Protein AF-A0A072P5B0-F1 (afdb_monomer_lite)

Foldseek 3Di:
DDDDDDDDDDDDDDDDDDDDDDDDDDDDDPDQPQDDQDPVLVVLCVVFPCPCLCVVLLVLLVVLLVLLPDPDDDDDDDDPPNPSNLVSLLVVLVSVLPTPSQQPDAAPVDRHGLSVLSVVQSVCSVVVQADCNLCNLLSVCSNVVHGSVSNVSSSNSSSSPDRPPDDPPPDPPPDPCDPQPLFLQPPFAAVDDLVSSLVSQCSLFQQQEFEQKPQVCVVQQPPDPCNVLLVVLCVVQVVCQPPLFRVQQDVLNDLVSNVVVQVVSCVVRQVPAQKDKDFDPFQQQEDDFRYGDGASIFIFGPPVDDDDSHDYLQRTLEGEEEASAPPCVSVRVSNVQLSQLRNCVNQLQFAKAWYWYDGGQWIWIWIFGLSHIYTSHIDGCSNVVSVVSSVSNSSRHDDCVSSRHDPAWDADPQGTWGWFDFVPDPGTWIKHWDPDWPDFGSGRHGQSWTKTQIDGPPDPGGDDIDIHTADDPVDDDPLVVLVVCVVVVPPPDDHDGGDDDDDHPCRVCPSIHTDGRDNPDDDDPDPDDDDDDDDDDDDDDDDDDDDDDDDDDDDDDDDDDDDD

pLDDT: mean 77.71, std 23.89, range [22.52, 98.81]

Radius of gyration: 35.22 Å; chains: 1; bounding box: 84×108×102 Å

Secondary structure (DSSP, 8-state):
----------------------------S---------HHHHHHHHHS--TTTTGGGHHHHHHHHHHHH--S-PPS---TTTTHHHHHHHHHHHHHHTSHHHHH-B-SSSSSBHHHHHHHHHHHHHTT-S-GGGGHHHHHHHHTT--HHHHHHHHHHHHHS--TTS----S----S--S-TT-GGG--STT--HHHHHHHHHHHHTTS-B-S-BTHHHHHTSS-TTHHHHHHHHHHHGGGEETTEESSS-SS--HHHHHHHHHHHHHHHTTTSSEEEE--SSGGGEESSSS----SEEEEE-------S-EETTT--EEEEEES-STTHHHHHHHHHHHHHHHHHHSTT--EEEEEEEETTEEEEEEEETTEEE---EEETTTSHHHHHHHHHHHHH--TTTTT--SSEEEETTEEEEEE--TT-SSPEEEEEPSS-SEE---SSS---EEEEEE-TT-SS--EEEEE----TTS--HHHHHHHHHHTT-SSSPPP--------HHHHTTT-B--SPP----------------------------------------------

Structure (mmCIF, N/CA/C/O backbone):
data_AF-A0A072P5B0-F1
#
_entry.id   AF-A0A072P5B0-F1
#
loop_
_atom_site.group_PDB
_atom_site.id
_atom_site.type_symbol
_atom_site.label_atom_id
_atom_site.label_alt_id
_atom_site.label_comp_id
_atom_site.label_asym_id
_atom_site.label_entity_id
_atom_site.label_seq_id
_atom_site.pdbx_PDB_ins_code
_atom_site.Cartn_x
_atom_site.Cartn_y
_atom_site.Cartn_z
_atom_site.occupancy
_atom_site.B_iso_or_equiv
_atom_site.auth_seq_id
_atom_site.auth_comp_id
_atom_site.auth_asym_id
_atom_site.auth_atom_id
_atom_site.pdbx_PDB_model_num
ATOM 1 N N . MET A 1 1 ? -59.992 43.302 50.390 1.00 36.19 1 MET A N 1
ATOM 2 C CA . MET A 1 1 ? -60.828 42.100 50.148 1.00 36.19 1 MET A CA 1
ATOM 3 C C . MET A 1 1 ? -59.877 40.921 49.966 1.00 36.19 1 MET A C 1
ATOM 5 O O . MET A 1 1 ? -59.030 41.010 49.098 1.00 36.19 1 MET A O 1
ATOM 9 N N . ARG A 1 2 ? -59.717 40.062 50.991 1.00 31.44 2 ARG A N 1
ATOM 10 C CA . ARG A 1 2 ? -60.307 38.697 51.112 1.00 31.44 2 ARG A CA 1
ATOM 11 C C . ARG A 1 2 ? -59.897 37.791 49.941 1.00 31.44 2 ARG A C 1
ATOM 13 O O . ARG A 1 2 ? -60.164 38.176 48.819 1.00 31.44 2 ARG A O 1
ATOM 20 N N . ARG A 1 3 ? -59.361 36.574 50.071 1.00 30.83 3 ARG A N 1
ATOM 21 C CA . ARG A 1 3 ? -59.024 35.565 51.114 1.00 30.83 3 ARG A CA 1
ATOM 22 C C . ARG A 1 3 ? -58.078 34.591 50.353 1.00 30.83 3 ARG A C 1
ATOM 24 O O . ARG A 1 3 ? -58.250 34.459 49.151 1.00 30.83 3 ARG A O 1
ATOM 31 N N . GLY A 1 4 ? -57.039 33.950 50.880 1.00 29.61 4 GLY A N 1
ATOM 32 C CA . GLY A 1 4 ? -56.933 33.169 52.111 1.00 29.61 4 GLY A CA 1
ATOM 33 C C . GLY A 1 4 ? -56.807 31.680 51.745 1.00 29.61 4 GLY A C 1
ATOM 34 O O . GLY A 1 4 ? -57.771 31.121 51.236 1.00 29.61 4 GLY A O 1
ATOM 35 N N . ASN A 1 5 ? -55.636 31.065 51.960 1.00 28.80 5 ASN A N 1
ATOM 36 C CA . ASN A 1 5 ? -55.450 29.922 52.874 1.00 28.80 5 ASN A CA 1
ATOM 37 C C . ASN A 1 5 ? -54.078 29.245 52.701 1.00 28.80 5 ASN A C 1
ATOM 39 O O . ASN A 1 5 ? -53.807 28.568 51.714 1.00 28.80 5 ASN A O 1
ATOM 43 N N . LEU A 1 6 ? -53.250 29.412 53.737 1.00 28.78 6 LEU A N 1
ATOM 44 C CA . LEU A 1 6 ? -52.179 28.498 54.117 1.00 28.78 6 LEU A CA 1
ATOM 45 C C . LEU A 1 6 ? -52.792 27.228 54.725 1.00 28.78 6 LEU A C 1
ATOM 47 O O . LEU A 1 6 ? -53.727 27.319 55.520 1.00 28.78 6 LEU A O 1
ATOM 51 N N . THR A 1 7 ? -52.166 26.079 54.478 1.00 28.70 7 THR A N 1
ATOM 52 C CA . THR A 1 7 ? -52.223 24.931 55.394 1.00 28.70 7 THR A CA 1
ATOM 53 C C . THR A 1 7 ? -50.839 24.319 55.536 1.00 28.70 7 THR A C 1
ATOM 55 O O . THR A 1 7 ? -50.345 23.608 54.666 1.00 28.70 7 THR A O 1
ATOM 58 N N . THR A 1 8 ? -50.232 24.629 56.673 1.00 26.50 8 THR A N 1
ATOM 59 C CA . THR A 1 8 ? -49.048 24.020 57.271 1.00 26.50 8 THR A CA 1
ATOM 60 C C . THR A 1 8 ? -49.436 22.657 57.858 1.00 26.50 8 THR A C 1
ATOM 62 O O . THR A 1 8 ? -50.433 22.563 58.574 1.00 26.50 8 THR A O 1
ATOM 65 N N . ARG A 1 9 ? -48.648 21.602 57.622 1.00 27.08 9 ARG A N 1
ATOM 66 C CA . ARG A 1 9 ? -48.712 20.358 58.410 1.00 27.08 9 ARG A CA 1
ATOM 67 C C . ARG A 1 9 ? -47.323 20.009 58.937 1.00 27.08 9 ARG A C 1
ATOM 69 O O . ARG A 1 9 ? -46.448 19.587 58.192 1.00 27.08 9 ARG A O 1
ATOM 76 N N . HIS A 1 10 ? -47.157 20.197 60.243 1.00 24.88 10 HIS A N 1
ATOM 77 C CA . HIS A 1 10 ? -46.110 19.587 61.052 1.00 24.88 10 HIS A CA 1
ATOM 78 C C . HIS A 1 10 ? -46.399 18.093 61.233 1.00 24.88 10 HIS A C 1
ATOM 80 O O . HIS A 1 10 ? -47.504 17.747 61.642 1.00 24.88 10 HIS A O 1
ATOM 86 N N . HIS A 1 11 ? -45.389 17.234 61.078 1.00 27.25 11 HIS A N 1
ATOM 87 C CA . HIS A 1 11 ? -45.308 15.999 61.858 1.00 27.25 11 HIS A CA 1
ATOM 88 C C . HIS A 1 11 ? -43.859 15.646 62.220 1.00 27.25 11 HIS A C 1
ATOM 90 O O . HIS A 1 11 ? -43.072 15.194 61.400 1.00 27.25 11 HIS A O 1
ATOM 96 N N . ARG A 1 12 ? -43.554 15.943 63.490 1.00 24.86 12 ARG A N 1
ATOM 97 C CA . ARG A 1 12 ? -42.795 15.169 64.485 1.00 24.86 12 ARG A CA 1
ATOM 98 C C . ARG A 1 12 ? -41.734 14.169 63.999 1.00 24.86 12 ARG A C 1
ATOM 100 O O . ARG A 1 12 ? -42.047 13.096 63.497 1.00 24.86 12 ARG A O 1
ATOM 107 N N . MET A 1 13 ? -40.496 14.496 64.381 1.00 23.61 13 MET A N 1
ATOM 108 C CA . MET A 1 13 ? -39.432 13.561 64.753 1.00 23.61 13 MET A CA 1
ATOM 109 C C . MET A 1 13 ? -39.956 12.428 65.647 1.00 23.61 13 MET A C 1
ATOM 111 O O . MET A 1 13 ? -40.569 12.686 66.684 1.00 23.61 13 MET A O 1
ATOM 115 N N . LEU A 1 14 ? -39.615 11.196 65.277 1.00 25.53 14 LEU A N 1
ATOM 116 C CA . LEU A 1 14 ? -39.547 10.041 66.164 1.00 25.53 14 LEU A CA 1
ATOM 117 C C . LEU A 1 14 ? -38.202 9.350 65.910 1.00 25.53 14 LEU A C 1
ATOM 119 O O . LEU A 1 14 ? -37.973 8.784 64.846 1.00 25.53 14 LEU A O 1
ATOM 123 N N . LEU A 1 15 ? -37.310 9.453 66.895 1.00 24.88 15 LEU A N 1
ATOM 124 C CA . LEU A 1 15 ? -36.169 8.558 67.085 1.00 24.88 15 LEU A CA 1
ATOM 125 C C . LEU A 1 15 ? -36.685 7.151 67.412 1.00 24.88 15 LEU A C 1
ATOM 127 O O . LEU A 1 15 ? -37.610 7.031 68.220 1.00 24.88 15 LEU A O 1
ATOM 131 N N . PRO A 1 16 ? -36.018 6.098 66.918 1.00 26.06 16 PRO A N 1
ATOM 132 C CA . PRO A 1 16 ? -35.922 4.858 67.672 1.00 26.06 16 PRO A CA 1
ATOM 133 C C . PRO A 1 16 ? -34.478 4.577 68.094 1.00 26.06 16 PRO A C 1
ATOM 135 O O . PRO A 1 16 ? -33.546 4.549 67.294 1.00 26.06 16 PRO A O 1
ATOM 138 N N . SER A 1 17 ? -34.369 4.368 69.401 1.00 23.72 17 SER A N 1
ATOM 139 C CA . SER A 1 17 ? -33.289 3.757 70.164 1.00 23.72 17 SER A CA 1
ATOM 140 C C . SER A 1 17 ? -32.564 2.616 69.449 1.00 23.72 17 SER A C 1
ATOM 142 O O . SER A 1 17 ? -33.181 1.705 68.900 1.00 23.72 17 SER A O 1
ATOM 144 N N . LEU A 1 18 ? -31.242 2.636 69.604 1.00 23.70 18 LEU A N 1
ATOM 145 C CA . LEU A 1 18 ? -30.325 1.513 69.459 1.00 23.70 18 LEU A CA 1
ATOM 146 C C . LEU A 1 18 ? -30.839 0.278 70.219 1.00 23.70 18 LEU A C 1
ATOM 148 O O . LEU A 1 18 ? -31.160 0.373 71.403 1.00 23.70 18 LEU A O 1
ATOM 152 N N . TYR A 1 19 ? -30.832 -0.873 69.552 1.00 24.25 19 TYR A N 1
ATOM 153 C CA . TYR A 1 19 ? -30.643 -2.181 70.176 1.00 24.25 19 TYR A CA 1
ATOM 154 C C . TYR A 1 19 ? -29.622 -2.945 69.330 1.00 24.25 19 TYR A C 1
ATOM 156 O O . TYR A 1 19 ? -29.859 -3.258 68.166 1.00 24.25 19 TYR A O 1
ATOM 164 N N . TYR A 1 20 ? -28.455 -3.178 69.926 1.00 22.52 20 TYR A N 1
ATOM 165 C CA . TYR A 1 20 ? -27.411 -4.060 69.418 1.00 22.52 20 TYR A CA 1
ATOM 166 C C . TYR A 1 20 ? -27.944 -5.498 69.382 1.00 22.52 20 TYR A C 1
ATOM 168 O O . TYR A 1 20 ? -28.379 -6.018 70.408 1.00 22.52 20 TYR A O 1
ATOM 176 N N . SER A 1 21 ? -27.856 -6.161 68.230 1.00 23.84 21 SER A N 1
ATOM 177 C CA . SER A 1 21 ? -27.843 -7.621 68.169 1.00 23.84 21 SER A CA 1
ATOM 178 C C . SER A 1 21 ? -26.797 -8.060 67.152 1.00 23.84 21 SER A C 1
ATOM 180 O O . SER A 1 21 ? -26.839 -7.696 65.978 1.00 23.84 21 SER A O 1
ATOM 182 N N . SER A 1 22 ? -25.791 -8.757 67.667 1.00 26.55 22 SER A N 1
ATOM 183 C CA . SER A 1 22 ? -24.627 -9.258 66.954 1.00 26.55 22 SER A CA 1
ATOM 184 C C . SER A 1 22 ? -25.009 -10.474 66.114 1.00 26.55 22 SER A C 1
ATOM 186 O O . SER A 1 22 ? -25.284 -11.527 66.679 1.00 26.55 22 SER A O 1
ATOM 188 N N . THR A 1 23 ? -24.943 -10.370 64.784 1.00 25.83 23 THR A N 1
ATOM 189 C CA . THR A 1 23 ? -24.911 -11.553 63.906 1.00 25.83 23 THR A CA 1
ATOM 190 C C . THR A 1 23 ? -24.185 -11.255 62.592 1.00 25.83 23 THR A C 1
ATOM 192 O O . THR A 1 23 ? -24.595 -10.395 61.822 1.00 25.83 23 THR A O 1
ATOM 195 N N . SER A 1 24 ? -23.067 -11.968 62.416 1.00 27.33 24 SER A N 1
ATOM 196 C CA . SER A 1 24 ? -22.352 -12.347 61.185 1.00 27.33 24 SER A CA 1
ATOM 197 C C . SER A 1 24 ? -22.318 -11.375 59.995 1.00 27.33 24 SER A C 1
ATOM 199 O O . SER A 1 24 ? -23.210 -11.345 59.152 1.00 27.33 24 SER A O 1
ATOM 201 N N . ILE A 1 25 ? -21.174 -10.704 59.844 1.00 27.20 25 ILE A N 1
ATOM 202 C CA . ILE A 1 25 ? -20.711 -10.106 58.586 1.00 27.20 25 ILE A CA 1
ATOM 203 C C . ILE A 1 25 ? -20.184 -11.243 57.704 1.00 27.20 25 ILE A C 1
ATOM 205 O O . ILE A 1 25 ? -19.062 -11.698 57.914 1.00 27.20 25 ILE A O 1
ATOM 209 N N . LEU A 1 26 ? -20.990 -11.726 56.756 1.00 28.91 26 LEU A N 1
ATOM 210 C CA . LEU A 1 26 ? -20.526 -12.554 55.632 1.00 28.91 26 LEU A CA 1
ATOM 211 C C . LEU A 1 26 ? -21.567 -12.620 54.498 1.00 28.91 26 LEU A C 1
ATOM 213 O O . LEU A 1 26 ? -21.824 -13.680 53.951 1.00 28.91 26 LEU A O 1
ATOM 217 N N . GLU A 1 27 ? -22.160 -11.491 54.108 1.00 30.38 27 GLU A N 1
ATOM 218 C CA . GLU A 1 27 ? -22.964 -11.420 52.876 1.00 30.38 27 GLU A CA 1
ATOM 219 C C . GLU A 1 27 ? -22.715 -10.097 52.141 1.00 30.38 27 GLU A C 1
ATOM 221 O O . GLU A 1 27 ? -23.452 -9.126 52.286 1.00 30.38 27 GLU A O 1
ATOM 226 N N . SER A 1 28 ? -21.641 -10.051 51.348 1.00 27.67 28 SER A N 1
ATOM 227 C CA . SER A 1 28 ? -21.477 -9.061 50.272 1.00 27.67 28 SER A CA 1
ATOM 228 C C . SER A 1 28 ? -20.422 -9.480 49.238 1.00 27.67 28 SER A C 1
ATOM 230 O O . SER A 1 28 ? -19.512 -8.728 48.909 1.00 27.67 28 SER A O 1
ATOM 232 N N . PHE A 1 29 ? -20.562 -10.676 48.666 1.00 30.47 29 PHE A N 1
ATOM 233 C CA . PHE A 1 29 ? -19.945 -11.006 47.380 1.00 30.47 29 PHE A CA 1
ATOM 234 C C . PHE A 1 29 ? -20.998 -11.706 46.517 1.00 30.47 29 PHE A C 1
ATOM 236 O O . PHE A 1 29 ? -21.729 -12.563 47.007 1.00 30.47 29 PHE A O 1
ATOM 243 N N . GLY A 1 30 ? -21.126 -11.294 45.249 1.00 29.67 30 GLY A N 1
ATOM 244 C CA . GLY A 1 30 ? -21.999 -11.959 44.272 1.00 29.67 30 GLY A CA 1
ATOM 245 C C . GLY A 1 30 ? -21.652 -13.448 44.123 1.00 29.67 30 GLY A C 1
ATOM 246 O O . GLY A 1 30 ? -20.621 -13.875 44.641 1.00 29.67 30 GLY A O 1
ATOM 247 N N . PRO A 1 31 ? -22.483 -14.257 43.439 1.00 29.23 31 PRO A N 1
ATOM 248 C CA . PRO A 1 31 ? -22.359 -15.711 43.453 1.00 29.23 31 PRO A CA 1
ATOM 249 C C . PRO A 1 31 ? -21.020 -16.148 42.843 1.00 29.23 31 PRO A C 1
ATOM 251 O O . PRO A 1 31 ? -20.884 -16.272 41.628 1.00 29.23 31 PRO A O 1
ATOM 254 N N . SER A 1 32 ? -20.021 -16.372 43.696 1.00 40.25 32 SER A N 1
ATOM 255 C CA . SER A 1 32 ? -18.841 -17.155 43.355 1.00 40.25 32 SER A CA 1
ATOM 256 C C . SER A 1 32 ? -19.324 -18.584 43.125 1.00 40.25 32 SER A C 1
ATOM 258 O O . SER A 1 32 ? -20.061 -19.121 43.958 1.00 40.25 32 SER A O 1
ATOM 260 N N . LEU A 1 33 ? -18.976 -19.196 41.990 1.00 42.34 33 LEU A N 1
ATOM 261 C CA . LEU A 1 33 ? -19.206 -20.625 41.787 1.00 42.34 33 LEU A CA 1
ATOM 262 C C . LEU A 1 33 ? -18.455 -21.375 42.897 1.00 42.34 33 LEU A C 1
ATOM 264 O O . LEU A 1 33 ? -17.243 -21.523 42.813 1.00 42.34 33 LEU A O 1
ATOM 268 N N . MET A 1 34 ? -19.152 -21.849 43.930 1.00 49.88 34 MET A N 1
ATOM 269 C CA . MET A 1 34 ? -18.561 -22.765 44.907 1.00 49.88 34 MET A CA 1
ATOM 270 C C . MET A 1 34 ? -18.170 -24.060 44.188 1.00 49.88 34 MET A C 1
ATOM 272 O O . MET A 1 34 ? -19.043 -24.831 43.774 1.00 49.88 34 MET A O 1
ATOM 276 N N . VAL A 1 35 ? -16.869 -24.318 44.027 1.00 60.66 35 VAL A N 1
ATOM 277 C CA . VAL A 1 35 ? -16.394 -25.525 43.348 1.00 60.66 35 VAL A CA 1
ATOM 278 C C . VAL A 1 35 ? -16.496 -26.723 44.300 1.00 60.66 35 VAL A C 1
ATOM 280 O O . VAL A 1 35 ? -15.785 -26.839 45.297 1.00 60.66 35 VAL A O 1
ATOM 283 N N . SER A 1 36 ? -17.407 -27.653 44.005 1.00 67.69 36 SER A N 1
ATOM 284 C CA . SER A 1 36 ? -17.580 -28.888 44.780 1.00 67.69 36 SER A CA 1
ATOM 285 C C . SER A 1 36 ? -16.603 -29.979 44.324 1.00 67.69 36 SER A C 1
ATOM 287 O O . SER A 1 36 ? -16.715 -30.459 43.205 1.00 67.69 36 SER A O 1
ATOM 289 N N . LEU A 1 37 ? -15.666 -30.419 45.172 1.00 79.50 37 LEU A N 1
ATOM 290 C CA . LEU A 1 37 ? -14.764 -31.553 44.872 1.00 79.50 37 LEU A CA 1
ATOM 291 C C . LEU A 1 37 ? -15.555 -32.846 44.603 1.00 79.50 37 LEU A C 1
ATOM 293 O O . LEU A 1 37 ? -16.438 -33.188 45.402 1.00 79.50 37 LEU A O 1
ATOM 297 N N . SER A 1 38 ? -15.229 -33.555 43.516 1.00 83.38 38 SER A N 1
ATOM 298 C CA . SER A 1 38 ? -15.825 -34.860 43.191 1.00 83.38 38 SER A CA 1
ATOM 299 C C . SER A 1 38 ? -15.355 -35.952 44.163 1.00 83.38 38 SER A C 1
ATOM 301 O O . SER A 1 38 ? -14.446 -35.741 44.969 1.00 83.38 38 SER A O 1
ATOM 303 N N . GLN A 1 39 ? -15.983 -37.129 44.116 1.00 80.12 39 GLN A N 1
ATOM 304 C CA . GLN A 1 39 ? -15.576 -38.252 44.964 1.00 80.12 39 GLN A CA 1
ATOM 305 C C . GLN A 1 39 ? -14.169 -38.759 44.605 1.00 80.12 39 GLN A C 1
ATOM 307 O O . GLN A 1 39 ? -13.404 -39.112 45.504 1.00 80.12 39 GLN A O 1
ATOM 312 N N . ASP A 1 40 ? -13.810 -38.713 43.322 1.00 81.62 40 ASP A N 1
ATOM 313 C CA . ASP A 1 40 ? -12.487 -39.102 42.833 1.00 81.62 40 ASP A CA 1
ATOM 314 C C . ASP A 1 40 ? -11.415 -38.100 43.281 1.00 81.62 40 ASP A C 1
ATOM 316 O O . ASP A 1 40 ? -10.376 -38.514 43.796 1.00 81.62 40 ASP A O 1
ATOM 320 N N . ASP A 1 41 ? -11.706 -36.793 43.221 1.00 85.06 41 ASP A N 1
ATOM 321 C CA . ASP A 1 41 ? -10.799 -35.746 43.721 1.00 85.06 41 ASP A CA 1
ATOM 322 C C . ASP A 1 41 ? -10.521 -35.920 45.220 1.00 85.06 41 ASP A C 1
ATOM 324 O O . ASP A 1 41 ? -9.388 -35.788 45.675 1.00 85.06 41 ASP A O 1
ATOM 328 N N . ARG A 1 42 ? -11.552 -36.249 46.011 1.00 85.88 42 ARG A N 1
ATOM 329 C CA . ARG A 1 42 ? -11.405 -36.483 47.459 1.00 85.88 42 ARG A CA 1
ATOM 330 C C . ARG A 1 42 ? -10.518 -37.686 47.754 1.00 85.88 42 ARG A C 1
ATOM 332 O O . ARG A 1 42 ? -9.723 -37.638 48.688 1.00 85.88 42 ARG A O 1
ATOM 339 N N . HIS A 1 43 ? -10.661 -38.756 46.978 1.00 84.06 43 HIS A N 1
ATOM 340 C CA . HIS A 1 43 ? -9.851 -39.957 47.137 1.00 84.06 43 HIS A CA 1
ATOM 341 C C . HIS A 1 43 ? -8.398 -39.731 46.699 1.00 84.06 43 HIS A C 1
ATOM 343 O O . HIS A 1 43 ? -7.478 -40.238 47.336 1.00 84.06 43 HIS A O 1
ATOM 349 N N . LEU A 1 44 ? -8.186 -38.927 45.657 1.00 86.06 44 LEU A N 1
ATOM 350 C CA . LEU A 1 44 ? -6.868 -38.500 45.197 1.00 86.06 44 LEU A CA 1
ATOM 351 C C . LEU A 1 44 ? -6.169 -37.625 46.246 1.00 86.06 44 LEU A C 1
ATOM 353 O O . LEU A 1 44 ? -5.038 -37.918 46.621 1.00 86.06 44 LEU A O 1
ATOM 357 N N . ILE A 1 45 ? -6.861 -36.628 46.805 1.00 88.75 45 ILE A N 1
ATOM 358 C CA . ILE A 1 45 ? -6.324 -35.791 47.891 1.00 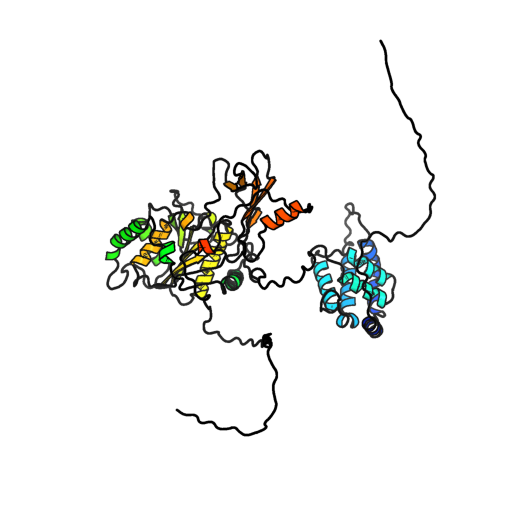88.75 45 ILE A CA 1
ATOM 359 C C . ILE A 1 45 ? -5.979 -36.646 49.119 1.00 88.75 45 ILE A C 1
ATOM 361 O O . ILE A 1 45 ? -4.921 -36.471 49.710 1.00 88.75 45 ILE A O 1
ATOM 365 N N . ALA A 1 46 ? -6.824 -37.618 49.476 1.00 87.00 46 ALA A N 1
ATOM 366 C CA . ALA A 1 46 ? -6.554 -38.517 50.599 1.00 87.00 46 ALA A CA 1
ATOM 367 C C . ALA A 1 46 ? -5.333 -39.434 50.378 1.00 87.00 46 ALA A C 1
ATOM 369 O O . ALA A 1 46 ? -4.723 -39.875 51.349 1.00 87.00 46 ALA A O 1
ATOM 370 N N . ARG A 1 47 ? -4.976 -39.733 49.120 1.00 86.56 47 ARG A N 1
ATOM 371 C CA . ARG A 1 47 ? -3.778 -40.514 48.765 1.00 86.56 47 ARG A CA 1
ATOM 372 C C . ARG A 1 47 ? -2.490 -39.694 48.811 1.00 86.56 47 ARG A C 1
ATOM 374 O O . ARG A 1 47 ? -1.432 -40.280 49.015 1.00 86.56 47 ARG A O 1
ATOM 381 N N . HIS A 1 48 ? -2.590 -38.377 48.646 1.00 87.44 48 HIS A N 1
ATOM 382 C CA . HIS A 1 48 ? -1.456 -37.454 48.595 1.00 87.44 48 HIS A CA 1
ATOM 383 C C . HIS A 1 48 ? -1.693 -36.267 49.551 1.00 87.44 48 HIS A C 1
ATOM 385 O O . HIS A 1 48 ? -1.937 -35.147 49.085 1.00 87.44 48 HIS A O 1
ATOM 391 N N . PRO A 1 49 ? -1.680 -36.504 50.880 1.00 85.56 49 PRO A N 1
ATOM 392 C CA . PRO A 1 49 ? -1.915 -35.454 51.865 1.00 85.56 49 PRO A CA 1
ATOM 393 C C . PRO A 1 49 ? -0.808 -34.392 51.836 1.00 85.56 49 PRO A C 1
ATOM 395 O O . PRO A 1 49 ? 0.344 -34.665 51.502 1.00 85.56 49 PRO A O 1
ATOM 398 N N . LEU A 1 50 ? -1.155 -33.159 52.209 1.00 83.88 50 LEU A N 1
ATOM 399 C CA . LEU A 1 50 ? -0.204 -32.046 52.289 1.00 83.88 50 LEU A CA 1
ATOM 400 C C . LEU A 1 50 ? 0.754 -32.200 53.479 1.00 83.88 50 LEU A C 1
ATOM 402 O O . LEU A 1 50 ? 1.850 -31.631 53.458 1.00 83.88 50 LEU A O 1
ATOM 406 N N . ASP A 1 51 ? 0.357 -32.943 54.512 1.00 78.06 51 ASP A N 1
ATOM 407 C CA . ASP A 1 51 ? 1.130 -33.195 55.729 1.00 78.06 51 ASP A CA 1
ATOM 408 C C . ASP A 1 51 ? 1.788 -31.910 56.287 1.00 78.06 51 ASP A C 1
ATOM 410 O O . ASP A 1 51 ? 1.169 -30.853 56.429 1.00 78.06 51 ASP A O 1
ATOM 414 N N . ASN A 1 52 ? 3.085 -31.971 56.602 1.00 75.56 52 ASN A N 1
ATOM 415 C CA . ASN A 1 52 ? 3.854 -30.851 57.136 1.00 75.56 52 ASN A CA 1
ATOM 416 C C . ASN A 1 52 ? 4.466 -29.961 56.035 1.00 75.56 52 ASN A C 1
ATOM 418 O O . ASN A 1 52 ? 5.235 -29.050 56.355 1.00 75.56 52 ASN A O 1
ATOM 422 N N . SER A 1 53 ? 4.151 -30.195 54.752 1.00 77.19 53 SER A N 1
ATOM 423 C CA . SER A 1 53 ? 4.824 -29.541 53.615 1.00 77.19 53 SER A CA 1
ATOM 424 C C . SER A 1 53 ? 4.708 -28.013 53.646 1.00 77.19 53 SER A C 1
ATOM 426 O O . SER A 1 53 ? 5.656 -27.316 53.286 1.00 77.19 53 SER A O 1
ATOM 428 N N . LEU A 1 54 ? 3.601 -27.475 54.167 1.00 83.56 54 LEU A N 1
ATOM 429 C CA . LEU A 1 54 ? 3.345 -26.032 54.247 1.00 83.56 54 LEU A CA 1
ATOM 430 C C . LEU A 1 54 ? 3.754 -25.395 55.589 1.00 83.56 54 LEU A C 1
ATOM 432 O O . LEU A 1 54 ? 3.746 -24.168 55.716 1.00 83.56 54 LEU A O 1
ATOM 436 N N . GLN A 1 55 ? 4.173 -26.183 56.589 1.00 80.94 55 GLN A N 1
ATOM 437 C CA . GLN A 1 55 ? 4.414 -25.674 57.949 1.00 80.94 55 GLN A CA 1
ATOM 438 C C . GLN A 1 55 ? 5.519 -24.621 58.029 1.00 80.94 55 GLN A C 1
ATOM 440 O O . GLN A 1 55 ? 5.416 -23.670 58.808 1.00 80.94 55 GLN A O 1
ATOM 445 N N . HIS A 1 56 ? 6.554 -24.767 57.204 1.00 82.62 56 HIS A N 1
ATOM 446 C CA . HIS A 1 56 ? 7.676 -23.835 57.140 1.00 82.62 56 HIS A CA 1
ATOM 447 C C . HIS A 1 56 ? 7.269 -22.436 56.634 1.00 82.62 56 HIS A C 1
ATOM 449 O O . HIS A 1 56 ? 7.992 -21.469 56.869 1.00 82.62 56 HIS A O 1
ATOM 455 N N . LEU A 1 57 ? 6.103 -22.307 55.985 1.00 84.94 57 LEU A N 1
ATOM 456 C CA . LEU A 1 57 ? 5.579 -21.044 55.457 1.00 84.94 57 LEU A CA 1
ATOM 457 C C . LEU A 1 57 ? 4.642 -20.319 56.434 1.00 84.94 57 LEU A C 1
ATOM 459 O O . LEU A 1 57 ? 4.396 -19.129 56.256 1.00 84.94 57 LEU A O 1
ATOM 463 N N . HIS A 1 58 ? 4.158 -20.979 57.494 1.00 82.88 58 HIS A N 1
ATOM 464 C CA . HIS A 1 58 ? 3.147 -20.417 58.402 1.00 82.88 58 HIS A CA 1
ATOM 465 C C . HIS A 1 58 ? 3.536 -19.081 59.039 1.00 82.88 58 HIS A C 1
ATOM 467 O O . HIS A 1 58 ? 2.670 -18.234 59.250 1.00 82.88 58 HIS A O 1
ATOM 473 N N . LYS A 1 59 ? 4.816 -18.895 59.388 1.00 81.81 59 LYS A N 1
ATOM 474 C CA . LYS A 1 59 ? 5.284 -17.638 59.985 1.00 81.81 59 LYS A CA 1
ATOM 475 C C . LYS A 1 59 ? 5.170 -16.496 58.970 1.00 81.81 59 LYS A C 1
ATOM 477 O O . LYS A 1 59 ? 4.466 -15.534 59.229 1.00 81.81 59 LYS A O 1
ATOM 482 N N . SER A 1 60 ? 5.757 -16.670 57.786 1.00 83.31 60 SER A N 1
ATOM 483 C CA . SER A 1 60 ? 5.739 -15.663 56.717 1.00 83.31 60 SER A CA 1
ATOM 484 C C . SER A 1 60 ? 4.340 -15.392 56.151 1.00 83.31 60 SER A C 1
ATOM 486 O O . SER A 1 60 ? 4.073 -14.293 55.677 1.00 83.31 60 SER A O 1
ATOM 488 N N . LEU A 1 61 ? 3.434 -16.374 56.190 1.00 85.50 61 LEU A N 1
ATOM 489 C CA . LEU A 1 61 ? 2.057 -16.203 55.722 1.00 85.50 61 LEU A CA 1
ATOM 490 C C . LEU A 1 61 ? 1.185 -15.387 56.686 1.00 85.50 61 LEU A C 1
ATOM 492 O O . LEU A 1 61 ? 0.299 -14.680 56.214 1.00 85.50 61 LEU A O 1
ATOM 496 N N . ARG A 1 62 ? 1.455 -15.413 58.002 1.00 83.12 62 ARG A N 1
ATOM 497 C CA . ARG A 1 62 ? 0.775 -14.519 58.961 1.00 83.12 62 ARG A CA 1
ATOM 498 C C . ARG A 1 62 ? 1.106 -13.053 58.704 1.00 83.12 62 ARG A C 1
ATOM 500 O O . ARG A 1 62 ? 0.214 -12.211 58.743 1.00 83.12 62 ARG A O 1
ATOM 507 N N . ASP A 1 63 ? 2.363 -12.772 58.384 1.00 77.00 63 ASP A N 1
ATOM 508 C CA . ASP A 1 63 ? 2.814 -11.417 58.059 1.00 77.00 63 ASP A CA 1
ATOM 509 C C . ASP A 1 63 ? 2.209 -10.954 56.714 1.00 77.00 63 ASP A C 1
ATOM 511 O O . ASP A 1 63 ? 1.777 -9.811 56.563 1.00 77.00 63 ASP A O 1
ATOM 515 N N . ALA A 1 64 ? 2.074 -11.873 55.747 1.00 77.44 64 ALA A N 1
ATOM 516 C CA . ALA A 1 64 ? 1.427 -11.614 54.458 1.00 77.44 64 ALA A CA 1
ATOM 517 C C . ALA A 1 64 ? -0.094 -11.383 54.555 1.00 77.44 64 ALA A C 1
ATOM 519 O O . ALA A 1 64 ? -0.653 -10.633 53.750 1.00 77.44 64 ALA A O 1
ATOM 520 N N . GLU A 1 65 ? -0.772 -12.006 55.524 1.00 78.50 65 GLU A N 1
ATOM 521 C CA . GLU A 1 65 ? -2.203 -11.796 55.764 1.00 78.50 65 GLU A CA 1
ATOM 522 C C . GLU A 1 65 ? -2.492 -10.334 56.139 1.00 78.50 65 GLU A C 1
ATOM 524 O O . GLU A 1 65 ? -3.394 -9.722 55.566 1.00 78.50 65 GLU A O 1
ATOM 529 N N . GLN A 1 66 ? -1.675 -9.748 57.022 1.00 69.94 66 GLN A N 1
ATOM 530 C CA . GLN A 1 66 ? -1.808 -8.349 57.453 1.00 69.94 66 GLN A CA 1
ATOM 531 C C . GLN A 1 66 ? -1.591 -7.358 56.298 1.00 69.94 66 GLN A C 1
ATOM 533 O O . GLN A 1 66 ? -2.279 -6.333 56.215 1.00 69.94 66 GLN A O 1
ATOM 538 N N . TYR A 1 67 ? -0.683 -7.692 55.374 1.00 69.25 67 TYR A N 1
ATOM 539 C CA . TYR A 1 67 ? -0.433 -6.919 54.156 1.00 69.25 67 TYR A CA 1
ATOM 540 C C . TYR A 1 67 ? -1.666 -6.875 53.243 1.00 69.25 67 TYR A C 1
ATOM 542 O O . TYR A 1 67 ? -2.073 -5.802 52.808 1.00 69.25 67 TYR A O 1
ATOM 550 N N . CYS A 1 68 ? -2.313 -8.020 53.007 1.00 64.38 68 CYS A N 1
ATOM 551 C CA . CYS A 1 68 ? -3.479 -8.105 52.120 1.00 64.38 68 CYS A CA 1
ATOM 552 C C . CYS A 1 68 ? -4.739 -7.427 52.695 1.00 64.38 68 CYS A C 1
ATOM 554 O O . CYS A 1 68 ? -5.650 -7.099 51.941 1.00 64.38 68 CYS A O 1
ATOM 556 N N . THR A 1 69 ? -4.811 -7.217 54.014 1.00 63.31 69 THR A N 1
ATOM 557 C CA . THR A 1 69 ? -5.942 -6.546 54.686 1.00 63.31 69 THR A CA 1
ATOM 558 C C . THR A 1 69 ? -5.783 -5.031 54.857 1.00 63.31 69 THR A C 1
ATOM 560 O O . THR A 1 69 ? -6.738 -4.356 55.241 1.00 63.31 69 THR A O 1
ATOM 563 N N . SER A 1 70 ? -4.599 -4.473 54.587 1.00 58.53 70 SER A N 1
ATOM 564 C CA . SER A 1 70 ? -4.301 -3.056 54.828 1.00 58.53 70 SER A CA 1
ATOM 565 C C . SER A 1 70 ? -4.652 -2.182 53.616 1.00 58.53 70 SER A C 1
ATOM 567 O O . SER A 1 70 ? -3.818 -1.910 52.761 1.00 58.53 70 SER A O 1
ATOM 569 N N . THR A 1 71 ? -5.892 -1.693 53.556 1.00 45.19 71 THR A N 1
ATOM 570 C CA . THR A 1 71 ? -6.395 -0.780 52.501 1.00 45.19 71 THR A CA 1
ATOM 571 C C . THR A 1 71 ? -6.045 0.703 52.727 1.00 45.19 71 THR A C 1
ATOM 573 O O . THR A 1 71 ? -6.790 1.592 52.316 1.00 45.19 71 THR A O 1
ATOM 576 N N . SER A 1 72 ? -4.933 1.012 53.395 1.00 40.34 72 SER A N 1
ATOM 577 C CA . SER A 1 72 ? -4.526 2.394 53.683 1.00 40.34 72 SER A CA 1
ATOM 578 C C . SER A 1 72 ? -3.084 2.647 53.261 1.00 40.34 72 SER A C 1
ATOM 580 O O . SER A 1 72 ? -2.165 2.017 53.781 1.00 40.34 72 SER A O 1
ATOM 582 N N . SER A 1 73 ? -2.89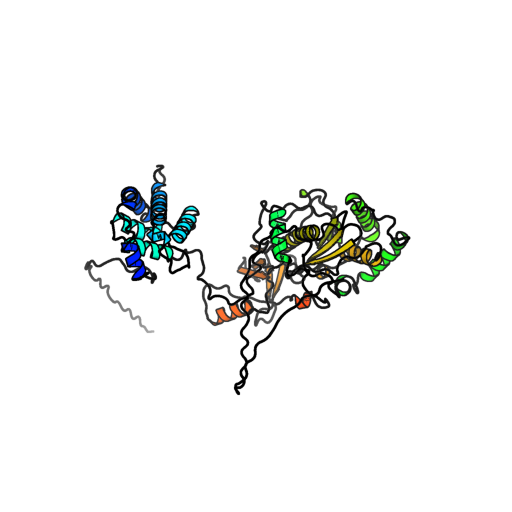7 3.593 52.337 1.00 36.06 73 SER A N 1
ATOM 583 C CA . SER A 1 73 ? -1.602 4.158 51.947 1.00 36.06 73 SER A CA 1
ATOM 584 C C . SER A 1 73 ? -0.737 4.481 53.177 1.00 36.06 73 SER A C 1
ATOM 586 O O . SER A 1 73 ? -1.261 5.092 54.114 1.00 36.06 73 SER A O 1
ATOM 588 N N . PRO A 1 74 ? 0.571 4.162 53.202 1.00 36.81 74 PRO A N 1
ATOM 589 C CA . PRO A 1 74 ? 1.427 4.617 54.288 1.00 36.81 74 PRO A CA 1
ATOM 590 C C . PRO A 1 74 ? 1.733 6.117 54.117 1.00 36.81 74 PRO A C 1
ATOM 592 O O . PRO A 1 74 ? 2.071 6.542 53.007 1.00 36.81 74 PRO A O 1
ATOM 595 N N . PRO A 1 75 ? 1.677 6.936 55.185 1.00 36.16 75 PRO A N 1
ATOM 596 C CA . PRO A 1 75 ? 2.382 8.211 55.216 1.00 36.16 75 PRO A CA 1
ATOM 597 C C . PRO A 1 75 ? 3.890 7.935 55.171 1.00 36.16 75 PRO A C 1
ATOM 599 O O . PRO A 1 75 ? 4.361 6.951 55.738 1.00 36.16 75 PRO A O 1
ATOM 602 N N . GLY A 1 76 ? 4.637 8.798 54.483 1.00 40.47 76 GLY A N 1
ATOM 603 C CA . GLY A 1 76 ? 6.068 8.630 54.241 1.00 40.47 76 GLY A CA 1
ATOM 604 C C . GLY A 1 76 ? 6.881 8.280 55.492 1.00 40.47 76 GLY A C 1
ATOM 605 O O . GLY A 1 76 ? 6.814 8.961 56.511 1.00 40.47 76 GLY A O 1
ATOM 606 N N . GLY A 1 77 ? 7.683 7.226 55.370 1.00 33.16 77 GLY A N 1
ATOM 607 C CA . GLY A 1 77 ? 8.656 6.784 56.362 1.00 33.16 77 GLY A CA 1
ATOM 608 C C . GLY A 1 77 ? 9.301 5.488 55.886 1.00 33.16 77 GLY A C 1
ATOM 609 O O . GLY A 1 77 ? 8.632 4.470 55.760 1.00 33.16 77 GLY A O 1
ATOM 610 N N . ALA A 1 78 ? 10.585 5.542 55.542 1.00 43.03 78 ALA A N 1
ATOM 611 C CA . ALA A 1 78 ? 11.333 4.412 55.013 1.00 43.03 78 ALA A CA 1
ATOM 612 C C . ALA A 1 78 ? 11.540 3.312 56.069 1.00 43.03 78 ALA A C 1
ATOM 614 O O . ALA A 1 78 ? 12.203 3.556 57.073 1.00 43.03 78 ALA A O 1
ATOM 615 N N . THR A 1 79 ? 11.082 2.093 55.776 1.00 35.28 79 THR A N 1
ATOM 616 C CA . THR A 1 79 ? 11.707 0.836 56.220 1.00 35.28 79 THR A CA 1
ATOM 617 C C . THR A 1 79 ? 11.561 -0.212 55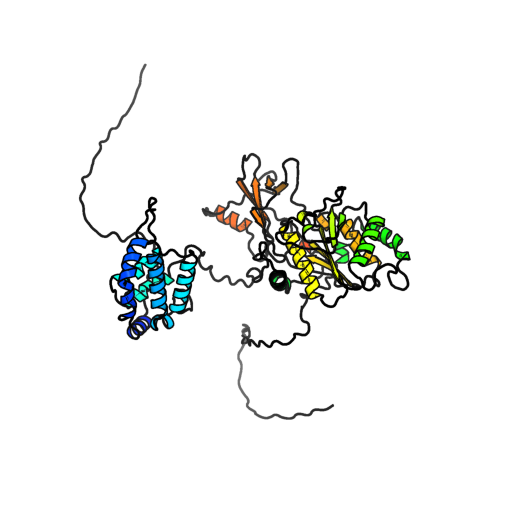.110 1.00 35.28 79 THR A C 1
ATOM 619 O O . THR A 1 79 ? 10.509 -0.354 54.490 1.00 35.28 79 THR A O 1
ATOM 622 N N . ASN A 1 80 ? 12.643 -0.936 54.827 1.00 38.78 80 ASN A N 1
ATOM 623 C CA . ASN A 1 80 ? 12.778 -1.920 53.743 1.00 38.78 80 ASN A CA 1
ATOM 624 C C . ASN A 1 80 ? 11.987 -3.239 53.965 1.00 38.78 80 ASN A C 1
ATOM 626 O O . ASN A 1 80 ? 12.365 -4.266 53.410 1.00 38.78 80 ASN A O 1
ATOM 630 N N . ASP A 1 81 ? 10.891 -3.230 54.732 1.00 44.66 81 ASP A N 1
ATOM 631 C CA . ASP A 1 81 ? 10.146 -4.441 55.147 1.00 44.66 81 ASP A CA 1
ATOM 632 C C . ASP A 1 81 ? 8.913 -4.772 54.277 1.00 44.66 81 ASP A C 1
ATOM 634 O O . ASP A 1 81 ? 8.221 -5.763 54.496 1.00 44.66 81 ASP A O 1
ATOM 638 N N . THR A 1 82 ? 8.605 -3.981 53.244 1.00 52.38 82 THR A N 1
ATOM 639 C CA . THR A 1 82 ? 7.337 -4.106 52.490 1.00 52.38 82 THR A CA 1
ATOM 640 C C . THR A 1 82 ? 7.313 -5.198 51.403 1.00 52.38 82 THR A C 1
ATOM 642 O O . THR A 1 82 ? 6.295 -5.358 50.730 1.00 52.38 82 THR A O 1
ATOM 645 N N . GLN A 1 83 ? 8.395 -5.967 51.205 1.00 54.66 83 GLN A N 1
ATOM 646 C CA . GLN A 1 83 ? 8.488 -7.005 50.155 1.00 54.66 83 GLN A CA 1
ATOM 647 C C . GLN A 1 83 ? 8.187 -8.445 50.616 1.00 54.66 83 GLN A C 1
ATOM 649 O O . GLN A 1 83 ? 8.125 -9.349 49.774 1.00 54.66 83 GLN A O 1
ATOM 654 N N . ASP A 1 84 ? 7.971 -8.694 51.909 1.00 66.69 84 ASP A N 1
ATOM 655 C CA . ASP A 1 84 ? 7.868 -10.070 52.417 1.00 66.69 84 ASP A CA 1
ATOM 656 C C . ASP A 1 84 ? 6.513 -10.749 52.141 1.00 66.69 84 ASP A C 1
ATOM 658 O O . ASP A 1 84 ? 6.474 -11.958 51.888 1.00 66.69 84 ASP A O 1
ATOM 662 N N . GLY A 1 85 ? 5.415 -9.989 52.060 1.00 72.94 85 GLY A N 1
ATOM 663 C CA . GLY A 1 85 ? 4.069 -10.518 51.782 1.00 72.94 85 GLY A CA 1
ATOM 664 C C . GLY A 1 85 ? 3.923 -11.181 50.399 1.00 72.94 85 GLY A C 1
ATOM 665 O O . GLY A 1 85 ? 3.631 -12.380 50.317 1.00 72.94 85 GLY A O 1
ATOM 666 N N . PRO A 1 86 ? 4.195 -10.462 49.290 1.00 79.06 86 PRO A N 1
ATOM 667 C CA . PRO A 1 86 ? 4.163 -11.025 47.933 1.00 79.06 86 PRO A CA 1
ATOM 668 C C . PRO A 1 86 ? 5.094 -12.234 47.746 1.00 79.06 86 PRO A C 1
ATOM 670 O O . PRO A 1 86 ? 4.786 -13.187 47.017 1.00 79.06 86 PRO A O 1
ATOM 673 N N . LYS A 1 87 ? 6.238 -12.224 48.441 1.00 81.75 87 LYS A N 1
ATOM 674 C CA . LYS A 1 87 ? 7.224 -13.307 48.423 1.00 81.75 87 LYS A CA 1
ATOM 675 C C . LYS A 1 87 ? 6.719 -14.550 49.158 1.00 81.75 87 LYS A C 1
ATOM 677 O O . LYS A 1 87 ? 6.935 -15.661 48.671 1.00 81.75 87 LYS A O 1
ATOM 682 N N . ALA A 1 88 ? 6.020 -14.386 50.280 1.00 85.44 88 ALA A N 1
ATOM 683 C CA . ALA A 1 88 ? 5.393 -15.485 51.010 1.00 85.44 88 ALA A CA 1
ATOM 684 C C . ALA A 1 88 ? 4.266 -16.148 50.199 1.00 85.44 88 ALA A C 1
ATOM 686 O O . ALA A 1 88 ? 4.234 -17.373 50.096 1.00 85.44 88 ALA A O 1
ATOM 687 N N . ILE A 1 89 ? 3.412 -15.356 49.539 1.00 87.81 89 ILE A N 1
ATOM 688 C CA . ILE A 1 89 ? 2.340 -15.873 48.668 1.00 87.81 89 ILE A CA 1
ATOM 689 C C . ILE A 1 89 ? 2.932 -16.622 47.466 1.00 87.81 89 ILE A C 1
ATOM 691 O O . ILE A 1 89 ? 2.508 -17.731 47.148 1.00 87.81 89 ILE A O 1
ATOM 695 N N . SER A 1 90 ? 3.983 -16.080 46.845 1.00 87.62 90 SER A N 1
ATOM 696 C CA . SER A 1 90 ? 4.685 -16.758 45.745 1.00 87.62 90 SER A CA 1
ATOM 697 C C . SER A 1 90 ? 5.273 -18.110 46.166 1.00 87.62 90 SER A C 1
ATOM 699 O O . SER A 1 90 ? 5.234 -19.072 45.396 1.00 87.62 90 SER A O 1
ATOM 701 N N . ARG A 1 91 ? 5.816 -18.200 47.388 1.00 87.75 91 ARG A N 1
ATOM 702 C CA . ARG A 1 91 ? 6.333 -19.453 47.959 1.00 87.75 91 ARG A CA 1
ATOM 703 C C . ARG A 1 91 ? 5.218 -20.455 48.241 1.00 87.75 91 ARG A C 1
ATOM 705 O O . ARG A 1 91 ? 5.407 -21.626 47.940 1.00 87.75 91 ARG A O 1
ATOM 712 N N . LEU A 1 92 ? 4.066 -20.000 48.739 1.00 91.38 92 LEU A N 1
ATOM 713 C CA . LEU A 1 92 ? 2.890 -20.848 48.950 1.00 91.38 92 LEU A CA 1
ATOM 714 C C . LEU A 1 92 ? 2.405 -21.476 47.640 1.00 91.38 92 LEU A C 1
ATOM 716 O O . LEU A 1 92 ? 2.264 -22.693 47.569 1.00 91.38 92 LEU A O 1
ATOM 720 N N . LEU A 1 93 ? 2.233 -20.675 46.583 1.00 91.81 93 LEU A N 1
ATOM 721 C CA . LEU A 1 93 ? 1.813 -21.193 45.276 1.00 91.81 93 LEU A CA 1
ATOM 722 C C . LEU A 1 93 ? 2.841 -22.176 44.704 1.00 91.81 93 LEU A C 1
ATOM 724 O O . LEU A 1 93 ? 2.469 -23.234 44.212 1.00 91.81 93 LEU A O 1
ATOM 728 N N . THR A 1 94 ? 4.135 -21.869 44.836 1.00 88.88 94 THR A N 1
ATOM 729 C CA . THR A 1 94 ? 5.215 -22.764 44.388 1.00 88.88 94 THR A CA 1
ATOM 730 C C . THR A 1 94 ? 5.220 -24.088 45.163 1.00 88.88 94 THR A C 1
ATOM 732 O O . THR A 1 94 ? 5.427 -25.142 44.569 1.00 88.88 94 THR A O 1
ATOM 735 N N . ALA A 1 95 ? 4.972 -24.059 46.476 1.00 89.88 95 ALA A N 1
ATOM 736 C CA . ALA A 1 95 ? 4.918 -25.261 47.307 1.00 89.88 95 ALA A CA 1
ATOM 737 C C . ALA A 1 95 ? 3.718 -26.153 46.954 1.00 89.88 95 ALA A C 1
ATOM 739 O O . ALA A 1 95 ? 3.872 -27.371 46.879 1.00 89.88 95 ALA A O 1
ATOM 740 N N . LEU A 1 96 ? 2.556 -25.547 46.684 1.00 91.44 96 LEU A N 1
ATOM 741 C CA . LEU A 1 96 ? 1.347 -26.247 46.241 1.00 91.44 96 LEU A CA 1
ATOM 742 C C . LEU A 1 96 ? 1.505 -26.839 44.833 1.00 91.44 96 LEU A C 1
ATOM 744 O O . LEU A 1 96 ? 1.084 -27.965 44.600 1.00 91.44 96 LEU A O 1
ATOM 748 N N . MET A 1 97 ? 2.171 -26.130 43.916 1.00 90.38 97 MET A N 1
ATOM 749 C CA . MET A 1 97 ? 2.509 -26.648 42.580 1.00 90.38 97 MET A CA 1
ATOM 750 C C . MET A 1 97 ? 3.372 -27.913 42.625 1.00 90.38 97 MET A C 1
ATOM 752 O O . MET A 1 97 ? 3.296 -28.729 41.713 1.00 90.38 97 MET A O 1
ATOM 756 N N . GLY A 1 98 ? 4.220 -28.046 43.648 1.00 84.25 98 GLY A N 1
ATOM 757 C CA . GLY A 1 98 ? 5.125 -29.182 43.813 1.00 84.25 98 GLY A CA 1
ATOM 758 C C . GLY A 1 98 ? 4.487 -30.428 44.431 1.00 84.25 98 GLY A C 1
ATOM 759 O O . GLY A 1 98 ? 5.195 -31.412 44.619 1.00 84.25 98 GLY A O 1
ATOM 760 N N . GLN A 1 99 ? 3.197 -30.395 44.779 1.00 90.88 99 GLN A N 1
ATOM 761 C CA . GLN A 1 99 ? 2.496 -31.540 45.367 1.00 90.88 99 GLN A CA 1
ATOM 762 C C . GLN A 1 99 ? 1.982 -32.485 44.279 1.00 90.88 99 GLN A C 1
ATOM 764 O O . GLN A 1 99 ? 1.452 -32.025 43.268 1.00 90.88 99 GLN A O 1
ATOM 769 N N . GLU A 1 100 ? 2.052 -33.799 44.515 1.00 85.19 100 GLU A N 1
ATOM 770 C CA . GLU A 1 100 ? 1.534 -34.812 43.577 1.00 85.19 100 GLU A CA 1
ATOM 771 C C . GLU A 1 100 ? 0.043 -34.599 43.281 1.00 85.19 100 GLU A C 1
ATOM 773 O O . GLU A 1 100 ? -0.368 -34.613 42.123 1.00 85.19 100 GLU A O 1
ATOM 778 N N . ALA A 1 101 ? -0.744 -34.225 44.297 1.00 88.88 101 ALA A N 1
ATOM 779 C CA . ALA A 1 101 ? -2.149 -33.876 44.113 1.00 88.88 101 ALA A CA 1
ATOM 780 C C . ALA A 1 101 ? -2.369 -32.744 43.086 1.00 88.88 101 ALA A C 1
ATOM 782 O O . ALA A 1 101 ? -3.344 -32.790 42.343 1.00 88.88 101 ALA A O 1
ATOM 783 N N . ALA A 1 102 ? -1.475 -31.752 42.969 1.00 88.00 102 ALA A N 1
ATOM 784 C CA . ALA A 1 102 ? -1.622 -30.688 41.966 1.00 88.00 102 ALA A CA 1
ATOM 785 C C . ALA A 1 102 ? -1.352 -31.158 40.530 1.00 88.00 102 ALA A C 1
ATOM 787 O O . ALA A 1 102 ? -1.855 -30.541 39.587 1.00 88.00 102 ALA A O 1
ATOM 788 N N . LEU A 1 103 ? -0.533 -32.196 40.349 1.00 85.44 103 LEU A N 1
ATOM 789 C CA . LEU A 1 103 ? -0.198 -32.734 39.030 1.00 85.44 103 LEU A CA 1
ATOM 790 C C . LEU A 1 103 ? -1.349 -33.559 38.446 1.00 85.44 103 LEU A C 1
ATOM 792 O O . LEU A 1 103 ? -1.519 -33.560 37.224 1.00 85.44 103 LEU A O 1
ATOM 796 N N . ASP A 1 104 ? -2.152 -34.170 39.320 1.00 83.88 104 ASP A N 1
ATOM 797 C CA . ASP A 1 104 ? -3.229 -35.084 38.940 1.00 83.88 104 ASP A CA 1
ATOM 798 C C . ASP A 1 104 ? -4.639 -34.477 39.083 1.00 83.88 104 ASP A C 1
ATOM 800 O O . ASP A 1 104 ? -5.564 -34.880 38.372 1.00 83.88 104 ASP A O 1
ATOM 804 N N . LEU A 1 105 ? -4.836 -33.477 39.954 1.00 86.50 105 LEU A N 1
ATOM 805 C CA . LEU A 1 105 ? -6.092 -32.722 40.011 1.00 86.50 105 LEU A CA 1
ATOM 806 C C . LEU A 1 105 ? -6.255 -31.863 38.757 1.00 86.50 105 LEU A C 1
ATOM 808 O O . LEU A 1 105 ? -5.333 -31.161 38.340 1.00 86.50 105 LEU A O 1
ATOM 812 N N . HIS A 1 106 ? -7.462 -31.862 38.196 1.00 82.19 106 HIS A N 1
ATOM 813 C CA . HIS A 1 106 ? -7.789 -31.099 36.995 1.00 82.19 106 HIS A CA 1
ATOM 814 C C . HIS A 1 106 ? -8.607 -29.851 37.325 1.00 82.19 106 HIS A C 1
ATOM 816 O O . HIS A 1 106 ? -9.479 -29.854 38.198 1.00 82.19 106 HIS A O 1
ATOM 822 N N . SER A 1 107 ? -8.327 -28.766 36.605 1.00 77.69 107 SER A N 1
ATOM 823 C CA . SER A 1 107 ? -9.146 -27.559 36.651 1.00 77.69 107 SER A CA 1
ATOM 824 C C . SER A 1 107 ? -10.514 -27.823 36.022 1.00 77.69 107 SER A C 1
ATOM 826 O O . SER A 1 107 ? -10.637 -28.544 35.040 1.00 77.69 107 SER A O 1
ATOM 828 N N . ARG A 1 108 ? -11.571 -27.198 36.553 1.00 69.88 108 ARG A N 1
ATOM 829 C CA . ARG A 1 108 ? -12.893 -27.193 35.893 1.00 69.88 108 ARG A CA 1
ATOM 830 C C . ARG A 1 108 ? -13.032 -26.113 34.826 1.00 69.88 108 ARG A C 1
ATOM 832 O O . ARG A 1 108 ? -14.035 -26.070 34.122 1.00 69.88 108 ARG A O 1
ATOM 839 N N . VAL A 1 109 ? -12.054 -25.215 34.754 1.00 65.88 109 VAL A N 1
ATOM 840 C CA . VAL A 1 109 ? -12.064 -24.042 33.871 1.00 65.88 109 VAL A CA 1
ATOM 841 C C . VAL A 1 109 ? -11.191 -24.277 32.632 1.00 65.88 109 VAL A C 1
ATOM 843 O O . VAL A 1 109 ? -11.303 -23.546 31.650 1.00 65.88 109 VAL A O 1
ATOM 846 N N . SER A 1 110 ? -10.341 -25.306 32.646 1.00 71.06 110 SER A N 1
ATOM 847 C CA . SER A 1 110 ? -9.442 -25.675 31.550 1.00 71.06 110 SER A CA 1
ATOM 848 C C . SER A 1 110 ? -9.121 -27.172 31.584 1.00 71.06 110 SER A C 1
ATOM 850 O O . SER A 1 110 ? -9.165 -27.787 32.643 1.00 71.06 110 SER A O 1
ATOM 852 N N . ASP A 1 111 ? -8.689 -27.746 30.458 1.00 74.06 111 ASP A N 1
ATOM 853 C CA . ASP A 1 111 ? -8.206 -29.141 30.385 1.00 74.06 111 ASP A CA 1
ATOM 854 C C . ASP A 1 111 ? -6.803 -29.329 31.011 1.00 74.06 111 ASP A C 1
ATOM 856 O O . ASP A 1 111 ? -6.067 -30.254 30.663 1.00 74.06 111 ASP A O 1
ATOM 860 N N . ARG A 1 112 ? -6.368 -28.411 31.885 1.00 79.25 112 ARG A N 1
ATOM 861 C CA . ARG A 1 112 ? -5.038 -28.419 32.507 1.00 79.25 112 ARG A CA 1
ATOM 862 C C . ARG A 1 112 ? -5.115 -28.909 33.948 1.00 79.25 112 ARG A C 1
ATOM 864 O O . ARG A 1 112 ? -6.117 -28.713 34.638 1.00 79.25 112 ARG A O 1
ATOM 871 N N . ASN A 1 113 ? -4.014 -29.485 34.422 1.00 86.62 113 ASN A N 1
ATOM 872 C CA . ASN A 1 113 ? -3.873 -29.805 35.835 1.00 86.62 113 ASN A CA 1
ATOM 873 C C . ASN A 1 113 ? -3.684 -28.547 36.698 1.00 86.62 113 ASN A C 1
ATOM 875 O O . ASN A 1 113 ? -3.289 -27.474 36.224 1.00 86.62 113 ASN A O 1
ATOM 879 N N . VAL A 1 114 ? -3.976 -28.690 37.987 1.00 88.88 114 VAL A N 1
ATOM 880 C CA . VAL A 1 114 ? -3.921 -27.612 38.980 1.00 88.88 114 VAL A CA 1
ATOM 881 C C . VAL A 1 114 ? -2.517 -27.001 39.074 1.00 88.88 114 VAL A C 1
ATOM 883 O O . VAL A 1 114 ? -2.394 -25.784 39.207 1.00 88.88 114 VAL A O 1
ATOM 886 N N . ALA A 1 115 ? -1.450 -27.791 38.921 1.00 88.69 115 ALA A N 1
ATOM 887 C CA . ALA A 1 115 ? -0.073 -27.293 38.925 1.00 88.69 115 ALA A CA 1
ATOM 888 C C . ALA A 1 115 ? 0.201 -26.289 37.786 1.00 88.69 115 ALA A C 1
ATOM 890 O O . ALA A 1 115 ? 0.807 -25.237 38.014 1.00 88.69 115 ALA A O 1
ATOM 891 N N . ALA A 1 116 ? -0.270 -26.572 36.567 1.00 84.50 116 ALA A N 1
ATOM 892 C CA . ALA A 1 116 ? -0.122 -25.678 35.419 1.00 84.50 116 ALA A CA 1
ATOM 893 C C . ALA A 1 116 ? -0.948 -24.385 35.566 1.00 84.50 116 ALA A C 1
ATOM 895 O O . ALA A 1 116 ? -0.518 -23.305 35.139 1.00 84.50 116 ALA A O 1
ATOM 896 N N . GLU A 1 117 ? -2.118 -24.467 36.199 1.00 89.19 117 GLU A N 1
ATOM 897 C CA . GLU A 1 117 ? -2.948 -23.295 36.495 1.00 89.19 117 GLU A CA 1
ATOM 898 C C . GLU A 1 117 ? -2.323 -22.404 37.576 1.00 89.19 117 GLU A C 1
ATOM 900 O O . GLU A 1 117 ? -2.212 -21.186 37.400 1.00 89.19 117 GLU A O 1
ATOM 905 N N . LEU A 1 118 ? -1.798 -22.998 38.649 1.00 90.06 118 LEU A N 1
ATOM 906 C CA . LEU A 1 118 ? -1.053 -22.276 39.681 1.00 90.06 118 LEU A CA 1
ATOM 907 C C . LEU A 1 118 ? 0.201 -21.589 39.113 1.00 90.06 118 LEU A C 1
ATOM 909 O O . LEU A 1 118 ? 0.480 -20.440 39.467 1.00 90.06 118 LEU A O 1
ATOM 913 N N . ALA A 1 119 ? 0.908 -22.227 38.170 1.00 88.75 119 ALA A N 1
ATOM 914 C CA . ALA A 1 119 ? 2.030 -21.607 37.458 1.00 88.75 119 ALA A CA 1
ATOM 915 C C . ALA A 1 119 ? 1.596 -20.350 36.682 1.00 88.75 119 ALA A C 1
ATOM 917 O O . ALA A 1 119 ? 2.300 -19.336 36.668 1.00 88.75 119 ALA A O 1
ATOM 918 N N . THR A 1 120 ? 0.412 -20.401 36.067 1.00 87.94 120 THR A N 1
ATOM 919 C CA . THR A 1 120 ? -0.171 -19.281 35.318 1.00 87.94 120 THR A CA 1
ATOM 920 C C . THR A 1 120 ? -0.543 -18.127 36.251 1.00 87.94 120 THR A C 1
ATOM 922 O O . THR A 1 120 ? -0.239 -16.968 35.960 1.00 87.94 120 THR A O 1
ATOM 925 N N . ILE A 1 121 ? -1.149 -18.416 37.407 1.00 87.69 121 ILE A N 1
ATOM 926 C CA . ILE A 1 121 ? -1.454 -17.411 38.440 1.00 87.69 121 ILE A CA 1
ATOM 927 C C . ILE A 1 121 ? -0.168 -16.765 38.965 1.00 87.69 121 ILE A C 1
ATOM 929 O O . ILE A 1 121 ? -0.078 -15.539 39.010 1.00 87.69 121 ILE A O 1
ATOM 933 N N . LEU A 1 122 ? 0.856 -17.564 39.275 1.00 87.69 122 LEU A N 1
ATOM 934 C CA . LEU A 1 122 ? 2.153 -17.067 39.736 1.00 87.69 122 LEU A CA 1
ATOM 935 C C . LEU A 1 122 ? 2.822 -16.147 38.700 1.00 87.69 122 LEU A C 1
ATOM 937 O O . LEU A 1 122 ? 3.378 -15.108 39.060 1.00 87.69 122 LEU A O 1
ATOM 941 N N . GLY A 1 123 ? 2.745 -16.497 37.412 1.00 84.06 123 GLY A N 1
ATOM 942 C CA . GLY A 1 123 ? 3.226 -15.652 36.318 1.00 84.06 123 GLY A CA 1
ATOM 943 C C . GLY A 1 123 ? 2.516 -14.296 36.268 1.00 84.06 123 GLY A C 1
ATOM 944 O O . GLY A 1 123 ? 3.178 -13.260 36.192 1.00 84.06 123 GLY A O 1
ATOM 945 N N . ARG A 1 124 ? 1.183 -14.290 36.390 1.00 82.94 124 ARG A N 1
ATOM 946 C CA . ARG A 1 124 ? 0.377 -13.056 36.390 1.00 82.94 124 ARG A CA 1
ATOM 947 C C . ARG A 1 124 ? 0.627 -12.184 37.623 1.00 82.94 124 ARG A C 1
ATOM 949 O O . ARG A 1 124 ? 0.740 -10.969 37.478 1.00 82.94 124 ARG A O 1
ATOM 956 N N . LEU A 1 125 ? 0.793 -12.786 38.805 1.00 83.12 125 LEU A N 1
ATOM 957 C CA . LEU A 1 125 ? 1.168 -12.085 40.044 1.00 83.12 125 LEU A CA 1
ATOM 958 C C . LEU A 1 125 ? 2.508 -11.345 39.903 1.00 83.12 125 LEU A C 1
ATOM 960 O O . LEU A 1 125 ? 2.633 -10.195 40.320 1.00 83.12 125 LEU A O 1
ATOM 964 N N . ARG A 1 126 ? 3.508 -11.973 39.267 1.00 78.94 126 ARG A N 1
ATOM 965 C CA . ARG A 1 126 ? 4.827 -11.356 39.016 1.00 78.94 126 ARG A CA 1
ATOM 966 C C . ARG A 1 126 ? 4.782 -10.217 37.999 1.00 78.94 126 ARG A C 1
ATOM 968 O O . ARG A 1 126 ? 5.623 -9.328 38.051 1.00 78.94 126 ARG A O 1
ATOM 975 N N . GLN A 1 127 ? 3.821 -10.250 37.081 1.00 76.12 127 GLN A N 1
ATOM 976 C CA . GLN A 1 127 ? 3.620 -9.227 36.051 1.00 76.12 127 GLN A CA 1
ATOM 977 C C . GLN A 1 127 ? 2.674 -8.099 36.501 1.00 76.12 127 GLN A C 1
ATOM 979 O O . GLN A 1 127 ? 2.389 -7.203 35.711 1.00 76.12 127 GLN A O 1
ATOM 984 N N . GLY A 1 128 ? 2.165 -8.142 37.740 1.00 77.06 128 GLY A N 1
ATOM 985 C CA . GLY A 1 128 ? 1.194 -7.167 38.251 1.00 77.06 128 GLY A CA 1
ATOM 986 C C . GLY A 1 128 ? -0.195 -7.269 37.607 1.00 77.06 128 GLY A C 1
ATOM 987 O O . GLY A 1 128 ? -0.970 -6.322 37.666 1.00 77.06 128 GLY A O 1
ATOM 988 N N . GLN A 1 129 ? -0.512 -8.402 36.973 1.00 72.25 129 GLN A N 1
ATOM 989 C CA . GLN A 1 129 ? -1.764 -8.647 36.241 1.00 72.25 129 GLN A CA 1
ATOM 990 C C . GLN A 1 129 ? -2.795 -9.450 37.053 1.00 72.25 129 GLN A C 1
ATOM 992 O O . GLN A 1 129 ? -3.841 -9.836 36.531 1.00 72.25 129 GLN A O 1
ATOM 997 N N . PHE A 1 130 ? -2.491 -9.747 38.316 1.00 76.31 130 PHE A N 1
ATOM 998 C CA . PHE A 1 130 ? -3.358 -10.464 39.245 1.00 76.31 130 PHE A CA 1
ATOM 999 C C . PHE A 1 130 ? -3.181 -9.846 40.632 1.00 76.31 130 PHE A C 1
ATOM 1001 O O . PHE A 1 130 ? -2.050 -9.605 41.052 1.00 76.31 130 PHE A O 1
ATOM 1008 N N . ASP A 1 131 ? -4.281 -9.550 41.320 1.00 80.75 131 ASP A N 1
ATOM 1009 C CA . ASP A 1 131 ? -4.232 -8.932 42.646 1.00 80.75 131 ASP A CA 1
ATOM 1010 C C . ASP A 1 131 ? -4.016 -10.005 43.726 1.00 80.75 131 ASP A C 1
ATOM 1012 O O . ASP A 1 131 ? -4.753 -10.997 43.783 1.00 80.75 131 ASP A O 1
ATOM 1016 N N . TYR A 1 132 ? -3.014 -9.790 44.584 1.00 81.44 132 TYR A N 1
ATOM 1017 C CA . TYR A 1 132 ? -2.681 -10.647 45.724 1.00 81.44 132 TYR A CA 1
ATOM 1018 C C . TYR A 1 132 ? -3.849 -10.793 46.711 1.00 81.44 132 TYR A C 1
ATOM 1020 O O . TYR A 1 132 ? -3.932 -11.825 47.379 1.00 81.44 132 TYR A O 1
ATOM 1028 N N . ALA A 1 133 ? -4.789 -9.839 46.754 1.00 82.44 133 ALA A N 1
ATOM 1029 C CA . ALA A 1 133 ? -5.996 -9.923 47.578 1.00 82.44 133 ALA A CA 1
ATOM 1030 C C . ALA A 1 133 ? -6.834 -11.183 47.288 1.00 82.44 133 ALA A C 1
ATOM 1032 O O . ALA A 1 133 ? -7.417 -11.760 48.207 1.00 82.44 133 ALA A O 1
ATOM 1033 N N . HIS A 1 134 ? -6.834 -11.685 46.047 1.00 85.19 134 HIS A N 1
ATOM 1034 C CA . HIS A 1 134 ? -7.548 -12.918 45.693 1.00 85.19 134 HIS A CA 1
ATOM 1035 C C . HIS A 1 134 ? -6.940 -14.170 46.339 1.00 85.19 134 HIS A C 1
ATOM 1037 O O . HIS A 1 134 ? -7.635 -15.165 46.514 1.00 85.19 134 HIS A O 1
ATOM 1043 N N . CYS A 1 135 ? -5.663 -14.134 46.737 1.00 87.81 135 CYS A N 1
ATOM 1044 C CA . CYS A 1 135 ? -5.001 -15.253 47.415 1.00 87.81 135 CYS A CA 1
ATOM 1045 C C . CYS A 1 135 ? -5.328 -15.313 48.919 1.00 87.81 135 CYS A C 1
ATOM 1047 O O . CYS A 1 135 ? -4.995 -16.299 49.577 1.00 87.81 135 CYS A O 1
ATOM 1049 N N . LEU A 1 136 ? -5.975 -14.284 49.480 1.00 86.12 136 LEU A N 1
ATOM 1050 C CA . LEU A 1 136 ? -6.220 -14.152 50.918 1.00 86.12 136 LEU A CA 1
ATOM 1051 C C . LEU A 1 136 ? -7.018 -15.319 51.538 1.00 86.12 136 LEU A C 1
ATOM 1053 O O . LEU A 1 136 ? -6.629 -15.773 52.616 1.00 86.12 136 LEU A O 1
ATOM 1057 N N . PRO A 1 137 ? -8.078 -15.863 50.902 1.00 89.06 137 PRO A N 1
ATOM 1058 C CA . PRO A 1 137 ? -8.788 -17.026 51.440 1.00 89.06 137 PRO A CA 1
ATOM 1059 C C . PRO A 1 137 ? -7.885 -18.258 51.586 1.00 89.06 137 PRO A C 1
ATOM 1061 O O . PRO A 1 137 ? -7.918 -18.929 52.616 1.00 89.06 137 PRO A O 1
ATOM 1064 N N . LEU A 1 138 ? -7.026 -18.513 50.594 1.00 92.06 138 LEU A N 1
ATOM 1065 C CA . LEU A 1 138 ? -6.073 -19.623 50.619 1.00 92.06 138 LEU A CA 1
ATOM 1066 C C . LEU A 1 138 ? -5.023 -19.429 51.722 1.00 92.06 138 LEU A C 1
ATOM 1068 O O . LEU A 1 138 ? -4.763 -20.349 52.496 1.00 92.06 138 LEU A O 1
ATOM 1072 N N . VAL A 1 139 ? -4.471 -18.216 51.838 1.00 89.50 139 VAL A N 1
ATOM 1073 C CA . VAL A 1 139 ? -3.506 -17.856 52.890 1.00 89.50 139 VAL A CA 1
ATOM 1074 C C . VAL A 1 139 ? -4.097 -18.102 54.280 1.00 89.50 139 VAL A C 1
ATOM 1076 O O . VAL A 1 139 ? -3.452 -18.743 55.110 1.00 89.50 139 VAL A O 1
ATOM 1079 N N . ARG A 1 140 ? -5.340 -17.667 54.521 1.00 88.75 140 ARG A N 1
ATOM 1080 C CA . ARG A 1 140 ? -6.045 -17.866 55.797 1.00 88.75 140 ARG A CA 1
ATOM 1081 C C . ARG A 1 140 ? -6.206 -19.333 56.158 1.00 88.75 140 ARG A C 1
ATOM 1083 O O . ARG A 1 140 ? -5.888 -19.713 57.281 1.00 88.75 140 ARG A O 1
ATOM 1090 N N . LEU A 1 141 ? -6.649 -20.156 55.210 1.00 89.69 141 LEU A N 1
ATOM 1091 C CA . LEU A 1 141 ? -6.836 -21.591 55.436 1.00 89.69 141 LEU A CA 1
ATOM 1092 C C . LEU A 1 141 ? -5.509 -22.296 55.734 1.00 89.69 141 LEU A C 1
ATOM 1094 O O . LEU A 1 141 ? -5.450 -23.136 56.630 1.00 89.69 141 LEU A O 1
ATOM 1098 N N . THR A 1 142 ? -4.424 -21.906 55.057 1.00 88.38 142 THR A N 1
ATOM 1099 C CA . THR A 1 142 ? -3.086 -22.428 55.367 1.00 88.38 142 THR A CA 1
ATOM 1100 C C . THR A 1 142 ? -2.629 -22.000 56.767 1.00 88.38 142 THR A C 1
ATOM 1102 O O . THR A 1 142 ? -2.168 -22.831 57.543 1.00 88.38 142 THR A O 1
ATOM 1105 N N . VAL A 1 143 ? -2.803 -20.728 57.147 1.00 87.31 143 VAL A N 1
ATOM 1106 C CA . VAL A 1 143 ? -2.436 -20.222 58.486 1.00 87.31 143 VAL A CA 1
ATOM 1107 C C . VAL A 1 143 ? -3.243 -20.903 59.598 1.00 87.31 143 VAL A C 1
ATOM 1109 O O . VAL A 1 143 ? -2.688 -21.220 60.653 1.00 87.31 143 VAL A O 1
ATOM 1112 N N . GLN A 1 144 ? -4.532 -21.154 59.359 1.00 87.25 144 GLN A N 1
ATOM 1113 C CA . GLN A 1 144 ? -5.444 -21.816 60.297 1.00 87.25 144 GLN A CA 1
ATOM 1114 C C . GLN A 1 144 ? -5.262 -23.337 60.360 1.00 87.25 144 GLN A C 1
ATOM 1116 O O . GLN A 1 144 ? -5.898 -23.975 61.195 1.00 87.25 144 GLN A O 1
ATOM 1121 N N . ARG A 1 145 ? -4.374 -23.914 59.535 1.00 86.00 145 ARG A N 1
ATOM 1122 C CA . ARG A 1 145 ? -4.172 -25.368 59.413 1.00 86.00 145 ARG A CA 1
ATOM 1123 C C . ARG A 1 145 ? -5.483 -26.103 59.113 1.00 86.00 145 ARG A C 1
ATOM 1125 O O . ARG A 1 145 ? -5.803 -27.100 59.757 1.00 86.00 145 ARG A O 1
ATOM 1132 N N . ALA A 1 146 ? -6.243 -25.563 58.163 1.00 88.12 146 ALA A N 1
ATOM 1133 C CA . ALA A 1 146 ? -7.451 -26.193 57.649 1.00 88.12 146 ALA A CA 1
ATOM 1134 C C . ALA A 1 146 ? -7.142 -27.571 57.039 1.00 88.12 146 ALA A C 1
ATOM 1136 O O . ALA A 1 146 ? -5.986 -27.895 56.761 1.00 88.12 146 ALA A O 1
ATOM 1137 N N . SER A 1 147 ? -8.177 -28.380 56.820 1.00 90.25 147 SER A N 1
ATOM 1138 C CA . SER A 1 147 ? -8.003 -29.698 56.206 1.00 90.25 147 SER A CA 1
ATOM 1139 C C . SER A 1 147 ? -7.492 -29.591 54.765 1.00 90.25 147 SER A C 1
ATOM 1141 O O . SER A 1 147 ? -7.793 -28.629 54.054 1.00 90.25 147 SER A O 1
ATOM 1143 N N . ASP A 1 148 ? -6.783 -30.615 54.288 1.00 89.12 148 ASP A N 1
ATOM 1144 C CA . ASP A 1 148 ? -6.268 -30.661 52.911 1.00 89.12 148 ASP A CA 1
ATOM 1145 C C . ASP A 1 148 ? -7.379 -30.464 51.872 1.00 89.12 148 ASP A C 1
ATOM 1147 O O . ASP A 1 148 ? -7.191 -29.791 50.860 1.00 89.12 148 ASP A O 1
ATOM 1151 N N . LEU A 1 149 ? -8.577 -30.980 52.157 1.00 88.31 149 LEU A N 1
ATOM 1152 C CA . LEU A 1 149 ? -9.763 -30.793 51.321 1.00 88.31 149 LEU A CA 1
ATOM 1153 C C . LEU A 1 149 ? -10.186 -29.322 51.219 1.00 88.31 149 LEU A C 1
ATOM 1155 O O . LEU A 1 149 ? -10.606 -28.881 50.149 1.00 88.31 149 LEU A O 1
ATOM 1159 N N . GLU A 1 150 ? -10.098 -28.564 52.309 1.00 88.12 150 GLU A N 1
ATOM 1160 C CA . GLU A 1 150 ? -10.420 -27.134 52.324 1.00 88.12 150 GLU A CA 1
ATOM 1161 C C . GLU A 1 150 ? -9.349 -26.315 51.603 1.00 88.12 150 GLU A C 1
ATOM 1163 O O . GLU A 1 150 ? -9.687 -25.404 50.847 1.00 88.12 150 GLU A O 1
ATOM 1168 N N . ILE A 1 151 ? -8.072 -26.676 51.763 1.00 90.88 151 ILE A N 1
ATOM 1169 C CA . ILE A 1 151 ? -6.955 -26.018 51.073 1.00 90.88 151 ILE A CA 1
ATOM 1170 C C . ILE A 1 151 ? -7.056 -26.239 49.558 1.00 90.88 151 ILE A C 1
ATOM 1172 O O . ILE A 1 151 ? -7.025 -25.272 48.797 1.00 90.88 151 ILE A O 1
ATOM 1176 N N . TRP A 1 152 ? -7.249 -27.480 49.100 1.00 91.94 152 TRP A N 1
ATOM 1177 C CA . TRP A 1 152 ? -7.394 -27.777 47.670 1.00 91.94 152 TRP A CA 1
ATOM 1178 C C . TRP A 1 152 ? -8.675 -27.200 47.068 1.00 91.94 152 TRP A C 1
ATOM 1180 O O . TRP A 1 152 ? -8.664 -26.760 45.917 1.00 91.94 152 TRP A O 1
ATOM 1190 N N . ARG A 1 153 ? -9.767 -27.116 47.840 1.00 90.00 153 ARG A N 1
ATOM 1191 C CA . ARG A 1 153 ? -10.966 -26.389 47.401 1.00 90.00 153 ARG A CA 1
ATOM 1192 C C . ARG A 1 153 ? -10.662 -24.908 47.183 1.00 90.00 153 ARG A C 1
ATOM 1194 O O . ARG A 1 153 ? -10.988 -24.386 46.125 1.00 90.00 153 ARG A O 1
ATOM 1201 N N . ALA A 1 154 ? -9.980 -24.260 48.124 1.00 90.44 154 ALA A N 1
ATOM 1202 C CA . ALA A 1 154 ? -9.601 -22.857 47.984 1.00 90.44 154 ALA A CA 1
ATOM 1203 C C . ALA A 1 154 ? -8.632 -22.613 46.817 1.00 90.44 154 ALA A C 1
ATOM 1205 O O . ALA A 1 154 ? -8.691 -21.562 46.184 1.00 90.44 154 ALA A O 1
ATOM 1206 N N . VAL A 1 155 ? -7.773 -23.584 46.488 1.00 91.31 155 VAL A N 1
ATOM 1207 C CA . VAL A 1 155 ? -6.943 -23.551 45.272 1.00 91.31 155 VAL A CA 1
ATOM 1208 C C . VAL A 1 155 ? -7.807 -23.577 44.008 1.00 91.31 155 VAL A C 1
ATOM 1210 O O . VAL A 1 155 ? -7.588 -22.770 43.106 1.00 91.31 155 VAL A O 1
ATOM 1213 N N . LEU A 1 156 ? -8.800 -24.464 43.934 1.00 88.88 156 LEU A N 1
ATOM 1214 C CA . LEU A 1 156 ? -9.708 -24.535 42.785 1.00 88.88 156 LEU A CA 1
ATOM 1215 C C . LEU A 1 156 ? -10.572 -23.275 42.653 1.00 88.88 156 LEU A C 1
ATOM 1217 O O . LEU A 1 156 ? -10.746 -22.778 41.542 1.00 88.88 156 LEU A O 1
ATOM 1221 N N . ASP A 1 157 ? -11.049 -22.721 43.768 1.00 88.06 157 ASP A N 1
ATOM 1222 C CA . ASP A 1 157 ? -11.787 -21.454 43.786 1.00 88.06 157 ASP A CA 1
ATOM 1223 C C . ASP A 1 157 ? -10.887 -20.280 43.337 1.00 88.06 157 ASP A C 1
ATOM 1225 O O . ASP A 1 157 ? -11.312 -19.417 42.563 1.00 88.06 157 ASP A O 1
ATOM 1229 N N . LEU A 1 158 ? -9.609 -20.271 43.741 1.00 89.69 158 LEU A N 1
ATOM 1230 C CA . LEU A 1 158 ? -8.619 -19.287 43.286 1.00 89.69 158 LEU A CA 1
ATOM 1231 C C . LEU A 1 158 ? -8.375 -19.382 41.770 1.00 89.69 158 LEU A C 1
ATOM 1233 O O . LEU A 1 158 ? -8.284 -18.354 41.100 1.00 89.69 158 LEU A O 1
ATOM 1237 N N . ILE A 1 159 ? -8.308 -20.596 41.217 1.00 87.75 159 ILE A N 1
ATOM 1238 C CA . ILE A 1 159 ? -8.192 -20.833 39.767 1.00 87.75 159 ILE A CA 1
ATOM 1239 C C . ILE A 1 159 ? -9.455 -20.376 39.033 1.00 87.75 159 ILE A C 1
ATOM 1241 O O . ILE A 1 159 ? -9.365 -19.783 37.958 1.00 87.75 159 ILE A O 1
ATOM 1245 N N . ALA A 1 160 ? -10.626 -20.606 39.627 1.00 83.06 160 ALA A N 1
ATOM 1246 C CA . ALA A 1 160 ? -11.908 -20.193 39.072 1.00 83.06 160 ALA A CA 1
ATOM 1247 C C . ALA A 1 160 ? -12.171 -18.684 39.174 1.00 83.06 160 ALA A C 1
ATOM 1249 O O . ALA A 1 160 ? -13.085 -18.182 38.519 1.00 83.06 160 ALA A O 1
ATOM 1250 N N . THR A 1 161 ? -11.372 -17.950 39.954 1.00 79.56 161 THR A N 1
ATOM 1251 C CA . THR A 1 161 ? -11.521 -16.504 40.120 1.00 79.56 161 THR A CA 1
ATOM 1252 C C . THR A 1 161 ? -11.237 -15.785 38.791 1.00 79.56 161 THR A C 1
ATOM 1254 O O . THR A 1 161 ? -10.098 -15.799 38.305 1.00 79.56 161 THR A O 1
ATOM 1257 N N . PRO A 1 162 ? -12.242 -15.131 38.173 1.00 62.09 162 PRO A N 1
ATOM 1258 C CA . PRO A 1 162 ? -12.059 -14.444 36.905 1.00 62.09 162 PRO A CA 1
ATOM 1259 C C . PRO A 1 162 ? -11.091 -13.276 37.098 1.00 62.09 162 PRO A C 1
ATOM 1261 O O . PRO A 1 162 ? -11.356 -12.333 37.840 1.00 62.09 162 PRO A O 1
ATOM 1264 N N . SER A 1 163 ? -9.945 -13.327 36.420 1.00 55.59 163 SER A N 1
ATOM 1265 C CA . SER A 1 163 ? -9.045 -12.175 36.355 1.00 55.59 163 SER A CA 1
ATOM 1266 C C . SER A 1 163 ? -9.787 -11.025 35.683 1.00 55.59 163 SER A C 1
ATOM 1268 O O . SER A 1 163 ? -10.327 -11.211 34.593 1.00 55.59 163 SER A O 1
ATOM 1270 N N . SER A 1 164 ? -9.807 -9.836 36.291 1.00 45.31 164 SER A N 1
ATOM 1271 C CA . SER A 1 164 ? -10.565 -8.670 35.798 1.00 45.31 164 SER A CA 1
ATOM 1272 C C . SER A 1 164 ? -10.072 -8.091 34.456 1.00 45.31 164 SER A C 1
ATOM 1274 O O . SER A 1 164 ? -10.420 -6.973 34.089 1.00 45.31 164 SER A O 1
ATOM 1276 N N . VAL A 1 165 ? -9.291 -8.851 33.682 1.00 40.19 165 VAL A N 1
ATOM 1277 C CA . VAL A 1 165 ? -8.688 -8.428 32.412 1.00 40.19 165 VAL A CA 1
ATOM 1278 C C . VAL A 1 165 ? -9.070 -9.361 31.254 1.00 40.19 165 VAL A C 1
ATOM 1280 O O . VAL A 1 165 ? -8.423 -9.368 30.212 1.00 40.19 165 VAL A O 1
ATOM 1283 N N . THR A 1 166 ? -10.136 -10.158 31.362 1.00 32.88 166 THR A N 1
ATOM 1284 C CA . THR A 1 166 ? -10.605 -10.943 30.204 1.00 32.88 166 THR A CA 1
ATOM 1285 C C . THR A 1 166 ? -12.128 -10.883 30.077 1.00 32.88 166 THR A C 1
ATOM 1287 O O . THR A 1 166 ? -12.821 -11.185 31.048 1.00 32.88 166 THR A O 1
ATOM 1290 N N . PRO A 1 167 ? -12.687 -10.489 28.911 1.00 28.92 167 PRO A N 1
ATOM 1291 C CA . PRO A 1 167 ? -14.114 -10.663 28.652 1.00 28.92 167 PRO A CA 1
ATOM 1292 C C . PRO A 1 167 ? -14.468 -12.155 28.779 1.00 28.92 167 PRO A C 1
ATOM 1294 O O . PRO A 1 167 ? -13.596 -12.993 28.528 1.00 28.92 167 PRO A O 1
ATOM 1297 N N . PRO A 1 168 ? -15.716 -12.511 29.139 1.00 30.81 168 PRO A N 1
ATOM 1298 C CA . PRO A 1 168 ? -16.120 -13.909 29.250 1.00 30.81 168 PRO A CA 1
ATOM 1299 C C . PRO A 1 168 ? -15.848 -14.653 27.932 1.00 30.81 168 PRO A C 1
ATOM 1301 O O . PRO A 1 168 ? -15.921 -14.026 26.866 1.00 30.81 168 PRO A O 1
ATOM 1304 N N . PRO A 1 169 ? -15.552 -15.969 27.981 1.00 34.41 169 PRO A N 1
ATOM 1305 C CA . PRO A 1 169 ? -15.390 -16.766 26.779 1.00 34.41 169 PRO A CA 1
ATOM 1306 C C . PRO A 1 169 ? -16.674 -16.625 25.973 1.00 34.41 169 PRO A C 1
ATOM 1308 O O . PRO A 1 169 ? -17.752 -17.039 26.406 1.00 34.41 169 PRO A O 1
ATOM 1311 N N . GLY A 1 170 ? -16.569 -15.960 24.824 1.00 32.50 170 GLY A N 1
ATOM 1312 C CA . GLY A 1 170 ? -17.651 -15.949 23.864 1.00 32.50 170 GLY A CA 1
ATOM 1313 C C . GLY A 1 170 ? -18.018 -17.397 23.581 1.00 32.50 170 GLY A C 1
ATOM 1314 O O . GLY A 1 170 ? -17.128 -18.228 23.392 1.00 32.50 170 GLY A O 1
ATOM 1315 N N . VAL A 1 171 ? -19.324 -17.676 23.574 1.00 31.33 171 VAL A N 1
ATOM 1316 C CA . VAL A 1 171 ? -19.927 -18.826 22.886 1.00 31.33 171 VAL A CA 1
ATOM 1317 C C . VAL A 1 171 ? -19.021 -19.190 21.714 1.00 31.33 171 VAL A C 1
ATOM 1319 O O . VAL A 1 171 ? -18.739 -18.267 20.940 1.00 31.33 171 VAL A O 1
ATOM 1322 N N . PRO A 1 172 ? -18.515 -20.438 21.606 1.00 27.94 172 PRO A N 1
ATOM 1323 C CA . PRO A 1 172 ? -17.588 -20.800 20.553 1.00 27.94 172 PRO A CA 1
ATOM 1324 C C . PRO A 1 172 ? -18.224 -20.376 19.247 1.00 27.94 172 PRO A C 1
ATOM 1326 O O . PRO A 1 172 ? -19.256 -20.882 18.806 1.00 27.94 172 PRO A O 1
ATOM 1329 N N . ALA A 1 173 ? -17.632 -19.327 18.703 1.00 27.98 173 ALA A N 1
ATOM 1330 C CA . ALA A 1 173 ? -17.946 -18.822 17.412 1.00 27.98 173 ALA A CA 1
ATOM 1331 C C . ALA A 1 173 ? -17.568 -19.991 16.503 1.00 27.98 173 ALA A C 1
ATOM 1333 O O . ALA A 1 173 ? -16.384 -20.236 16.284 1.00 27.98 173 ALA A O 1
ATOM 1334 N N . ALA A 1 174 ? -18.556 -20.757 16.036 1.00 31.97 174 ALA A N 1
ATOM 1335 C CA . ALA A 1 174 ? -18.411 -21.531 14.815 1.00 31.97 174 ALA A CA 1
ATOM 1336 C C . ALA A 1 174 ? -18.158 -20.495 13.713 1.00 31.97 174 ALA A C 1
ATOM 1338 O O . ALA A 1 174 ? -19.073 -19.980 13.081 1.00 31.97 174 ALA A O 1
ATOM 1339 N N . PHE A 1 175 ? -16.919 -20.034 13.641 1.00 34.44 175 PHE A N 1
ATOM 1340 C CA . PHE A 1 175 ? -16.462 -18.972 12.777 1.00 34.44 175 PHE A CA 1
ATOM 1341 C C . PHE A 1 175 ? -15.093 -19.413 12.292 1.00 34.44 175 PHE A C 1
ATOM 1343 O O . PHE A 1 175 ? -14.066 -19.111 12.899 1.00 34.44 175 PHE A O 1
ATOM 1350 N N . ASP A 1 176 ? -15.104 -20.058 11.134 1.00 33.09 176 ASP A N 1
ATOM 1351 C CA . ASP A 1 176 ? -13.936 -20.339 10.297 1.00 33.09 176 ASP A CA 1
ATOM 1352 C C . ASP A 1 176 ? -13.191 -19.065 9.829 1.00 33.09 176 ASP A C 1
ATOM 1354 O O . ASP A 1 176 ? -12.246 -19.138 9.056 1.00 33.09 176 ASP A O 1
ATOM 1358 N N . ASP A 1 177 ? -13.566 -17.883 10.332 1.00 43.16 177 ASP A N 1
ATOM 1359 C CA . ASP A 1 177 ? -13.044 -16.571 9.947 1.00 43.16 177 ASP A CA 1
ATOM 1360 C C . ASP A 1 177 ? -12.533 -15.785 11.176 1.00 43.16 177 ASP A C 1
ATOM 1362 O O . ASP A 1 177 ? -12.921 -14.634 11.428 1.00 43.16 177 ASP A O 1
ATOM 1366 N N . THR A 1 178 ? -11.666 -16.400 11.987 1.00 38.66 178 THR A N 1
ATOM 1367 C CA . THR A 1 178 ? -10.844 -15.649 12.958 1.00 38.66 178 THR A CA 1
ATOM 1368 C C . THR A 1 178 ? -9.974 -14.638 12.183 1.00 38.66 178 THR A C 1
ATOM 1370 O O . THR A 1 178 ? -9.456 -14.994 11.123 1.00 38.66 178 THR A O 1
ATOM 1373 N N . PRO A 1 179 ? -9.805 -13.372 12.639 1.00 44.41 179 PRO A N 1
ATOM 1374 C CA . PRO A 1 179 ? -8.959 -12.394 11.947 1.00 44.41 179 PRO A CA 1
ATOM 1375 C C . PRO A 1 179 ? -7.565 -12.979 11.743 1.00 44.41 179 PRO A C 1
ATOM 1377 O O . PRO A 1 179 ? -7.104 -13.684 12.638 1.00 44.41 179 PRO A O 1
ATOM 1380 N N . VAL A 1 180 ? -6.913 -12.667 10.614 1.00 49.81 180 VAL A N 1
ATOM 1381 C CA . VAL A 1 180 ? -5.563 -13.136 10.244 1.00 49.81 180 VAL A CA 1
ATOM 1382 C C . VAL A 1 180 ? -4.709 -13.370 11.497 1.00 49.81 180 VAL A C 1
ATOM 1384 O O . VAL A 1 180 ? -4.232 -12.422 12.127 1.00 49.81 180 VAL A O 1
ATOM 1387 N N . THR A 1 181 ? -4.534 -14.643 11.872 1.00 49.28 181 THR A N 1
ATOM 1388 C CA . THR A 1 181 ? -3.844 -15.084 13.104 1.00 49.28 181 THR A CA 1
ATOM 1389 C C . THR A 1 181 ? -2.374 -14.650 13.132 1.00 49.28 181 THR A C 1
ATOM 1391 O O . THR A 1 181 ? -1.686 -14.718 14.154 1.00 49.28 181 THR A O 1
ATOM 1394 N N . HIS A 1 182 ? -1.884 -14.151 11.998 1.00 59.09 182 HIS A N 1
ATOM 1395 C CA . HIS A 1 182 ? -0.528 -13.694 11.769 1.00 59.09 182 HIS A CA 1
ATOM 1396 C C . HIS A 1 182 ? -0.484 -12.260 11.225 1.00 59.09 182 HIS A C 1
ATOM 1398 O O . HIS A 1 182 ? 0.246 -11.966 10.289 1.00 59.09 182 HIS A O 1
ATOM 1404 N N . SER A 1 183 ? -1.251 -11.348 11.825 1.00 74.31 183 SER A N 1
ATOM 1405 C CA . SER A 1 183 ? -1.182 -9.927 11.475 1.00 74.31 183 SER A CA 1
ATOM 1406 C C . SER A 1 183 ? 0.163 -9.299 11.866 1.00 74.31 183 SER A C 1
ATOM 1408 O O . SER A 1 183 ? 0.653 -9.458 12.988 1.00 74.31 183 SER A O 1
ATOM 1410 N N . SER A 1 184 ? 0.730 -8.506 10.958 1.00 77.94 184 SER A N 1
ATOM 1411 C CA . SER A 1 184 ? 1.891 -7.645 11.211 1.00 77.94 184 SER A CA 1
ATOM 1412 C C . SER A 1 184 ? 1.560 -6.399 12.051 1.00 77.94 184 SER A C 1
ATOM 1414 O O . SER A 1 184 ? 2.459 -5.618 12.374 1.00 77.94 184 SER A O 1
ATOM 1416 N N . ALA A 1 185 ? 0.294 -6.186 12.435 1.00 76.81 185 ALA A N 1
AT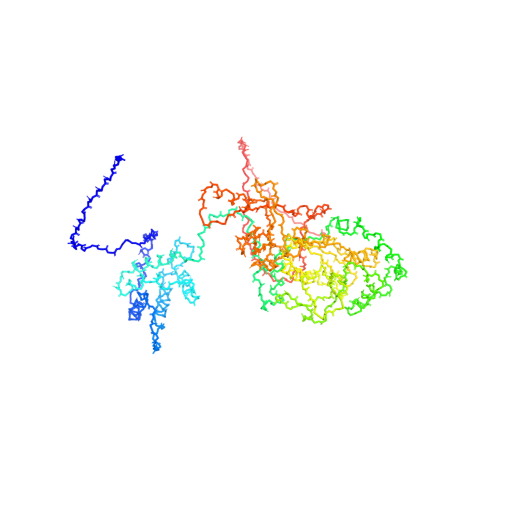OM 1417 C CA . ALA A 1 185 ? -0.149 -5.013 13.197 1.00 76.81 185 ALA A CA 1
ATOM 1418 C C . ALA A 1 185 ? 0.432 -4.935 14.622 1.00 76.81 185 ALA A C 1
ATOM 1420 O O . ALA A 1 185 ? 0.541 -3.838 15.172 1.00 76.81 185 ALA A O 1
ATOM 1421 N N . SER A 1 186 ? 0.817 -6.075 15.206 1.00 72.00 186 SER A N 1
ATOM 1422 C CA . SER A 1 186 ? 1.446 -6.140 16.532 1.00 72.00 186 SER A CA 1
ATOM 1423 C C . SER A 1 186 ? 2.910 -5.700 16.536 1.00 72.00 186 SER A C 1
ATOM 1425 O O . SER A 1 186 ? 3.463 -5.447 17.598 1.00 72.00 186 SER A O 1
ATOM 1427 N N . GLN A 1 187 ? 3.550 -5.605 15.367 1.00 74.50 187 GLN A N 1
ATOM 1428 C CA . GLN A 1 187 ? 4.931 -5.142 15.252 1.00 74.50 187 GLN A CA 1
ATOM 1429 C C . GLN A 1 187 ? 4.948 -3.609 15.275 1.00 74.50 187 GLN A C 1
ATOM 1431 O O . GLN A 1 187 ? 4.502 -2.975 14.318 1.00 74.50 187 GLN A O 1
ATOM 1436 N N . GLN A 1 188 ? 5.416 -3.010 16.368 1.00 75.44 188 GLN A N 1
ATOM 1437 C CA . GLN A 1 188 ? 5.367 -1.561 16.587 1.00 75.44 188 GLN A CA 1
ATOM 1438 C C . GLN A 1 188 ? 6.717 -1.024 17.061 1.00 75.44 188 GLN A C 1
ATOM 1440 O O . GLN A 1 188 ? 7.531 -1.764 17.608 1.00 75.44 188 GLN A O 1
ATOM 1445 N N . GLY A 1 189 ? 6.950 0.269 16.830 1.00 67.94 189 GLY A N 1
ATOM 1446 C CA . GLY A 1 189 ? 8.125 0.979 17.342 1.00 67.94 189 GLY A CA 1
ATOM 1447 C C . GLY A 1 189 ? 9.454 0.572 16.694 1.00 67.94 189 GLY A C 1
ATOM 1448 O O . GLY A 1 189 ? 9.485 -0.084 15.649 1.00 67.94 189 GLY A O 1
ATOM 1449 N N . GLY A 1 190 ? 10.561 0.992 17.316 1.00 56.41 190 GLY A N 1
ATOM 1450 C CA . GLY A 1 190 ? 11.924 0.840 16.788 1.00 56.41 190 GLY A CA 1
ATOM 1451 C C . GLY A 1 190 ? 12.503 -0.581 16.850 1.00 56.41 190 GLY A C 1
ATOM 1452 O O . GLY A 1 190 ? 13.462 -0.871 16.142 1.00 56.41 190 GLY A O 1
ATOM 1453 N N . GLU A 1 191 ? 11.901 -1.489 17.625 1.00 56.41 191 GLU A N 1
ATOM 1454 C CA . GLU A 1 191 ? 12.333 -2.895 17.758 1.00 56.41 191 GLU A CA 1
ATOM 1455 C C . GLU A 1 191 ? 11.971 -3.768 16.540 1.00 56.41 191 GLU A C 1
ATOM 1457 O O . GLU A 1 191 ? 12.299 -4.955 16.483 1.00 56.41 191 GLU A O 1
ATOM 1462 N N . GLN A 1 192 ? 11.300 -3.188 15.538 1.00 66.88 192 GLN A N 1
ATOM 1463 C CA . GLN A 1 192 ? 10.914 -3.842 14.288 1.00 66.88 192 GLN A CA 1
ATOM 1464 C C . GLN A 1 192 ? 12.132 -4.261 13.450 1.00 66.88 192 GLN A C 1
ATOM 1466 O O . GLN A 1 192 ? 12.497 -3.600 12.469 1.00 66.88 192 GLN A O 1
ATOM 1471 N N . THR A 1 193 ? 12.735 -5.404 13.778 1.00 70.69 193 THR A N 1
ATOM 1472 C CA . THR A 1 193 ? 13.760 -5.999 12.919 1.00 70.69 193 THR A CA 1
ATOM 1473 C C . THR A 1 193 ? 13.146 -6.414 11.582 1.00 70.69 193 THR A C 1
ATOM 1475 O O . THR A 1 193 ? 11.991 -6.846 11.486 1.00 70.69 193 THR A O 1
ATOM 1478 N N . ARG A 1 194 ? 13.935 -6.273 10.511 1.00 74.38 194 ARG A N 1
ATOM 1479 C CA . ARG A 1 194 ? 13.531 -6.624 9.142 1.00 74.38 194 ARG A CA 1
ATOM 1480 C C . ARG A 1 194 ? 12.954 -8.040 9.069 1.00 74.38 194 ARG A C 1
ATOM 1482 O O . ARG A 1 194 ? 11.908 -8.221 8.455 1.00 74.38 194 ARG A O 1
ATOM 1489 N N . GLU A 1 195 ? 13.591 -9.005 9.722 1.00 77.12 195 GLU A N 1
ATOM 1490 C CA . GLU A 1 195 ? 13.209 -10.417 9.637 1.00 77.12 195 GLU A CA 1
ATOM 1491 C C . GLU A 1 195 ? 11.892 -10.738 10.351 1.00 77.12 195 GLU A C 1
ATOM 1493 O O . GLU A 1 195 ? 11.041 -11.430 9.787 1.00 77.12 195 GLU A O 1
ATOM 1498 N N . LEU A 1 196 ? 11.663 -10.180 11.546 1.00 80.94 196 LEU A N 1
ATOM 1499 C CA . LEU A 1 196 ? 10.408 -10.389 12.278 1.00 80.94 196 LEU A CA 1
ATOM 1500 C C . LEU A 1 196 ? 9.209 -9.844 11.495 1.00 80.94 196 LEU A C 1
ATOM 1502 O O . LEU A 1 196 ? 8.194 -10.532 11.340 1.00 80.94 196 LEU A O 1
ATOM 1506 N N . VAL A 1 197 ? 9.354 -8.637 10.939 1.00 83.81 197 VAL A N 1
ATOM 1507 C CA . VAL A 1 197 ? 8.303 -8.008 10.133 1.00 83.81 197 VAL A CA 1
ATOM 1508 C C . VAL A 1 197 ? 8.079 -8.781 8.834 1.00 83.81 197 VAL A C 1
ATOM 1510 O O . VAL A 1 197 ? 6.928 -9.066 8.508 1.00 83.81 197 VAL A O 1
ATOM 1513 N N . LYS A 1 198 ? 9.139 -9.186 8.116 1.00 86.19 198 LYS A N 1
ATOM 1514 C CA . LYS A 1 198 ? 9.003 -9.982 6.880 1.00 86.19 198 LYS A CA 1
ATOM 1515 C C . LYS A 1 198 ? 8.284 -11.301 7.122 1.00 86.19 198 LYS A C 1
ATOM 1517 O O . LYS A 1 198 ? 7.413 -11.653 6.333 1.00 86.19 198 LYS A O 1
ATOM 1522 N N . LYS A 1 199 ? 8.600 -12.007 8.212 1.00 87.00 199 LYS A N 1
ATOM 1523 C CA . LYS A 1 199 ? 7.929 -13.266 8.559 1.00 87.00 199 LYS A CA 1
ATOM 1524 C C . LYS A 1 199 ? 6.432 -13.057 8.786 1.00 87.00 199 LYS A C 1
ATOM 1526 O O . LYS A 1 199 ? 5.632 -13.799 8.228 1.00 87.00 199 LYS A O 1
ATOM 1531 N N . LYS A 1 200 ? 6.045 -12.040 9.563 1.00 88.94 200 LYS A N 1
ATOM 1532 C CA . LYS A 1 200 ? 4.627 -11.732 9.818 1.00 88.94 200 LYS A CA 1
ATOM 1533 C C . LYS A 1 200 ? 3.897 -11.290 8.554 1.00 88.94 200 LYS A C 1
ATOM 1535 O O . LYS A 1 200 ? 2.825 -11.806 8.281 1.00 88.94 200 LYS A O 1
ATOM 1540 N N . ILE A 1 201 ? 4.501 -10.407 7.760 1.00 91.31 201 ILE A N 1
ATOM 1541 C CA . ILE A 1 201 ? 3.938 -9.987 6.471 1.00 91.31 201 ILE A CA 1
ATOM 1542 C C . ILE A 1 201 ? 3.766 -11.186 5.538 1.00 91.31 201 ILE A C 1
ATOM 1544 O O . ILE A 1 201 ? 2.739 -11.293 4.883 1.00 91.31 201 ILE A O 1
ATOM 1548 N N . PHE A 1 202 ? 4.731 -12.108 5.482 1.00 92.25 202 PHE A N 1
ATOM 1549 C CA . PHE A 1 202 ? 4.595 -13.298 4.648 1.00 92.25 202 PHE A CA 1
ATOM 1550 C C . PHE A 1 202 ? 3.385 -14.137 5.057 1.00 92.25 202 PHE A C 1
ATOM 1552 O O . PHE A 1 202 ? 2.576 -14.486 4.207 1.00 92.25 202 PHE A O 1
ATOM 1559 N N . GLU A 1 203 ? 3.238 -14.428 6.348 1.00 90.12 203 GLU A N 1
ATOM 1560 C CA . GLU A 1 203 ? 2.078 -15.165 6.855 1.00 90.12 203 GLU A CA 1
ATOM 1561 C C . GLU A 1 203 ? 0.751 -14.431 6.603 1.00 90.12 203 GLU A C 1
ATOM 1563 O O . GLU A 1 203 ? -0.269 -15.070 6.360 1.00 90.12 203 GLU A O 1
ATOM 1568 N N . GLU A 1 204 ? 0.779 -13.098 6.607 1.00 91.81 204 GLU A N 1
ATOM 1569 C CA . GLU A 1 204 ? -0.363 -12.232 6.318 1.00 91.81 204 GLU A CA 1
ATOM 1570 C C . GLU A 1 204 ? -0.793 -12.281 4.840 1.00 91.81 204 GLU A C 1
ATOM 1572 O O . GLU A 1 204 ? -1.989 -12.334 4.565 1.00 91.81 204 GLU A O 1
ATOM 1577 N N . ILE A 1 205 ? 0.153 -12.301 3.888 1.00 94.31 205 ILE A N 1
ATOM 1578 C CA . ILE A 1 205 ? -0.153 -12.207 2.445 1.00 94.31 205 ILE A CA 1
ATOM 1579 C C . ILE A 1 205 ? -0.135 -13.552 1.699 1.00 94.31 205 ILE A C 1
ATOM 1581 O O . ILE A 1 205 ? -0.664 -13.637 0.590 1.00 94.31 205 ILE A O 1
ATOM 1585 N N . ARG A 1 206 ? 0.467 -14.616 2.257 1.00 91.69 206 ARG A N 1
ATOM 1586 C CA . ARG A 1 206 ? 0.783 -15.857 1.511 1.00 91.69 206 ARG A CA 1
ATOM 1587 C C . ARG A 1 206 ? -0.421 -16.568 0.888 1.00 91.69 206 ARG A C 1
ATOM 1589 O O . ARG A 1 206 ? -0.247 -17.258 -0.106 1.00 91.69 206 ARG A O 1
ATOM 1596 N N . SER A 1 207 ? -1.610 -16.436 1.476 1.00 90.00 207 SER A N 1
ATOM 1597 C CA . SER A 1 207 ? -2.844 -17.100 1.022 1.00 90.00 207 SER A CA 1
ATOM 1598 C C . SER A 1 207 ? -3.782 -16.182 0.237 1.00 90.00 207 SER A C 1
ATOM 1600 O O . SER A 1 207 ? -4.851 -16.613 -0.175 1.00 90.00 207 SER A O 1
ATOM 1602 N N . CYS A 1 208 ? -3.409 -14.915 0.059 1.00 93.50 208 CYS A N 1
ATOM 1603 C CA . CYS A 1 208 ? -4.204 -13.900 -0.636 1.00 93.50 208 CYS A CA 1
ATOM 1604 C C . CYS A 1 208 ? -3.351 -13.052 -1.594 1.00 93.50 208 CYS A C 1
ATOM 1606 O O . CYS A 1 208 ? -3.726 -11.939 -1.953 1.00 93.50 208 CYS A O 1
ATOM 1608 N N . THR A 1 209 ? -2.194 -13.580 -2.002 1.00 96.75 209 THR A N 1
ATOM 1609 C CA . THR A 1 209 ? -1.394 -13.012 -3.089 1.00 96.75 209 THR A CA 1
ATOM 1610 C C . THR A 1 209 ? -1.888 -13.591 -4.400 1.00 96.75 209 THR A C 1
ATOM 1612 O O . THR A 1 209 ? -1.978 -14.808 -4.505 1.00 96.75 209 THR A O 1
ATOM 1615 N N . TYR A 1 210 ? -2.141 -12.759 -5.403 1.00 97.25 210 TYR A N 1
ATOM 1616 C CA . TYR A 1 210 ? -2.536 -13.210 -6.739 1.00 97.25 210 TYR A CA 1
ATOM 1617 C C . TYR A 1 210 ? -1.532 -12.719 -7.788 1.00 97.25 210 TYR A C 1
ATOM 1619 O O . TYR A 1 210 ? -1.017 -11.606 -7.703 1.00 97.25 210 TYR A O 1
ATOM 1627 N N . ARG A 1 211 ? -1.227 -13.559 -8.772 1.00 95.75 211 ARG A N 1
ATOM 1628 C CA . ARG A 1 211 ? -0.440 -13.202 -9.962 1.00 95.75 211 ARG A CA 1
ATOM 1629 C C . ARG A 1 211 ? -1.246 -13.562 -11.202 1.00 95.75 211 ARG A C 1
ATOM 1631 O O . ARG A 1 211 ? -2.229 -14.287 -11.073 1.00 95.75 211 ARG A O 1
ATOM 1638 N N . GLU A 1 212 ? -0.822 -13.074 -12.365 1.00 96.38 212 GLU A N 1
ATOM 1639 C CA . GLU A 1 212 ? -1.527 -13.299 -13.635 1.00 96.38 212 GLU A CA 1
ATOM 1640 C C . GLU A 1 212 ? -2.984 -12.799 -13.594 1.00 96.38 212 GLU A C 1
ATOM 1642 O O . GLU A 1 212 ? -3.893 -13.408 -14.156 1.00 96.38 212 GLU A O 1
ATOM 1647 N N . VAL A 1 213 ? -3.237 -11.697 -12.875 1.00 98.38 213 VAL A N 1
ATOM 1648 C CA . VAL A 1 213 ? -4.579 -11.111 -12.782 1.00 98.38 213 VAL A CA 1
ATOM 1649 C C . VAL A 1 213 ? -4.944 -10.448 -14.108 1.00 98.38 213 VAL A C 1
ATOM 1651 O O . VAL A 1 213 ? -4.348 -9.445 -14.508 1.00 98.38 213 VAL A O 1
ATOM 1654 N N . GLY A 1 214 ? -5.950 -11.007 -14.782 1.00 98.31 214 GLY A N 1
ATOM 1655 C CA . GLY A 1 214 ? -6.463 -10.488 -16.049 1.00 98.31 214 GLY A CA 1
ATOM 1656 C C . GLY A 1 214 ? -7.147 -9.131 -15.873 1.00 98.31 214 GLY A C 1
ATOM 1657 O O . GLY A 1 214 ? -7.711 -8.854 -14.816 1.00 98.31 214 GLY A O 1
ATOM 1658 N N . GLY A 1 215 ? -7.105 -8.283 -16.904 1.00 98.12 215 GLY A N 1
ATOM 1659 C CA . GLY A 1 215 ? -7.724 -6.949 -16.878 1.00 98.12 215 GLY A CA 1
ATOM 1660 C C . GLY A 1 215 ? -6.897 -5.863 -16.175 1.00 98.12 215 GLY A C 1
ATOM 1661 O O . GLY A 1 215 ? -7.319 -4.711 -16.115 1.00 98.12 215 GLY A O 1
ATOM 1662 N N . PHE A 1 216 ? -5.721 -6.191 -15.624 1.00 98.56 216 PHE A N 1
ATOM 1663 C CA . PHE A 1 216 ? -4.944 -5.260 -14.797 1.00 98.56 216 PHE A CA 1
ATOM 1664 C C . PHE A 1 216 ? -4.499 -3.996 -15.546 1.00 98.56 216 PHE A C 1
ATOM 1666 O O . PHE A 1 216 ? -4.702 -2.886 -15.052 1.00 98.56 216 PHE A O 1
ATOM 1673 N N . PHE A 1 217 ? -3.899 -4.138 -16.732 1.00 98.12 217 PHE A N 1
ATOM 1674 C CA . PHE A 1 217 ? -3.452 -2.978 -17.510 1.00 98.12 217 PHE A CA 1
ATOM 1675 C C . PHE A 1 217 ? -4.635 -2.168 -18.035 1.00 98.12 217 PHE A C 1
ATOM 1677 O O . PHE A 1 217 ? -4.606 -0.943 -17.933 1.00 98.12 217 PHE A O 1
ATOM 1684 N N . GLN A 1 218 ? -5.704 -2.842 -18.466 1.00 97.50 218 GLN A N 1
ATOM 1685 C CA . GLN A 1 218 ? -6.958 -2.210 -18.876 1.00 97.50 218 GLN A CA 1
ATOM 1686 C C . GLN A 1 218 ? -7.491 -1.297 -17.769 1.00 97.50 218 GLN A C 1
ATOM 1688 O O . GLN A 1 218 ? -7.765 -0.121 -17.989 1.00 97.50 218 GLN A O 1
ATOM 1693 N N . LYS A 1 219 ? -7.560 -1.827 -16.544 1.00 97.75 219 LYS A N 1
ATOM 1694 C CA . LYS A 1 219 ? -8.091 -1.108 -15.389 1.00 97.75 219 LYS A CA 1
ATOM 1695 C C . LYS A 1 219 ? -7.215 0.062 -14.954 1.00 97.75 219 LYS A C 1
ATOM 1697 O O . LYS A 1 219 ? -7.743 1.125 -14.620 1.00 97.75 219 LYS A O 1
ATOM 1702 N N . TYR A 1 220 ? -5.897 -0.125 -14.883 1.00 98.00 220 TYR A N 1
ATOM 1703 C CA . TYR A 1 220 ? -5.012 0.846 -14.229 1.00 98.00 220 TYR A CA 1
ATOM 1704 C C . TYR A 1 220 ? -4.232 1.750 -15.187 1.00 98.00 220 TYR A C 1
ATOM 1706 O O . TYR A 1 220 ? -3.878 2.851 -14.778 1.00 98.00 220 TYR A O 1
ATOM 1714 N N . PHE A 1 221 ? -3.976 1.340 -16.431 1.00 97.88 221 PHE A N 1
ATOM 1715 C CA . PHE A 1 221 ? -3.037 2.042 -17.320 1.00 97.88 221 PHE A CA 1
ATOM 1716 C C . PHE A 1 221 ? -3.573 2.387 -18.714 1.00 97.88 221 PHE A C 1
ATOM 1718 O O . PHE A 1 221 ? -2.990 3.234 -19.398 1.00 97.88 221 PHE A O 1
ATOM 1725 N N . GLU A 1 222 ? -4.666 1.766 -19.144 1.00 96.25 222 GLU A N 1
ATOM 1726 C CA . GLU A 1 222 ? -5.278 2.001 -20.451 1.00 96.25 222 GLU A CA 1
ATOM 1727 C C . GLU A 1 222 ? -6.567 2.824 -20.319 1.00 96.25 222 GLU A C 1
ATOM 1729 O O . GLU A 1 222 ? -7.195 2.878 -19.261 1.00 96.25 222 GLU A O 1
ATOM 1734 N N . GLY A 1 223 ? -6.947 3.507 -21.403 1.00 95.31 223 GLY A N 1
ATOM 1735 C CA . GLY A 1 223 ? -8.180 4.300 -21.451 1.00 95.31 223 GLY A CA 1
ATOM 1736 C C . GLY A 1 223 ? -8.214 5.490 -20.485 1.00 95.31 223 GLY A C 1
ATOM 1737 O O . GLY A 1 223 ? -9.297 5.972 -20.162 1.00 95.31 223 GLY A O 1
ATOM 1738 N N . LYS A 1 224 ? -7.055 5.954 -20.005 1.00 96.88 224 LYS A N 1
ATOM 1739 C CA . LYS A 1 224 ? -6.940 7.103 -19.100 1.00 96.88 224 LYS A CA 1
ATOM 1740 C C . LYS A 1 224 ? -6.813 8.401 -19.886 1.00 96.88 224 LYS A C 1
ATOM 1742 O O . LYS A 1 224 ? -6.361 8.402 -21.034 1.00 96.88 224 LYS A O 1
ATOM 1747 N N . ASP A 1 225 ? -7.156 9.519 -19.253 1.00 97.31 225 ASP A N 1
ATOM 1748 C CA . ASP A 1 225 ? -6.989 10.860 -19.832 1.00 97.31 225 ASP A CA 1
ATOM 1749 C C . ASP A 1 225 ? -5.523 11.145 -20.210 1.00 97.31 225 ASP A C 1
ATOM 1751 O O . ASP A 1 225 ? -5.250 11.822 -21.201 1.00 97.31 225 ASP A O 1
ATOM 1755 N N . TRP A 1 226 ? -4.580 10.551 -19.477 1.00 97.44 226 TRP A N 1
ATOM 1756 C CA . TRP A 1 226 ? -3.142 10.630 -19.720 1.00 97.44 226 TRP A CA 1
ATOM 1757 C C . TRP A 1 226 ? -2.581 9.559 -20.677 1.00 97.44 226 TRP A C 1
ATOM 1759 O O . TRP A 1 226 ? -1.404 9.628 -21.039 1.00 97.44 226 TRP A O 1
ATOM 1769 N N . THR A 1 227 ? -3.367 8.582 -21.147 1.00 96.69 227 THR A N 1
ATOM 1770 C CA . THR A 1 227 ? -2.872 7.535 -22.069 1.00 96.69 227 THR A CA 1
ATOM 1771 C C . THR A 1 227 ? -2.308 8.097 -23.392 1.00 96.69 227 THR A C 1
ATOM 1773 O O . THR A 1 227 ? -1.256 7.631 -23.829 1.00 96.69 227 THR A O 1
ATOM 1776 N N . PRO A 1 228 ? -2.896 9.123 -24.041 1.00 97.94 228 PRO A N 1
ATOM 1777 C CA . PRO A 1 228 ? -2.276 9.729 -25.225 1.00 97.94 228 PRO A CA 1
ATOM 1778 C C . PRO A 1 228 ? -0.880 10.307 -24.939 1.00 97.94 228 PRO A C 1
ATOM 1780 O O . PRO A 1 228 ? 0.034 10.180 -25.754 1.00 97.94 228 PRO A O 1
ATOM 1783 N N . ARG A 1 229 ? -0.689 10.880 -23.743 1.00 97.62 229 ARG A N 1
ATOM 1784 C CA . ARG A 1 229 ? 0.582 11.473 -23.316 1.00 97.62 229 ARG A CA 1
ATOM 1785 C C . ARG A 1 229 ? 1.676 10.418 -23.143 1.00 97.62 229 ARG A C 1
ATOM 1787 O O . ARG A 1 229 ? 2.808 10.662 -23.560 1.00 97.62 229 ARG A O 1
ATOM 1794 N N . THR A 1 230 ? 1.367 9.243 -22.588 1.00 97.81 230 THR A N 1
ATOM 1795 C CA . THR A 1 230 ? 2.352 8.149 -22.480 1.00 97.81 230 THR A CA 1
ATOM 1796 C C . THR A 1 230 ? 2.775 7.628 -23.849 1.00 97.81 230 THR A C 1
ATOM 1798 O O . THR A 1 230 ? 3.962 7.376 -24.066 1.00 97.81 230 THR A O 1
ATOM 1801 N N . LEU A 1 231 ? 1.835 7.536 -24.793 1.00 97.69 231 LEU A N 1
ATOM 1802 C CA . LEU A 1 231 ? 2.111 7.119 -26.164 1.00 97.69 231 LEU A CA 1
ATOM 1803 C C . LEU A 1 231 ? 3.019 8.119 -26.894 1.00 97.69 231 LEU A C 1
ATOM 1805 O O . LEU A 1 231 ? 3.945 7.714 -27.597 1.00 97.69 231 LEU A O 1
ATOM 1809 N N . ASP A 1 232 ? 2.810 9.421 -26.697 1.00 98.25 232 ASP A N 1
ATOM 1810 C CA . ASP A 1 232 ? 3.685 10.453 -27.261 1.00 98.25 232 ASP A CA 1
ATOM 1811 C C . ASP A 1 232 ? 5.101 10.404 -26.671 1.00 98.25 232 ASP A C 1
ATOM 1813 O O . ASP A 1 232 ? 6.081 10.506 -27.415 1.00 98.25 232 ASP A O 1
ATOM 1817 N N . ILE A 1 233 ? 5.232 10.163 -25.361 1.00 98.38 233 ILE A N 1
ATOM 1818 C CA . ILE A 1 233 ? 6.538 9.945 -24.717 1.00 98.38 233 ILE A CA 1
ATOM 1819 C C . ILE A 1 233 ? 7.223 8.705 -25.307 1.00 98.38 233 ILE A C 1
ATOM 1821 O O . ILE A 1 233 ? 8.398 8.770 -25.678 1.00 98.38 233 ILE A O 1
ATOM 1825 N N . TYR A 1 234 ? 6.495 7.593 -25.459 1.00 97.94 234 TYR A N 1
ATOM 1826 C CA . TYR A 1 234 ? 7.034 6.385 -26.080 1.00 97.94 234 TYR A CA 1
ATOM 1827 C C . TYR A 1 234 ? 7.508 6.656 -27.514 1.00 97.94 234 TYR A C 1
ATOM 1829 O O . TYR A 1 234 ? 8.643 6.328 -27.862 1.00 97.94 234 TYR A O 1
ATOM 1837 N N . ARG A 1 235 ? 6.703 7.339 -28.339 1.00 97.81 235 ARG A N 1
ATOM 1838 C CA . ARG A 1 235 ? 7.084 7.726 -29.709 1.00 97.81 235 ARG A CA 1
ATOM 1839 C C . ARG A 1 235 ? 8.339 8.597 -29.753 1.00 97.81 235 ARG A C 1
ATOM 1841 O O . ARG A 1 235 ? 9.122 8.447 -30.690 1.00 97.81 235 ARG A O 1
ATOM 1848 N N . ALA A 1 236 ? 8.542 9.468 -28.766 1.00 97.56 236 ALA A N 1
ATOM 1849 C CA . ALA A 1 236 ? 9.724 10.321 -28.678 1.00 97.56 236 ALA A CA 1
ATOM 1850 C C . ALA A 1 236 ? 10.999 9.541 -28.310 1.00 97.56 236 ALA A C 1
ATOM 1852 O O . ALA A 1 236 ? 12.085 9.885 -28.778 1.00 97.56 236 ALA A O 1
ATOM 1853 N N . ILE A 1 237 ? 10.889 8.481 -27.500 1.00 95.75 237 ILE A N 1
ATOM 1854 C CA . ILE A 1 237 ? 12.046 7.700 -27.030 1.00 95.75 237 ILE A CA 1
ATOM 1855 C C . ILE A 1 237 ? 12.276 6.391 -27.802 1.00 95.75 237 ILE A C 1
ATOM 1857 O O . ILE A 1 237 ? 13.376 5.846 -27.733 1.00 95.75 237 ILE A O 1
ATOM 1861 N N . LYS A 1 238 ? 11.311 5.904 -28.598 1.00 95.25 238 LYS A N 1
ATOM 1862 C CA . LYS A 1 238 ? 11.396 4.599 -29.289 1.00 95.25 238 LYS A CA 1
ATOM 1863 C C . LYS A 1 238 ? 12.641 4.424 -30.163 1.00 95.25 238 LYS A C 1
ATOM 1865 O O . LYS A 1 238 ? 13.088 3.305 -30.344 1.00 95.25 238 LYS A O 1
ATOM 1870 N N . GLY A 1 239 ? 13.244 5.507 -30.667 1.00 94.62 239 GLY A N 1
ATOM 1871 C CA . GLY A 1 239 ? 14.499 5.444 -31.433 1.00 94.62 239 GLY A CA 1
ATOM 1872 C C . GLY A 1 239 ? 15.715 4.957 -30.626 1.00 94.62 239 GLY A C 1
ATOM 1873 O O . GLY A 1 239 ? 16.732 4.585 -31.213 1.00 94.62 239 GLY A O 1
ATOM 1874 N N . ARG A 1 240 ? 15.614 4.949 -29.289 1.00 94.00 240 ARG A N 1
ATOM 1875 C CA . ARG A 1 240 ? 16.588 4.349 -28.359 1.00 94.00 240 ARG A CA 1
ATOM 1876 C C . ARG A 1 240 ? 16.340 2.859 -28.120 1.00 94.00 240 ARG A C 1
ATOM 1878 O O . ARG A 1 240 ? 17.131 2.212 -27.442 1.00 94.00 240 ARG A O 1
ATOM 1885 N N . HIS A 1 241 ? 15.250 2.310 -28.649 1.00 95.44 241 HIS A N 1
ATOM 1886 C CA . HIS A 1 241 ? 15.005 0.877 -28.691 1.00 95.44 241 HIS A CA 1
ATOM 1887 C C . HIS A 1 241 ? 15.407 0.355 -30.074 1.00 95.44 241 HIS A C 1
ATOM 1889 O O . HIS A 1 241 ? 14.850 0.767 -31.091 1.00 95.44 241 HIS A O 1
ATOM 1895 N N . LYS A 1 242 ? 16.445 -0.480 -30.123 1.00 92.00 242 LYS A N 1
ATOM 1896 C CA . LYS A 1 242 ? 17.011 -1.054 -31.352 1.00 92.00 242 LYS A CA 1
ATOM 1897 C C . LYS A 1 242 ? 17.275 -2.531 -31.134 1.00 92.00 242 LYS A C 1
ATOM 1899 O O . LYS A 1 242 ? 17.628 -2.922 -30.028 1.00 92.00 242 LYS A O 1
ATOM 1904 N N . ASP A 1 243 ? 17.104 -3.336 -32.177 1.00 90.75 243 ASP A N 1
ATOM 1905 C CA . ASP A 1 243 ? 17.394 -4.776 -32.151 1.00 90.75 243 ASP A CA 1
ATOM 1906 C C . ASP A 1 243 ? 16.724 -5.508 -30.972 1.00 90.75 243 ASP A C 1
ATOM 1908 O O . ASP A 1 243 ? 17.326 -6.352 -30.308 1.00 90.75 243 ASP A O 1
ATOM 1912 N N . GLY A 1 244 ? 15.476 -5.131 -30.670 1.00 89.81 244 GLY A N 1
ATOM 1913 C CA . GLY A 1 244 ? 14.707 -5.735 -29.583 1.00 89.81 244 GLY A CA 1
ATOM 1914 C C . GLY A 1 244 ? 15.151 -5.314 -28.180 1.00 89.81 244 GLY A C 1
ATOM 1915 O O . GLY A 1 244 ? 14.841 -6.021 -27.230 1.00 89.81 244 GLY A O 1
ATOM 1916 N N . ARG A 1 245 ? 15.898 -4.210 -28.012 1.00 93.12 245 ARG A N 1
ATOM 1917 C CA . ARG A 1 245 ? 16.365 -3.755 -26.693 1.00 93.12 245 ARG A CA 1
ATOM 1918 C C . ARG A 1 245 ? 16.527 -2.245 -26.561 1.00 93.12 245 ARG A C 1
ATOM 1920 O O . ARG A 1 245 ? 16.841 -1.541 -27.512 1.00 93.12 245 ARG A O 1
ATOM 1927 N N . TRP A 1 246 ? 16.426 -1.759 -25.327 1.00 93.00 246 TRP A N 1
ATOM 1928 C CA . TRP A 1 246 ? 16.824 -0.395 -24.974 1.00 93.00 246 TRP A CA 1
ATOM 1929 C C . TRP A 1 246 ? 18.347 -0.297 -25.021 1.00 93.00 246 TRP A C 1
ATOM 1931 O O . TRP A 1 246 ? 19.034 -1.053 -24.333 1.00 93.00 246 TRP A O 1
ATOM 1941 N N . THR A 1 247 ? 18.878 0.612 -25.836 1.00 91.50 247 THR A N 1
ATOM 1942 C CA . THR A 1 247 ? 20.329 0.756 -26.027 1.00 91.50 247 THR A CA 1
ATOM 1943 C C . THR A 1 247 ? 21.007 1.481 -24.871 1.00 91.50 247 THR A C 1
ATOM 1945 O O . THR A 1 247 ? 22.203 1.316 -24.665 1.00 91.50 247 THR A O 1
ATOM 1948 N N . ASP A 1 248 ? 20.257 2.310 -24.143 1.00 90.62 248 ASP A N 1
ATOM 1949 C CA . ASP A 1 248 ? 20.746 3.144 -23.043 1.00 90.62 248 ASP A CA 1
ATOM 1950 C C . ASP A 1 248 ? 20.294 2.654 -21.657 1.00 90.62 248 ASP A C 1
ATOM 1952 O O . ASP A 1 248 ? 20.743 3.208 -20.650 1.00 90.62 248 ASP A O 1
ATOM 1956 N N . PHE A 1 249 ? 19.442 1.622 -21.586 1.00 91.50 249 PHE A N 1
ATOM 1957 C CA . PHE A 1 249 ? 19.062 1.011 -20.313 1.00 91.50 249 PHE A CA 1
ATOM 1958 C C . PHE A 1 249 ? 20.191 0.096 -19.800 1.00 91.50 249 PHE A C 1
ATOM 1960 O O . PHE A 1 249 ? 20.703 -0.723 -20.571 1.00 91.50 249 PHE A O 1
ATOM 1967 N N . PRO A 1 250 ? 20.594 0.196 -18.520 1.00 89.50 250 PRO A N 1
ATOM 1968 C CA . PRO A 1 250 ? 21.749 -0.538 -18.003 1.00 89.50 250 PRO A CA 1
ATOM 1969 C C . PRO A 1 250 ? 21.594 -2.065 -18.046 1.00 89.50 250 PRO A C 1
ATOM 1971 O O . PRO A 1 250 ? 20.548 -2.610 -17.692 1.00 89.50 250 PRO A O 1
ATOM 1974 N N . ASN A 1 251 ? 22.668 -2.764 -18.424 1.00 83.38 251 ASN A N 1
ATOM 1975 C CA . ASN A 1 251 ? 22.751 -4.225 -18.427 1.00 83.38 251 ASN A CA 1
ATOM 1976 C C . ASN A 1 251 ? 24.163 -4.686 -17.988 1.00 83.38 251 ASN A C 1
ATOM 1978 O O . ASN A 1 251 ? 25.100 -4.538 -18.776 1.00 83.38 251 ASN A O 1
ATOM 1982 N N . PRO A 1 252 ? 24.340 -5.250 -16.776 1.00 82.69 252 PRO A N 1
ATOM 1983 C CA . PRO A 1 252 ? 23.298 -5.539 -15.789 1.00 82.69 252 PRO A CA 1
ATOM 1984 C C . PRO A 1 252 ? 22.670 -4.257 -15.203 1.00 82.69 252 PRO A C 1
ATOM 1986 O O . PRO A 1 252 ? 23.314 -3.205 -15.200 1.00 82.69 252 PRO A O 1
ATOM 1989 N N . PRO A 1 253 ? 21.426 -4.321 -14.697 1.00 86.44 253 PRO A N 1
ATOM 1990 C CA . PRO A 1 253 ? 20.707 -3.166 -14.165 1.00 86.44 253 PRO A CA 1
ATOM 1991 C C . PRO A 1 253 ? 21.175 -2.813 -12.749 1.00 86.44 253 PRO A C 1
ATOM 1993 O O . PRO A 1 253 ? 20.441 -2.943 -11.771 1.00 86.44 253 PRO A O 1
ATOM 1996 N N . VAL A 1 254 ? 22.427 -2.364 -12.642 1.00 89.56 254 VAL A N 1
ATOM 1997 C CA . VAL A 1 254 ? 23.010 -1.865 -11.392 1.00 89.56 254 VAL A CA 1
ATOM 1998 C C . VAL A 1 254 ? 22.225 -0.638 -10.935 1.00 89.56 254 VAL A C 1
ATOM 2000 O O . VAL A 1 254 ? 22.048 0.310 -11.703 1.00 89.56 254 VAL A O 1
ATOM 2003 N N . GLN A 1 255 ? 21.794 -0.632 -9.671 1.00 89.75 255 GLN A N 1
ATOM 2004 C CA . GLN A 1 255 ? 20.861 0.358 -9.119 1.00 89.75 255 GLN A CA 1
ATOM 2005 C C . GLN A 1 255 ? 21.241 1.808 -9.452 1.00 89.75 255 GLN A C 1
ATOM 2007 O O . GLN A 1 255 ? 20.416 2.547 -9.979 1.00 89.75 255 GLN A O 1
ATOM 2012 N N . ALA A 1 256 ? 22.494 2.210 -9.222 1.00 91.88 256 ALA A N 1
ATOM 2013 C CA . ALA A 1 256 ? 22.947 3.577 -9.494 1.00 91.88 256 ALA A CA 1
ATOM 2014 C C . ALA A 1 256 ? 22.786 3.985 -10.972 1.00 91.88 256 ALA A C 1
ATOM 2016 O O . ALA A 1 256 ? 22.401 5.115 -11.271 1.00 91.88 256 ALA A O 1
ATOM 2017 N N . GLN A 1 257 ? 23.041 3.064 -11.904 1.00 93.62 257 GLN A N 1
ATOM 2018 C CA . GLN A 1 257 ? 22.905 3.328 -13.337 1.00 93.62 257 GLN A CA 1
ATOM 2019 C C . GLN A 1 257 ? 21.432 3.371 -13.756 1.00 93.62 257 GLN A C 1
ATOM 2021 O O . GLN A 1 257 ? 21.057 4.209 -14.577 1.00 93.62 257 GLN A O 1
ATOM 2026 N N . VAL A 1 258 ? 20.596 2.499 -13.176 1.00 94.56 258 VAL A N 1
ATOM 2027 C CA . VAL A 1 258 ? 19.145 2.492 -13.426 1.00 94.56 258 VAL A CA 1
ATOM 2028 C C . VAL A 1 258 ? 18.535 3.801 -12.944 1.00 94.56 258 VAL A C 1
ATOM 2030 O O . VAL A 1 258 ? 17.814 4.437 -13.704 1.00 94.56 258 VAL A O 1
ATOM 2033 N N . LEU A 1 259 ? 18.892 4.259 -11.740 1.00 95.56 259 LEU A N 1
ATOM 2034 C CA . LEU A 1 259 ? 18.468 5.556 -11.208 1.00 95.56 259 LEU A CA 1
ATOM 2035 C C . LEU A 1 259 ? 18.919 6.716 -12.103 1.00 95.56 259 LEU A C 1
ATOM 2037 O O . LEU A 1 259 ? 18.123 7.600 -12.406 1.00 95.56 259 LEU A O 1
ATOM 2041 N N . ALA A 1 260 ? 20.165 6.698 -12.588 1.00 95.88 260 ALA A N 1
ATOM 2042 C CA . ALA A 1 260 ? 20.655 7.724 -13.507 1.00 95.88 260 ALA A CA 1
ATOM 2043 C C . ALA A 1 260 ? 19.866 7.754 -14.830 1.00 95.88 260 ALA A C 1
ATOM 2045 O O . ALA A 1 260 ? 19.568 8.832 -15.343 1.00 95.88 260 ALA A O 1
ATOM 2046 N N . TRP A 1 261 ? 19.507 6.592 -15.387 1.00 96.44 261 TRP A N 1
ATOM 2047 C CA . TRP A 1 261 ? 18.618 6.518 -16.551 1.00 96.44 261 TRP A CA 1
ATOM 2048 C C . TRP A 1 261 ? 17.221 7.062 -16.217 1.00 96.44 261 TRP A C 1
ATOM 2050 O O . TRP A 1 261 ? 16.687 7.883 -16.964 1.00 96.44 261 TRP A O 1
ATOM 2060 N N . TRP A 1 262 ? 16.677 6.678 -15.060 1.00 96.88 262 TRP A N 1
ATOM 2061 C CA . TRP A 1 262 ? 15.341 7.056 -14.597 1.00 96.88 262 TRP A CA 1
ATOM 2062 C C . TRP A 1 262 ? 15.179 8.564 -14.419 1.00 96.88 262 TRP A C 1
ATOM 2064 O O . TRP A 1 262 ? 14.211 9.152 -14.898 1.00 96.88 262 TRP A O 1
ATOM 2074 N N . PHE A 1 263 ? 16.143 9.215 -13.766 1.00 96.62 263 PHE A N 1
ATOM 2075 C CA . PHE A 1 263 ? 16.072 10.652 -13.521 1.00 96.62 263 PHE A CA 1
ATOM 2076 C C . PHE A 1 263 ? 16.291 11.472 -14.793 1.00 96.62 263 PHE A C 1
ATOM 2078 O O . PHE A 1 263 ? 15.613 12.481 -14.970 1.00 96.62 263 PHE A O 1
ATOM 2085 N N . ARG A 1 264 ? 17.115 10.996 -15.741 1.00 97.06 264 ARG A N 1
ATOM 2086 C CA . ARG A 1 264 ? 17.169 11.591 -17.088 1.00 97.06 264 ARG A CA 1
ATOM 2087 C C . ARG A 1 264 ? 15.844 11.439 -17.830 1.00 97.06 264 ARG A C 1
ATOM 2089 O O . ARG A 1 264 ? 15.437 12.352 -18.542 1.00 97.06 264 ARG A O 1
ATOM 2096 N N . PHE A 1 265 ? 15.170 10.295 -17.714 1.00 97.25 265 PHE A N 1
ATOM 2097 C CA . PHE A 1 265 ? 13.843 10.111 -18.306 1.00 97.25 265 PHE A CA 1
ATOM 2098 C C . PHE A 1 265 ? 12.833 11.102 -17.706 1.00 97.25 265 PHE A C 1
ATOM 2100 O O . PHE A 1 265 ? 12.152 11.811 -18.446 1.00 97.25 265 PHE A O 1
ATOM 2107 N N . GLN A 1 266 ? 12.802 11.228 -16.379 1.00 97.19 266 GLN A N 1
ATOM 2108 C CA . GLN A 1 266 ? 11.946 12.189 -15.687 1.00 97.19 266 GLN A CA 1
ATOM 2109 C C . GLN A 1 266 ? 12.214 13.640 -16.099 1.00 97.19 266 GLN A C 1
ATOM 2111 O O . GLN A 1 266 ? 11.270 14.364 -16.400 1.00 97.19 266 GLN A O 1
ATOM 2116 N N . GLU A 1 267 ? 13.474 14.069 -16.130 1.00 96.12 267 GLU A N 1
ATOM 2117 C CA . GLU A 1 267 ? 13.842 15.438 -16.504 1.00 96.12 267 GLU A CA 1
ATOM 2118 C C . GLU A 1 267 ? 13.331 15.796 -17.907 1.00 96.12 267 GLU A C 1
ATOM 2120 O O . GLU A 1 267 ? 12.726 16.851 -18.107 1.00 96.12 267 GLU A O 1
ATOM 2125 N N . ASN A 1 268 ? 13.496 14.869 -18.855 1.00 96.62 268 ASN A N 1
ATOM 2126 C CA . ASN A 1 268 ? 13.114 15.070 -20.249 1.00 96.62 268 ASN A CA 1
ATOM 2127 C C . ASN A 1 268 ? 11.598 15.026 -20.486 1.00 96.62 268 ASN A C 1
ATOM 2129 O O . ASN A 1 268 ? 11.105 15.727 -21.370 1.00 96.62 268 ASN A O 1
ATOM 2133 N N . PHE A 1 269 ? 10.863 14.188 -19.748 1.00 97.44 269 PHE A N 1
ATOM 2134 C CA . PHE A 1 269 ? 9.477 13.860 -20.103 1.00 97.44 269 PHE A CA 1
ATOM 2135 C C . PHE A 1 269 ? 8.447 14.133 -19.008 1.00 97.44 269 PHE A C 1
ATOM 2137 O O . PHE A 1 269 ? 7.301 14.423 -19.347 1.00 97.44 269 PHE A O 1
ATOM 2144 N N . LEU A 1 270 ? 8.833 14.059 -17.729 1.00 96.69 270 LEU A N 1
ATOM 2145 C CA . LEU A 1 270 ? 7.901 14.039 -16.595 1.00 96.69 270 LEU A CA 1
ATOM 2146 C C . LEU A 1 270 ? 7.963 15.280 -15.686 1.00 96.69 270 LEU A C 1
ATOM 2148 O O . LEU A 1 270 ? 7.177 15.394 -14.754 1.00 96.69 270 LEU A O 1
ATOM 2152 N N . SER A 1 271 ? 8.871 16.229 -15.935 1.00 93.81 271 SER A N 1
ATOM 2153 C CA . SER A 1 271 ? 9.128 17.382 -15.048 1.00 93.81 271 SER A CA 1
ATOM 2154 C C . SER A 1 271 ? 7.911 18.273 -14.753 1.00 93.81 271 SER A C 1
ATOM 2156 O O . SER A 1 271 ? 7.898 18.986 -13.750 1.00 93.81 271 SER A O 1
ATOM 2158 N N . LYS A 1 272 ? 6.884 18.231 -15.609 1.00 93.69 272 LYS A N 1
ATOM 2159 C CA . LYS A 1 272 ? 5.641 19.010 -15.482 1.00 93.69 272 LYS A CA 1
ATOM 2160 C C . LYS A 1 272 ? 4.427 18.176 -15.069 1.00 93.69 272 LYS A C 1
ATOM 2162 O O . LYS A 1 272 ? 3.330 18.718 -14.985 1.00 93.69 272 LYS A O 1
ATOM 2167 N N . GLU A 1 273 ? 4.608 16.880 -14.855 1.00 95.56 273 GLU A N 1
ATOM 2168 C CA . GLU A 1 273 ? 3.512 15.968 -14.543 1.00 95.56 273 GLU A CA 1
ATOM 2169 C C . GLU A 1 273 ? 3.154 16.041 -13.046 1.00 95.56 273 GLU A C 1
ATOM 2171 O O . GLU A 1 273 ? 3.862 16.657 -12.239 1.00 95.56 273 GLU A O 1
ATOM 2176 N N . ARG A 1 274 ? 2.019 15.437 -12.670 1.00 95.44 274 ARG A N 1
ATOM 2177 C CA . ARG A 1 274 ? 1.397 15.584 -11.338 1.00 95.44 274 ARG A CA 1
ATOM 2178 C C . ARG A 1 274 ? 2.253 15.052 -10.192 1.00 95.44 274 ARG A C 1
ATOM 2180 O O . ARG A 1 274 ? 2.121 15.525 -9.065 1.00 95.44 274 ARG A O 1
ATOM 2187 N N . GLY A 1 275 ? 3.087 14.054 -10.453 1.00 96.00 275 GLY A N 1
ATOM 2188 C CA . GLY A 1 275 ? 3.980 13.452 -9.475 1.00 96.00 275 GLY A CA 1
ATOM 2189 C C . GLY A 1 275 ? 5.357 13.174 -10.052 1.00 96.00 275 GLY A C 1
ATOM 2190 O O . GLY A 1 275 ? 5.501 12.908 -11.240 1.00 96.00 275 GLY A O 1
ATOM 2191 N N . LEU A 1 276 ? 6.376 13.209 -9.200 1.00 96.31 276 LEU A N 1
ATOM 2192 C CA . LEU A 1 276 ? 7.766 12.961 -9.578 1.00 96.31 276 LEU A CA 1
ATOM 2193 C C . LEU A 1 276 ? 8.331 11.777 -8.797 1.00 96.31 276 LEU A C 1
ATOM 2195 O O . LEU A 1 276 ? 7.949 11.526 -7.652 1.00 96.31 276 LEU A O 1
ATOM 2199 N N . TYR A 1 277 ? 9.252 11.063 -9.431 1.00 96.44 277 TYR A N 1
ATOM 2200 C CA . TYR A 1 277 ? 10.103 10.051 -8.833 1.00 96.44 277 TYR A CA 1
ATOM 2201 C C . TYR A 1 277 ? 11.197 10.683 -7.979 1.00 96.44 277 TYR A C 1
ATOM 2203 O O . TYR A 1 277 ? 11.828 11.672 -8.359 1.00 96.44 277 TYR A O 1
ATOM 2211 N N . TYR A 1 278 ? 11.460 10.020 -6.861 1.00 94.69 278 TYR A N 1
ATOM 2212 C CA . TYR A 1 278 ? 12.531 10.286 -5.914 1.00 94.69 278 TYR A CA 1
ATOM 2213 C C . TYR A 1 278 ? 13.186 8.956 -5.524 1.00 94.69 278 TYR A C 1
ATOM 2215 O O . TYR A 1 278 ? 12.589 7.889 -5.678 1.00 94.69 278 TYR A O 1
ATOM 2223 N N . ALA A 1 279 ? 14.407 9.025 -5.006 1.00 93.38 279 ALA A N 1
ATOM 2224 C CA . ALA A 1 279 ? 15.147 7.893 -4.459 1.00 93.38 279 ALA A CA 1
ATOM 2225 C C . ALA A 1 279 ? 15.718 8.293 -3.101 1.00 93.38 279 ALA A C 1
ATOM 2227 O O . ALA A 1 279 ? 15.948 9.477 -2.866 1.00 93.38 279 ALA A O 1
ATOM 2228 N N . THR A 1 280 ? 15.959 7.315 -2.227 1.00 91.00 280 THR A N 1
ATOM 2229 C CA . THR A 1 280 ? 16.655 7.569 -0.956 1.00 91.00 280 THR A CA 1
ATOM 2230 C C . THR A 1 280 ? 18.061 6.984 -0.961 1.00 91.00 280 THR A C 1
ATOM 2232 O O . THR A 1 280 ? 18.267 5.831 -1.353 1.00 91.00 280 THR A O 1
ATOM 2235 N N . THR A 1 281 ? 19.039 7.755 -0.486 1.00 86.12 281 THR A N 1
ATOM 2236 C CA . THR A 1 281 ? 20.423 7.279 -0.295 1.00 86.12 281 THR A CA 1
ATOM 2237 C C . THR A 1 281 ? 20.694 6.838 1.140 1.00 86.12 281 THR A C 1
ATOM 2239 O O . THR A 1 281 ? 21.595 6.038 1.391 1.00 86.12 281 THR A O 1
ATOM 2242 N N . SER A 1 282 ? 19.866 7.303 2.077 1.00 85.38 282 SER A N 1
ATOM 2243 C CA . SER A 1 282 ? 19.941 6.983 3.497 1.00 85.38 282 SER A CA 1
ATOM 2244 C C . SER A 1 282 ? 18.546 6.803 4.098 1.00 85.38 282 SER A C 1
ATOM 2246 O O . SER A 1 282 ? 17.638 7.567 3.772 1.00 85.38 282 SER A O 1
ATOM 2248 N N . PRO A 1 283 ? 18.359 5.881 5.064 1.00 83.06 283 PRO A N 1
ATOM 2249 C CA . PRO A 1 283 ? 17.085 5.734 5.765 1.00 83.06 283 PRO A CA 1
ATOM 2250 C C . PRO A 1 283 ? 16.587 6.990 6.498 1.00 83.06 283 PRO A C 1
ATOM 2252 O O . PRO A 1 283 ? 15.416 7.057 6.855 1.00 83.06 283 PRO A O 1
ATOM 2255 N N . LYS A 1 284 ? 17.469 7.966 6.762 1.00 85.00 284 LYS A N 1
ATOM 2256 C CA . LYS A 1 284 ? 17.129 9.229 7.443 1.00 85.00 284 LYS A CA 1
ATOM 2257 C C . LYS A 1 284 ? 16.393 10.221 6.543 1.00 85.00 284 LYS A C 1
ATOM 2259 O O . LYS A 1 284 ? 15.769 11.143 7.052 1.00 85.00 284 LYS A O 1
ATOM 2264 N N . GLU A 1 285 ? 16.477 10.034 5.230 1.00 87.12 285 GLU A N 1
ATOM 2265 C CA . GLU A 1 285 ? 15.802 10.882 4.246 1.00 87.12 285 GLU A CA 1
ATOM 2266 C C . GLU A 1 285 ? 14.297 10.615 4.199 1.00 87.12 285 GLU A C 1
ATOM 2268 O O . GLU A 1 285 ? 13.586 11.366 3.549 1.00 87.12 285 GLU A O 1
ATOM 2273 N N . LEU A 1 286 ? 13.790 9.572 4.869 1.00 87.94 286 LEU A N 1
ATOM 2274 C CA . LEU A 1 286 ? 12.372 9.230 4.871 1.00 87.94 286 LEU A CA 1
ATOM 2275 C C . LEU A 1 286 ? 11.803 9.221 6.297 1.00 87.94 286 LEU A C 1
ATOM 2277 O O . LEU A 1 286 ? 12.104 8.342 7.106 1.00 87.94 286 LEU A O 1
ATOM 2281 N N . VAL A 1 287 ? 10.964 10.211 6.597 1.00 89.19 287 VAL A N 1
ATOM 2282 C CA . VAL A 1 287 ? 10.382 10.484 7.917 1.00 89.19 287 VAL A CA 1
ATOM 2283 C C . VAL A 1 287 ? 8.893 10.132 7.975 1.00 89.19 287 VAL A C 1
ATOM 2285 O O . VAL A 1 287 ? 8.254 9.879 6.957 1.00 89.19 287 VAL A O 1
ATOM 2288 N N . GLY A 1 288 ? 8.327 10.097 9.183 1.00 84.25 288 GLY A N 1
ATOM 2289 C CA . GLY A 1 288 ? 6.889 9.891 9.413 1.00 84.25 288 GLY A CA 1
ATOM 2290 C C . GLY A 1 288 ? 6.476 8.442 9.702 1.00 84.25 288 GLY A C 1
ATOM 2291 O O . GLY A 1 288 ? 5.430 8.222 10.314 1.00 84.25 288 GLY A O 1
ATOM 2292 N N . ALA A 1 289 ? 7.303 7.452 9.351 1.00 82.75 289 ALA A N 1
ATOM 2293 C CA . ALA A 1 289 ? 7.104 6.061 9.767 1.00 82.75 289 ALA A CA 1
ATOM 2294 C C . ALA A 1 289 ? 7.826 5.745 11.084 1.00 82.75 289 ALA A C 1
ATOM 2296 O O . ALA A 1 289 ? 8.802 6.387 11.462 1.00 82.75 289 ALA A O 1
ATOM 2297 N N . GLU A 1 290 ? 7.365 4.696 11.765 1.00 79.06 290 GLU A N 1
ATOM 2298 C CA . GLU A 1 290 ? 7.946 4.237 13.037 1.00 79.06 290 GLU A CA 1
ATOM 2299 C C . GLU A 1 290 ? 9.349 3.657 12.891 1.00 79.06 290 GLU A C 1
ATOM 2301 O O . GLU A 1 290 ? 10.125 3.644 13.843 1.00 79.06 290 GLU A O 1
ATOM 2306 N N . ALA A 1 291 ? 9.655 3.125 11.713 1.00 77.50 291 ALA A N 1
ATOM 2307 C CA . ALA A 1 291 ? 10.885 2.414 11.464 1.00 77.50 291 ALA A CA 1
ATOM 2308 C C . ALA A 1 291 ? 11.618 3.042 10.287 1.00 77.50 291 ALA A C 1
ATOM 2310 O O . ALA A 1 291 ? 11.010 3.450 9.300 1.00 77.50 291 ALA A O 1
ATOM 2311 N N . TRP A 1 292 ? 12.942 3.074 10.386 1.00 81.62 292 TRP A N 1
ATOM 2312 C CA . TRP A 1 292 ? 13.777 3.642 9.340 1.00 81.62 292 TRP A CA 1
ATOM 2313 C C . TRP A 1 292 ? 13.826 2.683 8.151 1.00 81.62 292 TRP A C 1
ATOM 2315 O O . TRP A 1 292 ? 13.923 1.453 8.306 1.00 81.62 292 TRP A O 1
ATOM 2325 N N . ARG A 1 293 ? 13.697 3.248 6.952 1.00 83.06 293 ARG A N 1
ATOM 2326 C CA . ARG A 1 293 ? 13.581 2.521 5.687 1.00 83.06 293 ARG A CA 1
ATOM 2327 C C . ARG A 1 293 ? 14.265 3.317 4.591 1.00 83.06 293 ARG A C 1
ATOM 2329 O O . ARG A 1 293 ? 14.225 4.537 4.610 1.00 83.06 293 ARG A O 1
ATOM 2336 N N . GLN A 1 294 ? 14.822 2.602 3.628 1.00 88.12 294 GLN A N 1
ATOM 2337 C CA . GLN A 1 294 ? 15.370 3.166 2.406 1.00 88.12 294 GLN A CA 1
ATOM 2338 C C . GLN A 1 294 ? 14.604 2.545 1.243 1.00 88.12 294 GLN A C 1
ATOM 2340 O O . GLN A 1 294 ? 14.589 1.323 1.126 1.00 88.12 294 GLN A O 1
ATOM 2345 N N . ILE A 1 295 ? 13.926 3.370 0.451 1.00 90.69 295 ILE A N 1
ATOM 2346 C CA . ILE A 1 295 ? 13.216 2.957 -0.763 1.00 90.69 295 ILE A CA 1
ATOM 2347 C C . ILE A 1 295 ? 14.086 3.313 -1.972 1.00 90.69 295 ILE A C 1
ATOM 2349 O O . ILE A 1 295 ? 14.615 4.428 -2.041 1.00 90.69 295 ILE A O 1
ATOM 2353 N N . ASP A 1 296 ? 14.206 2.389 -2.926 1.00 93.69 296 ASP A N 1
ATOM 2354 C CA . ASP A 1 296 ? 15.009 2.601 -4.133 1.00 93.69 296 ASP A CA 1
ATOM 2355 C C . ASP A 1 296 ? 14.398 3.681 -5.033 1.00 93.69 296 ASP A C 1
ATOM 2357 O O . ASP A 1 296 ? 15.103 4.591 -5.462 1.00 93.69 296 ASP A O 1
ATOM 2361 N N . LEU A 1 297 ? 13.088 3.601 -5.290 1.00 95.62 297 LEU A N 1
ATOM 2362 C CA . LEU A 1 297 ? 12.320 4.571 -6.070 1.00 95.62 297 LEU A CA 1
ATOM 2363 C C . LEU A 1 297 ? 10.928 4.767 -5.473 1.00 95.62 297 LEU A C 1
ATOM 2365 O O . LEU A 1 297 ? 10.303 3.820 -5.007 1.00 95.62 297 LEU A O 1
ATOM 2369 N N . PHE A 1 298 ? 10.389 5.977 -5.524 1.00 97.25 298 PHE A N 1
ATOM 2370 C CA . PHE A 1 298 ? 8.998 6.232 -5.151 1.00 97.25 298 PHE A CA 1
ATOM 2371 C C . PHE A 1 298 ? 8.480 7.519 -5.782 1.00 97.25 298 PHE A C 1
ATOM 2373 O O . PHE A 1 298 ? 9.260 8.409 -6.108 1.00 97.25 298 PHE A O 1
ATOM 2380 N N . VAL A 1 299 ? 7.161 7.620 -5.940 1.00 97.50 299 VAL A N 1
ATOM 2381 C CA . VAL A 1 299 ? 6.494 8.807 -6.500 1.00 97.50 299 VAL A CA 1
ATOM 2382 C C . VAL A 1 299 ? 5.867 9.638 -5.384 1.00 97.50 299 VAL A C 1
ATOM 2384 O O . VAL A 1 299 ? 5.265 9.071 -4.470 1.00 97.50 299 VAL A O 1
ATOM 2387 N N . LYS A 1 300 ? 5.968 10.967 -5.473 1.00 95.25 300 LYS A N 1
ATOM 2388 C CA . LYS A 1 300 ? 5.259 11.941 -4.621 1.00 95.25 300 LYS A CA 1
ATOM 2389 C C . LYS A 1 300 ? 4.586 13.021 -5.475 1.00 95.25 300 LYS A C 1
ATOM 2391 O O . LYS A 1 300 ? 5.008 13.194 -6.619 1.00 95.25 300 LYS A O 1
ATOM 2396 N N . PRO A 1 301 ? 3.597 13.765 -4.943 1.00 93.88 301 PRO A N 1
ATOM 2397 C CA . PRO A 1 301 ? 3.045 14.932 -5.624 1.00 93.88 301 PRO A CA 1
ATOM 2398 C C . PRO A 1 301 ? 4.137 15.931 -6.018 1.00 93.88 301 PRO A C 1
ATOM 2400 O O . PRO A 1 301 ? 5.068 16.176 -5.253 1.00 93.88 301 PRO A O 1
ATOM 2403 N N . ASN A 1 302 ? 4.003 16.504 -7.209 1.00 90.38 302 ASN A N 1
ATOM 2404 C CA . ASN A 1 302 ? 4.825 17.604 -7.684 1.00 90.38 302 ASN A CA 1
ATOM 2405 C C . ASN A 1 302 ? 4.260 18.914 -7.121 1.00 90.38 302 ASN A C 1
ATOM 2407 O O . ASN A 1 302 ? 3.358 19.517 -7.698 1.00 90.38 302 ASN A O 1
ATOM 2411 N N . ASP A 1 303 ? 4.747 19.328 -5.956 1.00 79.81 303 ASP A N 1
ATOM 2412 C CA . ASP A 1 303 ? 4.279 20.527 -5.251 1.00 79.81 303 ASP A CA 1
ATOM 2413 C C . ASP A 1 303 ? 5.057 21.802 -5.629 1.00 79.81 303 ASP A C 1
ATOM 2415 O O . ASP A 1 303 ? 4.850 22.860 -5.029 1.00 79.81 303 ASP A O 1
ATOM 2419 N N . GLY A 1 304 ? 5.958 21.711 -6.616 1.00 69.69 304 GLY A N 1
ATOM 2420 C CA . GLY A 1 304 ? 6.810 22.815 -7.060 1.00 69.69 304 GLY A CA 1
ATOM 2421 C C . GLY A 1 304 ? 7.810 23.300 -6.005 1.00 69.69 304 GLY A C 1
ATOM 2422 O O . GLY A 1 304 ? 8.458 24.327 -6.217 1.00 69.69 304 GLY A O 1
ATOM 2423 N N . ARG A 1 305 ? 7.946 22.604 -4.867 1.00 63.81 305 ARG A N 1
ATOM 2424 C CA . ARG A 1 305 ? 8.886 22.980 -3.809 1.00 63.81 305 ARG A CA 1
ATOM 2425 C C . ARG A 1 305 ? 10.278 22.447 -4.130 1.00 63.81 305 ARG A C 1
ATOM 2427 O O . ARG A 1 305 ? 10.458 21.295 -4.525 1.00 63.81 305 ARG A O 1
ATOM 2434 N N . ILE A 1 306 ? 11.283 23.301 -3.937 1.00 55.72 306 ILE A N 1
ATOM 2435 C CA . ILE A 1 306 ? 12.695 22.901 -3.967 1.00 55.72 306 ILE A CA 1
ATOM 2436 C C . ILE A 1 306 ? 12.891 21.921 -2.810 1.00 55.72 306 ILE A C 1
ATOM 2438 O O . ILE A 1 306 ? 12.504 22.229 -1.686 1.00 55.72 306 ILE A O 1
ATOM 2442 N N . SER A 1 307 ? 13.412 20.727 -3.105 1.00 58.00 307 SER A N 1
ATOM 2443 C CA . SER A 1 307 ? 13.368 19.588 -2.189 1.00 58.00 307 SER A CA 1
ATOM 2444 C C . SER A 1 307 ? 13.954 19.924 -0.816 1.00 58.00 307 SER A C 1
ATOM 2446 O O . SER A 1 307 ? 15.170 20.083 -0.682 1.00 58.00 307 SER A O 1
ATOM 2448 N N . ASP A 1 308 ? 13.108 19.929 0.212 1.00 54.66 308 ASP A N 1
ATOM 2449 C CA . ASP A 1 308 ? 13.574 19.622 1.557 1.00 54.66 308 ASP A CA 1
ATOM 2450 C C . ASP A 1 308 ? 14.254 18.245 1.501 1.00 54.66 308 ASP A C 1
ATOM 2452 O O . ASP A 1 308 ? 13.758 17.305 0.870 1.00 54.66 308 ASP A O 1
ATOM 2456 N N . SER A 1 309 ? 15.422 18.128 2.133 1.00 67.31 309 SER A N 1
ATOM 2457 C CA . SER A 1 309 ? 16.236 16.904 2.129 1.00 67.31 309 SER A CA 1
ATOM 2458 C C . SER A 1 309 ? 15.537 15.701 2.776 1.00 67.31 309 SER A C 1
ATOM 2460 O O . SER A 1 309 ? 15.992 14.571 2.619 1.00 67.31 309 SER A O 1
ATOM 2462 N N . ALA A 1 310 ? 14.431 15.932 3.490 1.00 82.06 310 ALA A N 1
ATOM 2463 C CA . ALA A 1 310 ? 13.592 14.901 4.076 1.00 82.06 310 ALA A CA 1
ATOM 2464 C C . ALA A 1 310 ? 12.291 14.717 3.278 1.00 82.06 310 ALA A C 1
ATOM 2466 O O . ALA A 1 310 ? 11.600 15.660 2.899 1.00 82.06 310 ALA A O 1
ATOM 2467 N N . HIS A 1 311 ? 11.937 13.465 3.044 1.00 89.94 311 HIS A N 1
ATOM 2468 C CA . HIS A 1 311 ? 10.714 13.005 2.409 1.00 89.94 311 HIS A CA 1
ATOM 2469 C C . HIS A 1 311 ? 9.795 12.398 3.469 1.00 89.94 311 HIS A C 1
ATOM 2471 O O . HIS A 1 311 ? 10.276 11.758 4.397 1.00 89.94 311 HIS A O 1
ATOM 2477 N N . ASP A 1 312 ? 8.479 12.558 3.345 1.00 91.62 312 ASP A N 1
ATOM 2478 C CA . ASP A 1 312 ? 7.518 12.034 4.321 1.00 91.62 312 ASP A CA 1
ATOM 2479 C C . ASP A 1 312 ? 6.718 10.864 3.726 1.00 91.62 312 ASP A C 1
ATOM 2481 O O . ASP A 1 312 ? 6.224 10.936 2.597 1.00 91.62 312 ASP A O 1
ATOM 2485 N N . TRP A 1 313 ? 6.559 9.779 4.488 1.00 93.75 313 TRP A N 1
ATOM 2486 C CA . TRP A 1 313 ? 5.729 8.628 4.114 1.00 93.75 313 TRP A CA 1
ATOM 2487 C C . TRP A 1 313 ? 4.271 8.993 3.813 1.00 93.75 313 TRP A C 1
ATOM 2489 O O . TRP A 1 313 ? 3.607 8.285 3.048 1.00 93.75 313 TRP A O 1
ATOM 2499 N N . LYS A 1 314 ? 3.755 10.094 4.374 1.00 92.38 314 LYS A N 1
ATOM 2500 C CA . LYS A 1 314 ? 2.406 10.594 4.060 1.00 92.38 314 LYS A CA 1
ATOM 2501 C C . LYS A 1 314 ? 2.270 11.066 2.605 1.00 92.38 314 LYS A C 1
ATOM 2503 O O . LYS A 1 314 ? 1.162 11.067 2.071 1.00 92.38 314 LYS A O 1
ATOM 2508 N N . ASP A 1 315 ? 3.383 11.418 1.959 1.00 93.62 315 ASP A N 1
ATOM 2509 C CA . ASP A 1 315 ? 3.422 11.948 0.593 1.00 93.62 315 ASP A CA 1
ATOM 2510 C C . ASP A 1 315 ? 3.762 10.865 -0.442 1.00 93.62 315 ASP A C 1
ATOM 2512 O O . ASP A 1 315 ? 3.599 11.079 -1.640 1.00 93.62 315 ASP A O 1
ATOM 2516 N N . VAL A 1 316 ? 4.177 9.670 -0.006 1.00 96.31 316 VAL A N 1
ATOM 2517 C CA . VAL A 1 316 ? 4.501 8.545 -0.898 1.00 96.31 316 VAL A CA 1
ATOM 2518 C C . VAL A 1 316 ? 3.234 8.017 -1.584 1.00 96.31 316 VAL A C 1
ATOM 2520 O O . VAL A 1 316 ? 2.270 7.596 -0.939 1.00 96.31 316 VAL A O 1
ATOM 2523 N N 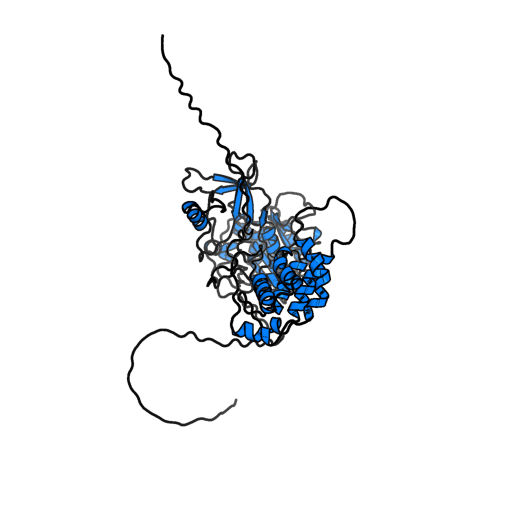. ARG A 1 317 ? 3.221 8.016 -2.918 1.00 96.88 317 ARG A N 1
ATOM 2524 C CA . ARG A 1 317 ? 2.093 7.572 -3.755 1.00 96.88 317 ARG A CA 1
ATOM 2525 C C . ARG A 1 317 ? 2.334 6.213 -4.396 1.00 96.88 317 ARG A C 1
ATOM 2527 O O . ARG A 1 317 ? 1.434 5.384 -4.363 1.00 96.88 317 ARG A O 1
ATOM 2534 N N . VAL A 1 318 ? 3.528 5.963 -4.916 1.00 98.38 318 VAL A N 1
ATOM 2535 C CA . VAL A 1 318 ? 3.889 4.697 -5.575 1.00 98.38 318 VAL A CA 1
ATOM 2536 C C . VAL A 1 318 ? 5.254 4.252 -5.076 1.00 98.38 318 VAL A C 1
ATOM 2538 O O . VAL A 1 318 ? 6.110 5.100 -4.835 1.00 98.38 318 VAL A O 1
ATOM 2541 N N . ILE A 1 319 ? 5.461 2.945 -4.921 1.00 98.06 319 ILE A N 1
ATOM 2542 C CA . ILE A 1 319 ? 6.724 2.353 -4.454 1.00 98.06 319 ILE A CA 1
ATOM 2543 C C . ILE A 1 319 ? 7.391 1.563 -5.585 1.00 98.06 319 ILE A C 1
ATOM 2545 O O . ILE A 1 319 ? 6.755 0.721 -6.207 1.00 98.06 319 ILE A O 1
ATOM 2549 N N . GLY A 1 320 ? 8.683 1.777 -5.804 1.00 97.31 320 GLY A N 1
ATOM 2550 C CA . GLY A 1 320 ? 9.525 1.024 -6.729 1.00 97.31 320 GLY A CA 1
ATOM 2551 C C . GLY A 1 320 ? 10.693 0.353 -6.006 1.00 97.31 320 GLY A C 1
ATOM 2552 O O . GLY A 1 320 ? 11.392 0.988 -5.217 1.00 97.31 320 GLY A O 1
ATOM 2553 N N . GLU A 1 321 ? 10.922 -0.926 -6.292 1.00 96.19 321 GLU A N 1
ATOM 2554 C CA . GLU A 1 321 ? 12.081 -1.683 -5.797 1.00 96.19 321 GLU A CA 1
ATOM 2555 C C . GLU A 1 321 ? 12.938 -2.168 -6.967 1.00 96.19 321 GLU A C 1
ATOM 2557 O O . GLU A 1 321 ? 12.423 -2.728 -7.941 1.00 96.19 321 GLU A O 1
ATOM 2562 N N . LEU A 1 322 ? 14.254 -1.984 -6.854 1.00 94.38 322 LEU A N 1
ATOM 2563 C CA . LEU A 1 322 ? 15.215 -2.333 -7.893 1.00 94.38 322 LEU A CA 1
ATOM 2564 C C . LEU A 1 322 ? 16.082 -3.516 -7.448 1.00 94.38 322 LEU A C 1
ATOM 2566 O O . LEU A 1 322 ? 16.576 -3.583 -6.318 1.00 94.38 322 LEU A O 1
ATOM 2570 N N . LYS A 1 323 ? 16.276 -4.484 -8.344 1.00 92.38 323 LYS A N 1
ATOM 2571 C CA . LYS A 1 323 ? 17.145 -5.646 -8.132 1.00 92.38 323 LYS A CA 1
ATOM 2572 C C . LYS A 1 323 ? 17.912 -5.966 -9.407 1.00 92.38 323 LYS A C 1
ATOM 2574 O O . LYS A 1 323 ? 17.348 -6.013 -10.495 1.00 92.38 323 LYS A O 1
ATOM 2579 N N . GLU A 1 324 ? 19.192 -6.292 -9.258 1.00 87.62 324 GLU A N 1
ATOM 2580 C CA . GLU A 1 324 ? 20.045 -6.669 -10.394 1.00 87.62 324 GLU A CA 1
ATOM 2581 C C . GLU A 1 324 ? 19.608 -7.985 -11.060 1.00 87.62 324 GLU A C 1
ATOM 2583 O O . GLU A 1 324 ? 19.843 -8.186 -12.249 1.00 87.62 324 GLU A O 1
ATOM 2588 N N . SER A 1 325 ? 18.962 -8.889 -10.311 1.00 87.38 325 SER A N 1
ATOM 2589 C CA . SER A 1 325 ? 18.471 -10.176 -10.819 1.00 87.38 325 SER A CA 1
ATOM 2590 C C . SER A 1 325 ? 17.087 -10.529 -10.273 1.00 87.38 325 SER A C 1
ATOM 2592 O O . SER A 1 325 ? 16.675 -10.045 -9.220 1.00 87.38 325 SER A O 1
ATOM 2594 N N . ASN A 1 326 ? 16.389 -11.431 -10.963 1.00 84.06 326 ASN A N 1
ATOM 2595 C CA . ASN A 1 326 ? 15.058 -11.936 -10.611 1.00 84.06 326 ASN A CA 1
ATOM 2596 C C . ASN A 1 326 ? 15.076 -13.226 -9.771 1.00 84.06 326 ASN A C 1
ATOM 2598 O O . ASN A 1 326 ? 14.067 -13.923 -9.688 1.00 84.06 326 ASN A O 1
ATOM 2602 N N . ARG A 1 327 ? 16.208 -13.554 -9.129 1.00 85.56 327 ARG A N 1
ATOM 2603 C CA . ARG A 1 327 ? 16.367 -14.807 -8.369 1.00 85.56 327 ARG A CA 1
ATOM 2604 C C . ARG A 1 327 ? 15.524 -14.854 -7.092 1.00 85.56 327 ARG A C 1
ATOM 2606 O O . ARG A 1 327 ? 14.994 -15.908 -6.757 1.00 85.56 327 ARG A O 1
ATOM 2613 N N . ASP A 1 328 ? 15.380 -13.730 -6.390 1.00 87.69 328 ASP A N 1
ATOM 2614 C CA . ASP A 1 328 ? 14.679 -13.651 -5.098 1.00 87.69 328 ASP A CA 1
ATOM 2615 C C . ASP A 1 328 ? 13.312 -12.950 -5.207 1.00 87.69 328 ASP A C 1
ATOM 2617 O O . ASP A 1 328 ? 13.035 -11.959 -4.531 1.00 87.69 328 ASP A O 1
ATOM 2621 N N . LYS A 1 329 ? 12.421 -13.465 -6.069 1.00 87.25 329 LYS A N 1
ATOM 2622 C CA . LYS A 1 329 ? 11.076 -12.881 -6.277 1.00 87.25 329 LYS A CA 1
ATOM 2623 C C . LYS A 1 329 ? 10.286 -12.756 -4.967 1.00 87.25 329 LYS A C 1
ATOM 2625 O O . LYS A 1 329 ? 9.592 -11.764 -4.743 1.00 87.25 329 LYS A O 1
ATOM 2630 N N . ARG A 1 330 ? 10.413 -13.745 -4.072 1.00 90.19 330 ARG A N 1
ATOM 2631 C CA . ARG A 1 330 ? 9.749 -13.741 -2.759 1.00 90.19 330 ARG A CA 1
ATOM 2632 C C . ARG A 1 330 ? 10.320 -12.658 -1.846 1.00 90.19 330 ARG A C 1
ATOM 2634 O O . ARG A 1 330 ? 9.546 -11.920 -1.239 1.00 90.19 330 ARG A O 1
ATOM 2641 N N . GLY A 1 331 ? 11.640 -12.556 -1.721 1.00 91.81 331 GLY A N 1
ATOM 2642 C CA . GLY A 1 331 ? 12.277 -11.554 -0.873 1.00 91.81 331 GLY A CA 1
ATOM 2643 C C . GLY A 1 331 ? 12.028 -10.128 -1.355 1.00 91.81 331 GLY A C 1
ATOM 2644 O O . GLY A 1 331 ? 11.810 -9.256 -0.506 1.00 91.81 331 GLY A O 1
ATOM 2645 N N . THR A 1 332 ? 11.963 -9.915 -2.676 1.00 93.44 332 THR A N 1
ATOM 2646 C CA . THR A 1 332 ? 11.558 -8.645 -3.302 1.00 93.44 332 THR A CA 1
ATOM 2647 C C . THR A 1 332 ? 10.100 -8.309 -2.989 1.00 93.44 332 THR A C 1
ATOM 2649 O O . THR A 1 332 ? 9.835 -7.218 -2.487 1.00 93.44 332 THR A O 1
ATOM 2652 N N . LEU A 1 333 ? 9.158 -9.251 -3.160 1.00 95.19 333 LEU A N 1
ATOM 2653 C CA . LEU A 1 333 ? 7.751 -9.034 -2.790 1.00 95.19 333 LEU A CA 1
ATOM 2654 C C . LEU A 1 333 ? 7.608 -8.670 -1.303 1.00 95.19 333 LEU A C 1
ATOM 2656 O O . LEU A 1 333 ? 6.900 -7.729 -0.945 1.00 95.19 333 LEU A O 1
ATOM 2660 N N . LEU A 1 334 ? 8.317 -9.373 -0.417 1.00 94.12 334 LEU A N 1
ATOM 2661 C CA . LEU A 1 334 ? 8.320 -9.058 1.014 1.00 94.12 334 LEU A CA 1
ATOM 2662 C C . LEU A 1 334 ? 8.981 -7.713 1.323 1.00 94.12 334 LEU A C 1
ATOM 2664 O O . LEU A 1 334 ? 8.652 -7.092 2.331 1.00 94.12 334 LEU A O 1
ATOM 2668 N N . GLN A 1 335 ? 9.920 -7.259 0.493 1.00 93.62 335 GLN A N 1
ATOM 2669 C CA . GLN A 1 335 ? 10.542 -5.951 0.645 1.00 93.62 335 GLN A CA 1
ATOM 2670 C C . GLN A 1 335 ? 9.552 -4.831 0.317 1.00 93.62 335 GLN A C 1
ATOM 2672 O O . GLN A 1 335 ? 9.345 -3.974 1.175 1.00 93.62 335 GLN A O 1
ATOM 2677 N N . ILE A 1 336 ? 8.882 -4.889 -0.840 1.00 96.31 336 ILE A N 1
ATOM 2678 C CA . ILE A 1 336 ? 7.855 -3.898 -1.201 1.00 96.31 336 ILE A CA 1
ATOM 2679 C C . ILE A 1 336 ? 6.663 -3.942 -0.244 1.00 96.31 336 ILE A C 1
ATOM 2681 O O . ILE A 1 336 ? 6.159 -2.897 0.154 1.00 96.31 336 ILE A O 1
ATOM 2685 N N . SER A 1 337 ? 6.275 -5.130 0.232 1.00 96.50 337 SER A N 1
ATOM 2686 C CA . SER A 1 337 ? 5.176 -5.281 1.194 1.00 96.50 337 SER A CA 1
ATOM 2687 C C . SER A 1 337 ? 5.456 -4.539 2.506 1.00 96.50 337 SER A C 1
ATOM 2689 O O . SER A 1 337 ? 4.550 -3.964 3.102 1.00 96.50 337 SER A O 1
ATOM 2691 N N . ARG A 1 338 ? 6.718 -4.479 2.960 1.00 94.06 338 ARG A N 1
ATOM 2692 C CA . ARG A 1 338 ? 7.085 -3.673 4.141 1.00 94.06 338 ARG A CA 1
ATOM 2693 C C . ARG A 1 338 ? 6.850 -2.188 3.912 1.00 94.06 338 ARG A C 1
ATOM 2695 O O . ARG A 1 338 ? 6.349 -1.523 4.809 1.00 94.06 338 ARG A O 1
ATOM 2702 N N . TYR A 1 339 ? 7.202 -1.682 2.736 1.00 95.50 339 TYR A N 1
ATOM 2703 C CA . TYR A 1 339 ? 6.996 -0.276 2.403 1.00 95.50 339 TYR A CA 1
ATOM 2704 C C . TYR A 1 339 ? 5.510 0.046 2.256 1.00 95.50 339 TYR A C 1
ATOM 2706 O O . TYR A 1 339 ? 5.047 1.049 2.781 1.00 95.50 339 TYR A O 1
ATOM 2714 N N . VAL A 1 340 ? 4.734 -0.844 1.631 1.00 97.12 340 VAL A N 1
ATOM 2715 C CA . VAL A 1 340 ? 3.272 -0.715 1.535 1.00 97.12 340 VAL A CA 1
ATOM 2716 C C . VAL A 1 340 ? 2.627 -0.676 2.921 1.00 97.12 340 VAL A C 1
ATOM 2718 O O . VAL A 1 340 ? 1.746 0.142 3.171 1.00 97.12 340 VAL A O 1
ATOM 2721 N N . ARG A 1 341 ? 3.083 -1.526 3.846 1.00 94.88 341 ARG A N 1
ATOM 2722 C CA . ARG A 1 341 ? 2.643 -1.507 5.246 1.00 94.88 341 ARG A CA 1
ATOM 2723 C C . ARG A 1 341 ? 2.891 -0.141 5.901 1.00 94.88 341 ARG A C 1
ATOM 2725 O O . ARG A 1 341 ? 2.026 0.368 6.611 1.00 94.88 341 ARG A O 1
ATOM 2732 N N . ASP A 1 342 ? 4.055 0.457 5.653 1.00 93.94 342 ASP A N 1
ATOM 2733 C CA . ASP A 1 342 ? 4.410 1.774 6.189 1.00 93.94 342 ASP A CA 1
ATOM 2734 C C . ASP A 1 342 ? 3.566 2.891 5.526 1.00 93.94 342 ASP A C 1
ATOM 2736 O O . ASP A 1 342 ? 3.036 3.745 6.238 1.00 93.94 342 ASP A O 1
ATOM 2740 N N . VAL A 1 343 ? 3.283 2.810 4.215 1.00 96.50 343 VAL A N 1
ATOM 2741 C CA . VAL A 1 343 ? 2.309 3.691 3.531 1.00 96.50 343 VAL A CA 1
ATOM 2742 C C . VAL A 1 343 ? 0.925 3.589 4.167 1.00 96.50 343 VAL A C 1
ATOM 2744 O O . VAL A 1 343 ? 0.352 4.610 4.530 1.00 96.50 343 VAL A O 1
ATOM 2747 N N . PHE A 1 344 ? 0.390 2.383 4.370 1.00 95.62 344 PHE A N 1
ATOM 2748 C CA . PHE A 1 344 ? -0.917 2.203 5.011 1.00 95.62 344 PHE A CA 1
ATOM 2749 C C . PHE A 1 344 ? -0.958 2.687 6.463 1.00 95.62 344 PHE A C 1
ATOM 2751 O O . PHE A 1 344 ? -2.024 3.059 6.951 1.00 95.62 344 PHE A O 1
ATOM 2758 N N . SER A 1 345 ? 0.177 2.676 7.164 1.00 92.88 345 SER A N 1
ATOM 2759 C CA . SER A 1 345 ? 0.294 3.243 8.508 1.00 92.88 345 SER A CA 1
ATOM 2760 C C . SER A 1 345 ? 0.263 4.772 8.487 1.00 92.88 345 SER A C 1
ATOM 2762 O O . SER A 1 345 ? -0.379 5.378 9.340 1.00 92.88 345 SER A O 1
ATOM 2764 N N . CYS A 1 346 ? 0.942 5.405 7.530 1.00 94.06 346 CYS A N 1
ATOM 2765 C CA . CYS A 1 346 ? 1.009 6.865 7.422 1.00 94.06 346 CYS A CA 1
ATOM 2766 C C . CYS A 1 346 ? -0.190 7.469 6.669 1.00 94.06 346 CYS A C 1
ATOM 2768 O O . CYS A 1 346 ? -0.464 8.655 6.813 1.00 94.06 346 CYS A O 1
ATOM 2770 N N . GLN A 1 347 ? -0.924 6.658 5.905 1.00 94.94 347 GLN A N 1
ATOM 2771 C CA . GLN A 1 347 ? -2.107 7.030 5.122 1.00 94.94 347 GLN A CA 1
ATOM 2772 C C . GLN A 1 347 ? -3.256 6.051 5.455 1.00 94.94 347 GLN A C 1
ATOM 2774 O O . GLN A 1 347 ? -3.596 5.172 4.660 1.00 94.94 347 GLN A O 1
ATOM 2779 N N . PRO A 1 348 ? -3.832 6.134 6.670 1.00 93.25 348 PRO A N 1
ATOM 2780 C CA . PRO A 1 348 ? -4.688 5.090 7.246 1.00 93.25 348 PRO A CA 1
ATOM 2781 C C . PRO A 1 348 ? -6.020 4.866 6.516 1.00 93.25 348 PRO A C 1
ATOM 2783 O O . PRO A 1 348 ? -6.573 3.769 6.581 1.00 93.25 348 PRO A O 1
ATOM 2786 N N . THR A 1 349 ? -6.521 5.879 5.813 1.00 94.19 349 THR A N 1
ATOM 2787 C CA . THR A 1 349 ? -7.768 5.866 5.029 1.00 94.19 349 THR A CA 1
ATOM 2788 C C . THR A 1 349 ? -7.577 5.421 3.584 1.00 94.19 349 THR A C 1
ATOM 2790 O O . THR A 1 349 ? -8.560 5.219 2.872 1.00 94.19 349 THR A O 1
ATOM 2793 N N . ARG A 1 350 ? -6.326 5.223 3.155 1.00 95.44 350 ARG A N 1
ATOM 2794 C CA . ARG A 1 350 ? -5.985 4.845 1.786 1.00 95.44 350 ARG A CA 1
ATOM 2795 C C . ARG A 1 350 ? -6.641 3.523 1.381 1.00 95.44 350 ARG A C 1
ATOM 2797 O O . ARG A 1 350 ? -6.625 2.553 2.148 1.00 95.44 350 ARG A O 1
ATOM 2804 N N . ARG A 1 351 ? -7.187 3.480 0.160 1.00 96.06 351 ARG A N 1
ATOM 2805 C CA . ARG A 1 351 ? -7.934 2.331 -0.379 1.00 96.06 351 ARG A CA 1
ATOM 2806 C C . ARG A 1 351 ? -7.000 1.239 -0.890 1.00 96.06 351 ARG A C 1
ATOM 2808 O O . ARG A 1 351 ? -7.167 0.076 -0.529 1.00 96.06 351 ARG A O 1
ATOM 2815 N N . TYR A 1 352 ? -5.998 1.621 -1.678 1.00 97.69 352 TYR A N 1
ATOM 2816 C CA . TYR A 1 352 ? -4.970 0.718 -2.193 1.00 97.69 352 TYR A CA 1
ATOM 2817 C C . TYR A 1 352 ? -3.661 1.463 -2.498 1.00 97.69 352 TYR A C 1
ATOM 2819 O O . TYR A 1 352 ? -3.614 2.695 -2.524 1.00 97.69 352 TYR A O 1
ATOM 2827 N N . VAL A 1 353 ? -2.578 0.713 -2.693 1.00 98.69 353 VAL A N 1
ATOM 2828 C CA . VAL A 1 353 ? -1.231 1.226 -2.973 1.00 98.69 353 VAL A CA 1
ATOM 2829 C C . VAL A 1 353 ? -0.685 0.555 -4.224 1.00 98.69 353 VAL A C 1
ATOM 2831 O O . VAL A 1 353 ? -0.648 -0.673 -4.298 1.00 98.69 353 VAL A O 1
ATOM 2834 N N . HIS A 1 354 ? -0.224 1.362 -5.177 1.00 98.81 354 HIS A N 1
ATOM 2835 C CA . HIS A 1 354 ? 0.559 0.880 -6.312 1.00 98.81 354 HIS A CA 1
ATOM 2836 C C . HIS A 1 354 ? 2.013 0.657 -5.909 1.00 98.81 354 HIS A C 1
ATOM 2838 O O . HIS A 1 354 ? 2.623 1.472 -5.207 1.00 98.81 354 HIS A O 1
ATOM 2844 N N . ALA A 1 355 ? 2.587 -0.429 -6.404 1.00 98.69 355 ALA A N 1
ATOM 2845 C CA . ALA A 1 355 ? 4.006 -0.701 -6.323 1.00 98.69 355 ALA A CA 1
ATOM 2846 C C . ALA A 1 355 ? 4.500 -1.349 -7.619 1.00 98.69 355 ALA A C 1
ATOM 2848 O O . ALA A 1 355 ? 3.723 -1.856 -8.423 1.00 98.69 355 ALA A O 1
ATOM 2849 N N . PHE A 1 356 ? 5.806 -1.361 -7.835 1.00 98.38 356 PHE A N 1
ATOM 2850 C CA . PHE A 1 356 ? 6.415 -2.115 -8.918 1.00 98.38 356 PHE A CA 1
ATOM 2851 C C . PHE A 1 356 ? 7.803 -2.603 -8.522 1.00 98.38 356 PHE A C 1
ATOM 2853 O O . PHE A 1 356 ? 8.446 -2.079 -7.610 1.00 98.38 356 PHE A O 1
ATOM 2860 N N . THR A 1 357 ? 8.274 -3.617 -9.231 1.00 97.31 357 THR A N 1
ATOM 2861 C CA . THR A 1 357 ? 9.641 -4.116 -9.103 1.00 97.31 357 THR A CA 1
ATOM 2862 C C . THR A 1 357 ? 10.289 -4.159 -10.467 1.00 97.31 357 THR A C 1
ATOM 2864 O O . THR A 1 357 ? 9.623 -4.551 -11.423 1.00 97.31 357 THR A O 1
ATOM 2867 N N . ILE A 1 358 ? 11.579 -3.842 -10.544 1.00 94.94 358 ILE A N 1
ATOM 2868 C CA . ILE A 1 358 ? 12.412 -4.172 -11.703 1.00 94.94 358 ILE A CA 1
ATOM 2869 C C . ILE A 1 358 ? 13.524 -5.088 -11.231 1.00 94.94 358 ILE A C 1
ATOM 2871 O O . ILE A 1 358 ? 14.369 -4.695 -10.428 1.00 94.94 358 ILE A O 1
ATOM 2875 N N . CYS A 1 359 ? 13.479 -6.327 -11.704 1.00 93.25 359 CYS A N 1
ATOM 2876 C CA . CYS A 1 359 ? 14.410 -7.381 -11.345 1.00 93.25 359 CYS A CA 1
ATOM 2877 C C . CYS A 1 359 ? 15.117 -7.884 -12.602 1.00 93.25 359 CYS A C 1
ATOM 2879 O O . CYS A 1 359 ? 14.561 -8.672 -13.369 1.00 93.25 359 CYS A O 1
ATOM 2881 N N . GLY A 1 360 ? 16.357 -7.457 -12.828 1.00 91.94 360 GLY A N 1
ATOM 2882 C CA . GLY A 1 360 ? 16.995 -7.716 -14.113 1.00 91.94 360 GLY A CA 1
ATOM 2883 C C . GLY A 1 360 ? 16.244 -6.979 -15.230 1.00 91.94 360 GLY A C 1
ATOM 2884 O O . GLY A 1 360 ? 16.069 -5.764 -15.180 1.00 91.94 360 GLY A O 1
ATOM 2885 N N . ARG A 1 361 ? 15.773 -7.732 -16.224 1.00 92.81 361 ARG A N 1
ATOM 2886 C CA . ARG A 1 361 ? 14.975 -7.212 -17.347 1.00 92.81 361 ARG A CA 1
ATOM 2887 C C . ARG A 1 361 ? 13.464 -7.260 -17.094 1.00 92.81 361 ARG A C 1
ATOM 2889 O O . ARG A 1 361 ? 12.701 -6.719 -17.884 1.00 92.81 361 ARG A O 1
ATOM 2896 N N . GLU A 1 362 ? 13.032 -7.917 -16.018 1.00 95.56 362 GLU A N 1
ATOM 2897 C CA . GLU A 1 362 ? 11.615 -8.111 -15.714 1.00 95.56 362 GLU A CA 1
ATOM 2898 C C . GLU A 1 362 ? 11.079 -6.942 -14.886 1.00 95.56 362 GLU A C 1
ATOM 2900 O O . GLU A 1 362 ? 11.599 -6.656 -13.804 1.00 95.56 362 GLU A O 1
ATOM 2905 N N . MET A 1 363 ? 10.007 -6.313 -15.360 1.00 97.12 363 MET A N 1
ATOM 2906 C CA . MET A 1 363 ? 9.174 -5.422 -14.565 1.00 97.12 363 MET A CA 1
ATOM 2907 C C . MET A 1 363 ? 7.909 -6.157 -14.123 1.00 97.12 363 MET A C 1
ATOM 2909 O O . MET A 1 363 ? 7.262 -6.821 -14.922 1.00 97.12 363 MET A O 1
ATOM 2913 N N . GLU A 1 364 ? 7.521 -6.010 -12.859 1.00 98.00 364 GLU A N 1
ATOM 2914 C CA . GLU A 1 364 ? 6.247 -6.522 -12.340 1.00 98.00 364 GLU A CA 1
ATOM 2915 C C . GLU A 1 364 ? 5.527 -5.385 -11.608 1.00 98.00 364 GLU A C 1
ATOM 2917 O O . GLU A 1 364 ? 6.056 -4.832 -10.640 1.00 98.00 364 GLU A O 1
ATOM 2922 N N . ALA A 1 365 ? 4.344 -5.005 -12.095 1.00 98.62 365 ALA A N 1
ATOM 2923 C CA . ALA A 1 365 ? 3.468 -4.047 -11.425 1.00 98.62 365 ALA A CA 1
ATOM 2924 C C . ALA A 1 365 ? 2.627 -4.759 -10.355 1.00 98.62 365 ALA A C 1
ATOM 2926 O O . ALA A 1 365 ? 2.282 -5.929 -10.502 1.00 98.62 365 ALA A O 1
ATOM 2927 N N . TRP A 1 366 ? 2.296 -4.055 -9.280 1.00 98.75 366 TRP A N 1
ATOM 2928 C CA . TRP A 1 366 ? 1.565 -4.584 -8.135 1.00 98.75 366 TRP A CA 1
ATOM 2929 C C . TRP A 1 366 ? 0.554 -3.564 -7.628 1.00 98.75 366 TRP A C 1
ATOM 2931 O O . TRP A 1 366 ? 0.855 -2.376 -7.524 1.00 98.75 366 TRP A O 1
ATOM 2941 N N . VAL A 1 367 ? -0.607 -4.049 -7.200 1.00 98.81 367 VAL A N 1
ATOM 2942 C CA . VAL A 1 367 ? -1.534 -3.288 -6.361 1.00 98.81 367 VAL A CA 1
ATOM 2943 C C . VAL A 1 367 ? -1.754 -4.045 -5.060 1.00 98.81 367 VAL A C 1
ATOM 2945 O O . VAL A 1 367 ? -1.912 -5.264 -5.041 1.00 98.81 367 VAL A O 1
ATOM 2948 N N . PHE A 1 368 ? -1.743 -3.308 -3.956 1.00 98.56 368 PHE A N 1
ATOM 2949 C CA . PHE A 1 368 ? -2.036 -3.809 -2.623 1.00 98.56 368 PHE A CA 1
ATOM 2950 C C . PHE A 1 368 ? -3.276 -3.099 -2.100 1.00 98.56 368 PHE A C 1
ATOM 2952 O O . PHE A 1 368 ? -3.236 -1.894 -1.861 1.00 98.56 368 PHE A O 1
ATOM 2959 N N . ASP A 1 369 ? -4.358 -3.833 -1.877 1.00 96.94 369 ASP A N 1
ATOM 2960 C CA . ASP A 1 369 ? -5.491 -3.357 -1.084 1.00 96.94 369 ASP A CA 1
ATOM 2961 C C . ASP A 1 369 ? -5.521 -4.069 0.280 1.00 96.94 369 ASP A C 1
ATOM 2963 O O . ASP A 1 369 ? -4.596 -4.801 0.650 1.00 96.94 369 ASP A O 1
ATOM 2967 N N . ARG A 1 370 ? -6.588 -3.860 1.056 1.00 93.88 370 ARG A N 1
ATOM 2968 C CA . ARG A 1 370 ? -6.734 -4.484 2.380 1.00 93.88 370 ARG A CA 1
ATOM 2969 C C . ARG A 1 370 ? -7.110 -5.974 2.347 1.00 93.88 370 ARG A C 1
ATOM 2971 O O . ARG A 1 370 ? -7.201 -6.595 3.405 1.00 93.88 370 ARG A O 1
ATOM 2978 N N . SER A 1 371 ? -7.281 -6.555 1.159 1.00 93.44 371 SER A N 1
ATOM 2979 C CA . SER A 1 371 ? -7.518 -7.983 0.912 1.00 93.44 371 SER A CA 1
ATOM 2980 C C . SER A 1 371 ? -6.300 -8.714 0.340 1.00 93.44 371 SER A C 1
ATOM 2982 O O . SER A 1 371 ? -6.363 -9.929 0.175 1.00 93.44 371 SER A O 1
ATOM 2984 N N . GLY A 1 372 ? -5.197 -8.012 0.067 1.00 95.50 372 GLY A N 1
ATOM 2985 C CA . GLY A 1 372 ? -3.918 -8.610 -0.316 1.00 95.50 372 GLY A CA 1
ATOM 2986 C C . GLY A 1 372 ? -3.357 -8.096 -1.643 1.00 95.50 372 GLY A C 1
ATOM 2987 O O . GLY A 1 372 ? -4.014 -7.328 -2.347 1.00 95.50 372 GLY A O 1
ATOM 2988 N N . PRO A 1 373 ? -2.115 -8.489 -1.971 1.00 98.19 373 PRO A N 1
ATOM 2989 C CA . PRO A 1 373 ? -1.443 -8.066 -3.192 1.00 98.19 373 PRO A CA 1
ATOM 2990 C C . PRO A 1 373 ? -1.925 -8.806 -4.434 1.00 98.19 373 PRO A C 1
ATOM 2992 O O . PRO A 1 373 ? -2.183 -10.012 -4.399 1.00 98.19 373 PRO A O 1
ATOM 2995 N N . TYR A 1 374 ? -1.937 -8.102 -5.560 1.00 98.69 374 TYR A N 1
ATOM 2996 C CA . TYR A 1 374 ? -2.165 -8.693 -6.869 1.00 98.69 374 TYR A CA 1
ATOM 2997 C C . TYR A 1 374 ? -1.354 -8.027 -7.981 1.00 98.69 374 TYR A C 1
ATOM 2999 O O . TYR A 1 374 ? -1.009 -6.848 -7.899 1.00 98.69 374 TYR A O 1
ATOM 3007 N N . SER A 1 375 ? -1.039 -8.810 -9.012 1.00 98.50 375 SER A N 1
ATOM 3008 C CA . SER A 1 375 ? -0.189 -8.419 -10.139 1.00 98.50 375 SER A CA 1
ATOM 3009 C C . SER A 1 375 ? -0.655 -9.079 -11.444 1.00 98.50 375 SER A C 1
ATOM 3011 O O . SER A 1 375 ? -1.170 -10.200 -11.382 1.00 98.50 375 SER A O 1
ATOM 3013 N N . PRO A 1 376 ? -0.437 -8.452 -12.619 1.00 97.69 376 PRO A N 1
ATOM 3014 C CA . PRO A 1 376 ? -0.607 -9.112 -13.912 1.00 97.69 376 PRO A CA 1
ATOM 3015 C C . PRO A 1 376 ? 0.464 -10.169 -14.198 1.00 97.69 376 PRO A C 1
ATOM 3017 O O . PRO A 1 376 ? 0.342 -10.859 -15.196 1.00 97.69 376 PRO A O 1
ATOM 3020 N N . GLY A 1 377 ? 1.495 -10.289 -13.355 1.00 96.19 377 GLY A N 1
ATOM 3021 C CA . GLY A 1 377 ? 2.703 -11.045 -13.667 1.00 96.19 377 GLY A CA 1
ATOM 3022 C C . GLY A 1 377 ? 3.821 -10.152 -14.224 1.00 96.19 377 GLY A C 1
ATOM 3023 O O . GLY A 1 377 ? 3.597 -8.977 -14.544 1.00 96.19 377 GLY A O 1
ATOM 3024 N N . PRO A 1 378 ? 5.064 -10.663 -14.271 1.00 96.50 378 PRO A N 1
ATOM 3025 C CA . PRO A 1 378 ? 6.203 -9.926 -14.801 1.00 96.50 378 PRO A CA 1
ATOM 3026 C C . PRO A 1 378 ? 6.190 -9.878 -16.336 1.00 96.50 378 PRO A C 1
ATOM 3028 O O . PRO A 1 378 ? 5.817 -10.850 -16.986 1.00 96.50 378 PRO A O 1
ATOM 3031 N N . PHE A 1 379 ? 6.705 -8.792 -16.909 1.00 97.31 379 PHE A N 1
ATOM 3032 C CA . PHE A 1 379 ? 6.997 -8.670 -18.338 1.00 97.31 379 PHE A CA 1
ATOM 3033 C C . PHE A 1 379 ? 8.432 -8.186 -18.575 1.00 97.31 379 PHE A C 1
ATOM 3035 O O . PHE A 1 379 ? 9.011 -7.502 -17.728 1.00 97.31 379 PHE A O 1
ATOM 3042 N N . ASP A 1 380 ? 9.023 -8.534 -19.719 1.00 96.75 380 ASP A N 1
ATOM 3043 C CA . ASP A 1 380 ? 10.358 -8.056 -20.098 1.00 96.75 380 ASP A CA 1
ATOM 3044 C C . ASP A 1 380 ? 10.266 -6.637 -20.685 1.00 96.75 380 ASP A C 1
ATOM 3046 O O . ASP A 1 380 ? 9.534 -6.384 -21.643 1.00 96.75 380 ASP A O 1
ATOM 3050 N N . ILE A 1 381 ? 11.017 -5.691 -20.113 1.00 96.50 381 ILE A N 1
ATOM 3051 C CA . ILE A 1 381 ? 10.972 -4.271 -20.509 1.00 96.50 381 ILE A CA 1
ATOM 3052 C C . ILE A 1 381 ? 11.493 -4.008 -21.927 1.00 96.50 381 ILE A C 1
ATOM 3054 O O . ILE A 1 381 ? 11.295 -2.917 -22.468 1.00 96.50 381 ILE A O 1
ATOM 3058 N N . HIS A 1 382 ? 12.230 -4.956 -22.502 1.00 95.56 382 HIS A N 1
ATOM 3059 C CA . HIS A 1 382 ? 12.743 -4.880 -23.859 1.00 95.56 382 HIS A CA 1
ATOM 3060 C C . HIS A 1 382 ? 11.779 -5.504 -24.862 1.00 95.56 382 HIS A C 1
ATOM 3062 O O . HIS A 1 382 ? 11.646 -4.957 -25.955 1.00 95.56 382 HIS A O 1
ATOM 3068 N N . ASP A 1 383 ? 11.090 -6.580 -24.490 1.00 96.88 383 ASP A N 1
ATOM 3069 C CA . ASP A 1 383 ? 10.079 -7.203 -25.349 1.00 96.88 383 ASP A CA 1
ATOM 3070 C C . ASP A 1 383 ? 8.790 -6.363 -25.381 1.00 96.88 383 ASP A C 1
ATOM 3072 O O . ASP A 1 383 ? 8.139 -6.260 -26.419 1.00 96.88 383 ASP A O 1
ATOM 3076 N N . GLU A 1 384 ? 8.470 -5.675 -24.276 1.00 97.56 384 GLU A N 1
ATOM 3077 C CA . GLU A 1 384 ? 7.297 -4.801 -24.148 1.00 97.56 384 GLU A CA 1
ATOM 3078 C C . GLU A 1 384 ? 7.670 -3.340 -23.795 1.00 97.56 384 GLU A C 1
ATOM 3080 O O . GLU A 1 384 ? 7.319 -2.822 -22.727 1.00 97.56 384 GLU A O 1
ATOM 3085 N N . PRO A 1 385 ? 8.380 -2.622 -24.685 1.00 97.19 385 PRO A N 1
ATOM 3086 C CA . PRO A 1 385 ? 8.935 -1.304 -24.382 1.00 97.19 385 PRO A CA 1
ATOM 3087 C C . PRO A 1 385 ? 7.866 -0.216 -24.231 1.00 97.19 385 PRO A C 1
ATOM 3089 O O . PRO A 1 385 ? 8.015 0.681 -23.404 1.00 97.19 385 PRO A O 1
ATOM 3092 N N . GLU A 1 386 ? 6.777 -0.286 -24.999 1.00 97.56 386 GLU A N 1
ATOM 3093 C CA . GLU A 1 386 ? 5.662 0.658 -24.875 1.00 97.56 386 GLU A CA 1
ATOM 3094 C C . GLU A 1 386 ? 4.989 0.531 -23.507 1.00 97.56 386 GLU A C 1
ATOM 3096 O O . GLU A 1 386 ? 4.804 1.531 -22.814 1.00 97.56 386 GLU A O 1
ATOM 3101 N N . ARG A 1 387 ? 4.722 -0.708 -23.077 1.00 98.00 387 ARG A N 1
ATOM 3102 C CA . ARG A 1 387 ? 4.148 -1.017 -21.763 1.00 98.00 387 ARG A CA 1
ATOM 3103 C C . ARG A 1 387 ? 5.054 -0.540 -20.633 1.00 98.00 387 ARG A C 1
ATOM 3105 O O . ARG A 1 387 ? 4.569 0.065 -19.680 1.00 98.00 387 ARG A O 1
ATOM 3112 N N . PHE A 1 388 ? 6.367 -0.744 -20.755 1.00 98.25 388 PHE A N 1
ATOM 3113 C CA . PHE A 1 388 ? 7.332 -0.220 -19.788 1.00 98.25 388 PHE A CA 1
ATOM 3114 C C . PHE A 1 388 ? 7.196 1.302 -19.617 1.00 98.25 388 PHE A C 1
ATOM 3116 O O . PHE A 1 388 ? 7.031 1.782 -18.493 1.00 98.25 388 PHE A O 1
ATOM 3123 N N . ILE A 1 389 ? 7.193 2.056 -20.723 1.00 98.25 389 ILE A N 1
ATOM 3124 C CA . ILE A 1 389 ? 7.046 3.518 -20.694 1.00 98.25 389 ILE A CA 1
ATOM 3125 C C . ILE A 1 389 ? 5.667 3.937 -20.171 1.00 98.25 389 ILE A C 1
ATOM 3127 O O . ILE A 1 389 ? 5.581 4.858 -19.357 1.00 98.25 389 ILE A O 1
ATOM 3131 N N . GLN A 1 390 ? 4.599 3.249 -20.580 1.00 98.50 390 GLN A N 1
ATOM 3132 C CA . GLN A 1 390 ? 3.235 3.515 -20.127 1.00 98.50 390 GLN A CA 1
ATOM 3133 C C . GLN A 1 390 ? 3.109 3.405 -18.607 1.00 98.50 390 GLN A C 1
ATOM 3135 O O . GLN A 1 390 ? 2.516 4.289 -17.992 1.00 98.50 390 GLN A O 1
ATOM 3140 N N . VAL A 1 391 ? 3.689 2.371 -17.990 1.00 98.62 391 VAL A N 1
ATOM 3141 C CA . VAL A 1 391 ? 3.609 2.188 -16.536 1.00 98.62 391 VAL A CA 1
ATOM 3142 C C . VAL A 1 391 ? 4.378 3.284 -15.798 1.00 98.62 391 VAL A C 1
ATOM 3144 O O . VAL A 1 391 ? 3.822 3.929 -14.907 1.00 98.62 391 VAL A O 1
ATOM 3147 N N . ILE A 1 392 ? 5.639 3.536 -16.170 1.00 98.12 392 ILE A N 1
ATOM 3148 C CA . ILE A 1 392 ? 6.473 4.496 -15.431 1.00 98.12 392 ILE A CA 1
ATOM 3149 C C . ILE A 1 392 ? 5.994 5.942 -15.616 1.00 98.12 392 ILE A C 1
ATOM 3151 O O . ILE A 1 392 ? 6.031 6.724 -14.666 1.00 98.12 392 ILE A O 1
ATOM 3155 N N . ALA A 1 393 ? 5.510 6.306 -16.805 1.00 98.56 393 ALA A N 1
ATOM 3156 C CA . ALA A 1 393 ? 4.943 7.627 -17.051 1.00 98.56 393 ALA A CA 1
ATOM 3157 C C . ALA A 1 393 ? 3.536 7.746 -16.439 1.00 98.56 393 ALA A C 1
ATOM 3159 O O . ALA A 1 393 ? 3.220 8.765 -15.829 1.00 98.56 393 ALA A O 1
ATOM 3160 N N . GLY A 1 394 ? 2.723 6.688 -16.510 1.00 98.44 394 GLY A N 1
ATOM 3161 C CA . GLY A 1 394 ? 1.385 6.645 -15.923 1.00 98.44 394 GLY A CA 1
ATOM 3162 C C . GLY A 1 394 ? 1.384 6.953 -14.428 1.00 98.44 394 GLY A C 1
ATOM 3163 O O . GLY A 1 394 ? 0.651 7.833 -13.990 1.00 98.44 394 GLY A O 1
ATOM 3164 N N . TYR A 1 395 ? 2.278 6.345 -13.642 1.00 98.62 395 TYR A N 1
ATOM 3165 C CA . TYR A 1 395 ? 2.379 6.633 -12.202 1.00 98.62 395 TYR A CA 1
ATOM 3166 C C . TYR A 1 395 ? 2.639 8.109 -11.861 1.00 98.62 395 TYR A C 1
ATOM 3168 O O . TYR A 1 395 ? 2.227 8.575 -10.798 1.00 98.62 395 TYR A O 1
ATOM 3176 N N . SER A 1 396 ? 3.308 8.841 -12.753 1.00 98.06 396 SER A N 1
ATOM 3177 C CA . SER A 1 396 ? 3.600 10.272 -12.615 1.00 98.06 396 SER A CA 1
ATOM 3178 C C . SER A 1 396 ? 2.398 11.159 -12.988 1.00 98.06 396 SER A C 1
ATOM 3180 O O . SER A 1 396 ? 2.311 12.300 -12.536 1.00 98.06 396 SER A O 1
ATOM 3182 N N . MET A 1 397 ? 1.437 10.633 -13.752 1.00 98.00 397 MET A N 1
ATOM 3183 C CA . MET A 1 397 ? 0.266 11.367 -14.252 1.00 98.00 397 MET A CA 1
ATOM 3184 C C . MET A 1 397 ? -1.058 10.977 -13.592 1.00 98.00 397 MET A C 1
ATOM 3186 O O . MET A 1 397 ? -2.002 11.764 -13.658 1.00 98.00 397 MET A O 1
ATOM 3190 N N . MET A 1 398 ? -1.124 9.811 -12.941 1.00 98.12 398 MET A N 1
ATOM 3191 C CA . MET A 1 398 ? -2.317 9.350 -12.232 1.00 98.12 398 MET A CA 1
ATOM 3192 C C . MET A 1 398 ? -2.834 10.403 -11.248 1.00 98.12 398 MET A C 1
ATOM 3194 O O . MET A 1 398 ? -2.060 11.024 -10.510 1.00 98.12 398 MET A O 1
ATOM 3198 N N . ASN A 1 399 ? -4.153 10.569 -11.203 1.00 96.44 399 ASN A N 1
ATOM 3199 C CA . ASN A 1 399 ? -4.799 11.400 -10.192 1.00 96.44 399 ASN A CA 1
ATOM 3200 C C . ASN A 1 399 ? -4.847 10.693 -8.817 1.00 96.44 399 ASN A C 1
ATOM 3202 O O . ASN A 1 399 ? -4.469 9.529 -8.671 1.00 96.44 399 ASN A O 1
ATOM 3206 N N . GLU A 1 400 ? -5.302 11.404 -7.783 1.00 95.31 400 GLU A N 1
ATOM 3207 C CA . GLU A 1 400 ? -5.339 10.884 -6.409 1.00 95.31 400 GLU A CA 1
ATOM 3208 C C . GLU A 1 400 ? -6.203 9.621 -6.269 1.00 95.31 400 GLU A C 1
ATOM 3210 O O . GLU A 1 400 ? -5.824 8.675 -5.567 1.00 95.31 400 GLU A O 1
ATOM 3215 N N . GLU A 1 401 ? -7.332 9.570 -6.980 1.00 95.38 401 GLU A N 1
ATOM 3216 C CA . GLU A 1 401 ? -8.225 8.419 -6.985 1.00 95.38 401 GLU A CA 1
ATOM 3217 C C . GLU A 1 401 ? -7.557 7.202 -7.631 1.00 95.38 401 GLU A C 1
ATOM 3219 O O . GLU A 1 401 ? -7.565 6.123 -7.039 1.00 95.38 401 GLU A O 1
ATOM 3224 N N . GLU A 1 402 ? -6.931 7.377 -8.797 1.00 97.31 402 GLU A N 1
ATOM 3225 C CA . GLU A 1 402 ? -6.210 6.326 -9.526 1.00 97.31 402 GLU A CA 1
ATOM 3226 C C . GLU A 1 402 ? -5.014 5.790 -8.730 1.00 97.31 402 GLU A C 1
ATOM 3228 O O . GLU A 1 402 ? -4.739 4.586 -8.759 1.00 97.31 402 GLU A O 1
ATOM 3233 N N . GLN A 1 403 ? -4.355 6.656 -7.953 1.00 96.94 403 GLN A N 1
ATOM 3234 C CA . GLN A 1 403 ? -3.295 6.286 -7.012 1.00 96.94 403 GLN A CA 1
ATOM 3235 C C . GLN A 1 403 ? -3.820 5.553 -5.765 1.00 96.94 403 GLN A C 1
ATOM 3237 O O . GLN A 1 403 ? -3.024 5.030 -4.981 1.00 96.94 403 GLN A O 1
ATOM 3242 N N . GLY A 1 404 ? -5.138 5.479 -5.572 1.00 96.56 404 GLY A N 1
ATOM 3243 C CA . GLY A 1 404 ? -5.777 4.744 -4.484 1.00 96.56 404 GLY A CA 1
ATOM 3244 C C . GLY A 1 404 ? -5.906 5.517 -3.175 1.00 96.56 404 GLY A C 1
ATOM 3245 O O . GLY A 1 404 ? -6.178 4.896 -2.142 1.00 96.56 404 GLY A O 1
ATOM 3246 N N . LEU A 1 405 ? -5.733 6.844 -3.194 1.00 96.00 405 LEU A N 1
ATOM 3247 C CA . LEU A 1 405 ? -6.057 7.704 -2.052 1.00 96.00 405 LEU A CA 1
ATOM 3248 C C . LEU A 1 405 ? -7.562 7.678 -1.758 1.00 96.00 405 LEU A C 1
ATOM 3250 O O . LEU A 1 405 ? -8.376 7.191 -2.558 1.00 96.00 405 LEU A O 1
ATOM 3254 N N . ASP A 1 406 ? -7.927 8.144 -0.567 1.00 93.12 406 ASP A N 1
ATOM 3255 C CA . ASP A 1 406 ? -9.325 8.388 -0.255 1.00 93.12 406 ASP A CA 1
ATOM 3256 C C . ASP A 1 406 ? -9.836 9.647 -0.959 1.00 93.12 406 ASP A C 1
ATOM 3258 O O . ASP A 1 406 ? -9.132 10.640 -1.083 1.00 93.12 406 ASP A O 1
ATOM 3262 N N . THR A 1 407 ? -11.075 9.573 -1.434 1.00 88.88 407 THR A N 1
ATOM 3263 C CA . THR A 1 407 ? -11.794 10.668 -2.103 1.00 88.88 407 THR A CA 1
ATOM 3264 C C . THR A 1 407 ? -12.924 11.217 -1.232 1.00 88.88 407 THR A C 1
ATOM 3266 O O . THR A 1 407 ? -13.739 12.019 -1.676 1.00 88.88 407 THR A O 1
ATOM 3269 N N . PHE A 1 408 ? -13.017 10.736 0.010 1.00 90.06 408 PHE A N 1
ATOM 3270 C CA . PHE A 1 408 ? -14.150 10.965 0.899 1.00 90.06 408 PHE A CA 1
ATOM 3271 C C . PHE A 1 408 ? -13.801 11.790 2.137 1.00 90.06 408 PHE A C 1
ATOM 3273 O O . PHE A 1 408 ? -14.732 12.187 2.849 1.00 90.06 408 PHE A O 1
ATOM 3280 N N . MET A 1 409 ? -12.508 11.986 2.433 1.00 89.44 409 MET A N 1
ATOM 3281 C CA . MET A 1 409 ? -12.066 13.050 3.326 1.00 89.44 409 MET A CA 1
ATOM 3282 C C . MET A 1 409 ? -11.746 14.278 2.498 1.00 89.44 409 MET A C 1
ATOM 3284 O O . MET A 1 409 ? -10.939 14.255 1.575 1.00 89.44 409 MET A O 1
ATOM 3288 N N . GLU A 1 410 ? -12.388 15.367 2.867 1.00 89.38 410 GLU A N 1
ATOM 3289 C CA . GLU A 1 410 ? -12.232 16.654 2.223 1.00 89.38 410 GLU A CA 1
ATOM 3290 C C . GLU A 1 410 ? -11.482 17.592 3.164 1.00 89.38 410 GLU A C 1
ATOM 3292 O O . GLU A 1 410 ? -11.389 17.363 4.375 1.00 89.38 410 GLU A O 1
ATOM 3297 N N . ARG A 1 411 ? -10.936 18.671 2.609 1.00 87.56 411 ARG A N 1
ATOM 3298 C CA . ARG A 1 411 ? -10.222 19.691 3.370 1.00 87.56 411 ARG A CA 1
ATOM 3299 C C . ARG A 1 411 ? -10.738 21.069 2.996 1.00 87.56 411 ARG A C 1
ATOM 3301 O O . ARG A 1 411 ? -10.862 21.387 1.819 1.00 87.56 411 ARG A O 1
ATOM 3308 N N . ASP A 1 412 ? -10.969 21.899 4.003 1.00 86.56 412 ASP A N 1
ATOM 3309 C CA . ASP A 1 412 ? -11.208 23.330 3.826 1.00 86.56 412 ASP A CA 1
ATOM 3310 C C . ASP A 1 412 ? -10.307 24.160 4.764 1.00 86.56 412 ASP A C 1
ATOM 3312 O O . ASP A 1 412 ? -9.301 23.661 5.284 1.00 86.56 412 ASP A O 1
ATOM 3316 N N . ILE A 1 413 ? -10.669 25.430 4.969 1.00 84.44 413 ILE A N 1
ATOM 3317 C CA . ILE A 1 413 ? -9.959 26.374 5.839 1.00 84.44 413 ILE A CA 1
ATOM 3318 C C . ILE A 1 413 ? -9.828 25.911 7.300 1.00 84.44 413 ILE A C 1
ATOM 3320 O O . ILE A 1 413 ? -8.802 26.188 7.916 1.00 84.44 413 ILE A O 1
ATOM 3324 N N . ASP A 1 414 ? -10.797 25.162 7.837 1.00 78.94 414 ASP A N 1
ATOM 3325 C CA . ASP A 1 414 ? -10.788 24.692 9.231 1.00 78.94 414 ASP A CA 1
ATOM 3326 C C . ASP A 1 414 ? -10.274 23.245 9.359 1.00 78.94 414 ASP A C 1
ATOM 3328 O O . ASP A 1 414 ? -10.373 22.633 10.424 1.00 78.94 414 ASP A O 1
ATOM 3332 N N . GLY A 1 415 ? -9.735 22.668 8.280 1.00 85.25 415 GLY A N 1
ATOM 3333 C CA . GLY A 1 415 ? -9.083 21.358 8.285 1.00 85.25 415 GLY A CA 1
ATOM 3334 C C . GLY A 1 415 ? -9.894 20.244 7.625 1.00 85.25 415 GLY A C 1
ATOM 3335 O O . GLY A 1 415 ? -10.712 20.488 6.736 1.00 85.25 415 GLY A O 1
ATOM 3336 N N . TYR A 1 416 ? -9.613 19.001 8.027 1.00 89.75 416 TYR A N 1
ATOM 3337 C CA . TYR A 1 416 ? -10.206 17.813 7.415 1.00 89.75 416 TYR A CA 1
ATOM 3338 C C . TYR A 1 416 ? -11.637 17.582 7.889 1.00 89.75 416 TYR A C 1
ATOM 3340 O O . TYR A 1 416 ? -11.968 17.765 9.065 1.00 89.75 416 TYR A O 1
ATOM 3348 N N . PHE A 1 417 ? -12.491 17.140 6.976 1.00 91.25 417 PHE A N 1
ATOM 3349 C CA . PHE A 1 417 ? -13.852 16.756 7.293 1.00 91.25 417 PHE A CA 1
ATOM 3350 C C . PHE A 1 417 ? -14.333 15.589 6.440 1.00 91.25 417 PHE A C 1
ATOM 3352 O O . PHE A 1 417 ? -13.797 15.300 5.374 1.00 91.25 417 PHE A O 1
ATOM 3359 N N . VAL A 1 418 ? -15.384 14.932 6.918 1.00 91.56 418 VAL A N 1
ATOM 3360 C CA . VAL A 1 418 ? -16.181 14.003 6.119 1.00 91.56 418 VAL A CA 1
ATOM 3361 C C . VAL A 1 418 ? -17.642 14.395 6.174 1.00 91.56 418 VAL A C 1
ATOM 3363 O O . VAL A 1 418 ? -18.142 14.866 7.196 1.00 91.56 418 VAL A O 1
ATOM 3366 N N . THR A 1 419 ? -18.329 14.150 5.072 1.00 88.94 419 THR A N 1
ATOM 3367 C CA . THR A 1 419 ? -19.767 14.363 4.953 1.00 88.94 419 THR A CA 1
ATOM 3368 C C . THR A 1 419 ? -20.472 13.021 5.138 1.00 88.94 419 THR A C 1
ATOM 3370 O O . THR A 1 419 ? -20.212 12.077 4.394 1.00 88.94 419 THR A O 1
ATOM 3373 N N . LEU A 1 420 ? -21.319 12.895 6.160 1.00 84.31 420 LEU A N 1
ATOM 3374 C CA . LEU A 1 420 ? -22.045 11.660 6.467 1.00 84.31 420 LEU A CA 1
ATOM 3375 C C . LEU A 1 420 ? -23.548 11.875 6.343 1.00 84.31 420 LEU A C 1
ATOM 3377 O O . LEU A 1 420 ? -24.081 12.885 6.790 1.00 84.31 420 LEU A O 1
ATOM 3381 N N . GLU A 1 421 ? -24.242 10.884 5.801 1.00 74.56 421 GLU A N 1
ATOM 3382 C CA . GLU A 1 421 ? -25.698 10.846 5.850 1.00 74.56 421 GLU A CA 1
ATOM 3383 C C . GLU A 1 421 ? -26.133 10.424 7.256 1.00 74.56 421 GLU A C 1
ATOM 3385 O O . GLU A 1 421 ? -25.680 9.407 7.798 1.00 74.56 421 GLU A O 1
ATOM 3390 N N . GLN A 1 422 ? -26.982 11.238 7.874 1.00 67.88 422 GLN A N 1
ATOM 3391 C CA . GLN A 1 422 ? -27.577 10.927 9.163 1.00 67.88 422 GLN A CA 1
ATOM 3392 C C . GLN A 1 422 ? -28.958 10.311 8.930 1.00 67.88 422 GLN A C 1
ATOM 3394 O O . GLN A 1 422 ? -29.770 10.853 8.183 1.00 67.88 422 GLN A O 1
ATOM 3399 N N . ASP A 1 423 ? -29.237 9.182 9.590 1.00 59.00 423 ASP A N 1
ATOM 3400 C CA . ASP A 1 423 ? -30.543 8.524 9.496 1.00 59.00 423 ASP A CA 1
ATOM 3401 C C . ASP A 1 423 ? -31.657 9.498 9.924 1.00 59.00 423 ASP A C 1
ATOM 3403 O O . ASP A 1 423 ? -31.743 9.869 11.098 1.00 59.00 423 ASP A O 1
ATOM 3407 N N . GLY A 1 424 ? -32.518 9.878 8.977 1.00 57.19 424 GLY A N 1
ATOM 3408 C CA . GLY A 1 424 ? -33.675 10.746 9.218 1.00 57.19 424 GLY A CA 1
ATOM 3409 C C . GLY A 1 424 ? -33.388 12.252 9.253 1.00 57.19 424 GLY A C 1
ATOM 3410 O O . GLY A 1 424 ? -34.283 13.000 9.636 1.00 57.19 424 GLY A O 1
ATOM 3411 N N . ALA A 1 425 ? -32.186 12.707 8.878 1.00 62.03 425 ALA A N 1
ATOM 3412 C CA . ALA A 1 425 ? -31.894 14.134 8.718 1.00 62.03 425 ALA A CA 1
ATOM 3413 C C . ALA A 1 425 ? -32.175 14.612 7.282 1.00 62.03 425 ALA A C 1
ATOM 3415 O O . ALA A 1 425 ? -31.923 13.885 6.324 1.00 62.03 425 ALA A O 1
ATOM 3416 N N . GLU A 1 426 ? -32.653 15.852 7.136 1.00 58.97 426 GLU A N 1
ATOM 3417 C CA . GLU A 1 426 ? -32.911 16.483 5.829 1.00 58.97 426 GLU A CA 1
ATOM 3418 C C . GLU A 1 426 ? -31.625 16.843 5.065 1.00 58.97 426 GLU A C 1
ATOM 3420 O O . GLU A 1 426 ? -31.662 17.033 3.851 1.00 58.97 426 GLU A O 1
ATOM 3425 N N . SER A 1 427 ? -30.482 16.935 5.754 1.00 67.44 427 SER A N 1
ATOM 3426 C CA . SER A 1 427 ? -29.196 17.295 5.155 1.00 67.44 427 SER A CA 1
ATOM 3427 C C . SER A 1 427 ? -28.031 16.483 5.738 1.00 67.44 427 SER A C 1
ATOM 3429 O O . SER A 1 427 ? -28.080 16.047 6.894 1.00 67.44 427 SER A O 1
ATOM 3431 N N . PRO A 1 428 ? -26.973 16.240 4.942 1.00 77.12 428 PRO A N 1
ATOM 3432 C CA . PRO A 1 428 ? -25.819 15.481 5.393 1.00 77.12 428 PRO A CA 1
ATOM 3433 C C . PRO A 1 428 ? -25.013 16.257 6.444 1.00 77.12 428 PRO A C 1
ATOM 3435 O O . PRO A 1 428 ? -24.819 17.469 6.362 1.00 77.12 428 PRO A O 1
ATOM 3438 N N . THR A 1 429 ? -24.508 15.540 7.445 1.00 81.88 429 THR A N 1
ATOM 3439 C CA . THR A 1 429 ? -23.739 16.106 8.551 1.00 81.88 429 THR A CA 1
ATOM 3440 C C . THR A 1 429 ? -22.262 16.198 8.193 1.00 81.88 429 THR A C 1
ATOM 3442 O O . THR A 1 429 ? -21.617 15.195 7.876 1.00 81.88 429 THR A O 1
ATOM 3445 N N . LYS A 1 430 ? -21.698 17.400 8.317 1.00 88.00 430 LYS A N 1
ATOM 3446 C CA . LYS A 1 430 ? -20.258 17.634 8.214 1.00 88.00 430 LYS A CA 1
ATOM 3447 C C . LYS A 1 430 ? -19.580 17.339 9.549 1.00 88.00 430 LYS A C 1
ATOM 3449 O O . LYS A 1 430 ? -19.881 17.968 10.562 1.00 88.00 430 LYS A O 1
ATOM 3454 N N . MET A 1 431 ? -18.647 16.398 9.534 1.00 88.69 431 MET A N 1
ATOM 3455 C CA . MET A 1 431 ? -17.907 15.935 10.702 1.00 88.69 431 MET A CA 1
ATOM 3456 C C . MET A 1 431 ? -16.455 16.383 10.584 1.00 88.69 431 MET A C 1
ATOM 3458 O O . MET A 1 431 ? -15.787 16.016 9.622 1.00 88.69 431 MET A O 1
ATOM 3462 N N . ARG A 1 432 ? -15.967 17.186 11.536 1.00 91.62 432 ARG A N 1
ATOM 3463 C CA . ARG A 1 432 ? -14.596 17.728 11.535 1.00 91.62 432 ARG A CA 1
ATOM 3464 C C . ARG A 1 432 ? -13.637 16.747 12.186 1.00 91.62 432 ARG A C 1
ATOM 3466 O O . ARG A 1 432 ? -13.861 16.394 13.340 1.00 91.62 432 ARG A O 1
ATOM 3473 N N . LEU A 1 433 ? -12.589 16.329 11.483 1.00 91.94 433 LEU A N 1
ATOM 3474 C CA . LEU A 1 433 ? -11.627 15.344 11.974 1.00 91.94 433 LEU A CA 1
ATOM 3475 C C . LEU A 1 433 ? -10.363 16.028 12.484 1.00 91.94 433 LEU A C 1
ATOM 3477 O O . LEU A 1 433 ? -9.806 16.912 11.832 1.00 91.94 433 LEU A O 1
ATOM 3481 N N . GLU A 1 434 ? -9.862 15.547 13.617 1.00 91.00 434 GLU A N 1
ATOM 3482 C CA . GLU A 1 434 ? -8.465 15.767 13.967 1.00 91.00 434 GLU A CA 1
ATOM 3483 C C . GLU A 1 434 ? -7.563 15.111 12.898 1.00 91.00 434 GLU A C 1
ATOM 3485 O O . GLU A 1 434 ? -7.824 13.971 12.517 1.00 91.00 434 GLU A O 1
ATOM 3490 N N . PRO A 1 435 ? -6.488 15.769 12.419 1.00 83.44 435 PRO A N 1
ATOM 3491 C CA . PRO A 1 435 ? -5.610 15.191 11.396 1.00 83.44 435 PRO A CA 1
ATOM 3492 C C . PRO A 1 435 ? -4.915 13.889 11.820 1.00 83.44 435 PRO A C 1
ATOM 3494 O O . PRO A 1 435 ? -4.594 13.053 10.976 1.00 83.44 435 PRO A O 1
ATOM 3497 N N . HIS A 1 436 ? -4.658 13.715 13.119 1.00 87.94 436 HIS A N 1
ATOM 3498 C CA . HIS A 1 436 ? -3.961 12.549 13.649 1.00 87.94 436 HIS A CA 1
ATOM 3499 C C . HIS A 1 436 ? -4.966 11.537 14.215 1.00 87.94 436 HIS A C 1
ATOM 3501 O O . HIS A 1 436 ? -5.741 11.875 15.105 1.00 87.94 436 HIS A O 1
ATOM 3507 N N . PRO A 1 437 ? -4.966 10.279 13.742 1.00 92.12 437 PRO A N 1
ATOM 3508 C CA . PRO A 1 437 ? -5.860 9.267 14.283 1.00 92.12 437 PRO A CA 1
ATOM 3509 C C . PRO A 1 437 ? -5.428 8.841 15.691 1.00 92.12 437 PRO A C 1
ATOM 3511 O O . PRO A 1 437 ? -4.247 8.578 15.932 1.00 92.12 437 PRO A O 1
ATOM 3514 N N . ILE A 1 438 ? -6.402 8.633 16.580 1.00 94.06 438 ILE A N 1
ATOM 3515 C CA . ILE A 1 438 ? -6.188 8.040 17.912 1.00 94.06 438 ILE A CA 1
ATOM 3516 C C . ILE A 1 438 ? -5.784 6.566 17.829 1.00 94.06 438 ILE A C 1
ATOM 3518 O O . ILE A 1 438 ? -5.117 6.039 18.715 1.00 94.06 438 ILE A O 1
ATOM 3522 N N . THR A 1 439 ? -6.185 5.874 16.760 1.00 91.50 439 THR A N 1
ATOM 3523 C CA . THR A 1 439 ? -5.732 4.513 16.471 1.00 91.50 439 THR A CA 1
ATOM 3524 C C . THR A 1 439 ? -5.758 4.230 14.978 1.00 91.50 439 THR A C 1
ATOM 3526 O O . THR A 1 439 ? -6.592 4.763 14.245 1.00 91.50 439 THR A O 1
ATOM 3529 N N . ARG A 1 440 ? -4.834 3.378 14.524 1.00 92.44 440 ARG A N 1
ATOM 3530 C CA . ARG A 1 440 ? -4.713 2.942 13.131 1.00 92.44 440 ARG A CA 1
ATOM 3531 C C . ARG A 1 440 ? -4.104 1.547 13.027 1.00 92.44 440 ARG A C 1
ATOM 3533 O O . ARG A 1 440 ? -3.178 1.200 13.766 1.00 92.44 440 ARG A O 1
ATOM 3540 N N . GLN A 1 441 ? -4.603 0.752 12.084 1.00 89.50 441 GLN A N 1
ATOM 3541 C CA . GLN A 1 441 ? -4.037 -0.553 11.748 1.00 89.50 441 GLN A CA 1
ATOM 3542 C C . GLN A 1 441 ? -2.926 -0.430 10.704 1.00 89.50 441 GLN A C 1
ATOM 3544 O O . GLN A 1 441 ? -3.108 0.161 9.644 1.00 89.50 441 GLN A O 1
ATOM 3549 N N . ARG A 1 442 ? -1.778 -1.042 11.014 1.00 88.31 442 ARG A N 1
ATOM 3550 C CA . ARG A 1 442 ? -0.571 -1.014 10.171 1.00 88.31 442 ARG A CA 1
ATOM 3551 C C . ARG A 1 442 ? -0.542 -2.133 9.135 1.00 88.31 442 ARG A C 1
ATOM 3553 O O . ARG A 1 442 ? 0.075 -1.963 8.100 1.00 88.31 442 ARG A O 1
ATOM 3560 N N . ALA A 1 443 ? -1.171 -3.271 9.431 1.00 90.75 443 ALA A N 1
ATOM 3561 C CA . ALA A 1 443 ? -1.180 -4.438 8.550 1.00 90.75 443 ALA A CA 1
ATOM 3562 C C . ALA A 1 443 ? -1.753 -4.118 7.158 1.00 90.75 443 ALA A C 1
ATOM 3564 O O . ALA A 1 443 ? -2.588 -3.227 7.005 1.00 90.75 443 ALA A O 1
ATOM 3565 N N . ILE A 1 444 ? -1.317 -4.874 6.157 1.00 93.69 444 ILE A N 1
ATOM 3566 C CA . ILE A 1 444 ? -1.828 -4.835 4.788 1.00 93.69 444 ILE A CA 1
ATOM 3567 C C . ILE A 1 444 ? -3.190 -5.529 4.785 1.00 93.69 444 ILE A C 1
ATOM 3569 O O . ILE A 1 444 ? -4.215 -4.869 4.630 1.00 93.69 444 ILE A O 1
ATOM 3573 N N . VAL A 1 445 ? -3.208 -6.838 5.063 1.00 93.25 445 VAL A N 1
ATOM 3574 C CA . VAL A 1 445 ? -4.420 -7.670 5.015 1.00 93.25 445 VAL A CA 1
ATOM 3575 C C . VAL A 1 445 ? -5.126 -7.603 6.358 1.00 93.25 445 VAL A C 1
ATOM 3577 O O . VAL A 1 445 ? -4.788 -8.305 7.315 1.00 93.25 445 VAL A O 1
ATOM 3580 N N . CYS A 1 446 ? -6.072 -6.680 6.469 1.00 89.19 446 CYS A N 1
ATOM 3581 C CA . CYS A 1 446 ? -6.783 -6.416 7.711 1.00 89.19 446 CYS A CA 1
ATOM 3582 C C . CYS A 1 446 ? -8.050 -5.597 7.459 1.00 89.19 446 CYS A C 1
ATOM 3584 O O . CYS A 1 446 ? -8.414 -5.288 6.331 1.00 89.19 446 CYS A O 1
ATOM 3586 N N . ARG A 1 447 ? -8.720 -5.187 8.538 1.00 89.75 447 ARG A N 1
ATOM 3587 C CA . ARG A 1 447 ? -9.859 -4.270 8.448 1.00 89.75 447 ARG A CA 1
ATOM 3588 C C . ARG A 1 447 ? -9.447 -2.820 8.178 1.00 89.75 447 ARG A C 1
ATOM 3590 O O . ARG A 1 447 ? -10.319 -1.974 8.025 1.00 89.75 447 ARG A O 1
ATOM 3597 N N . GLY A 1 448 ? -8.153 -2.500 8.176 1.00 90.81 448 GLY A N 1
ATOM 3598 C CA . GLY A 1 448 ? -7.646 -1.138 8.000 1.00 90.81 448 GLY A CA 1
ATOM 3599 C C . GLY A 1 448 ? -8.232 -0.145 9.005 1.00 90.81 448 GLY A C 1
ATOM 3600 O O . GLY A 1 448 ? -8.394 1.024 8.673 1.00 90.81 448 GLY A O 1
ATOM 3601 N N . THR A 1 449 ? -8.626 -0.609 10.199 1.00 93.25 449 THR A N 1
ATOM 3602 C CA . THR A 1 449 ? -9.394 0.224 11.127 1.00 93.25 449 THR A CA 1
ATOM 3603 C C . THR A 1 449 ? -8.591 1.451 11.531 1.00 93.25 449 THR A C 1
ATOM 3605 O O . THR A 1 449 ? -7.471 1.320 12.031 1.00 93.25 449 THR A O 1
ATOM 3608 N N . SER A 1 450 ? -9.186 2.627 11.359 1.00 95.06 450 SER A N 1
ATOM 3609 C CA . SER A 1 450 ? -8.656 3.892 11.853 1.00 95.06 450 SER A CA 1
ATOM 3610 C C . SER A 1 450 ? -9.755 4.703 12.523 1.00 95.06 450 SER A C 1
ATOM 3612 O O . SER A 1 450 ? -10.897 4.717 12.062 1.00 95.06 450 SER A O 1
ATOM 3614 N N . CYS A 1 451 ? -9.416 5.334 13.643 1.00 95.81 451 CYS A N 1
ATOM 3615 C CA . CYS A 1 451 ? -10.339 6.166 14.401 1.00 95.81 451 CYS A CA 1
ATOM 3616 C C . CYS A 1 451 ? -9.737 7.552 14.596 1.00 95.81 451 CYS A C 1
ATOM 3618 O O . CYS A 1 451 ? -8.564 7.669 14.951 1.00 95.81 451 CYS A O 1
ATOM 3620 N N . PHE A 1 452 ? -10.562 8.575 14.430 1.00 95.50 452 PHE A N 1
ATOM 3621 C CA . PHE A 1 452 ? -10.192 9.978 14.551 1.00 95.50 452 PHE A CA 1
ATOM 3622 C C . PHE A 1 452 ? -11.101 10.653 15.569 1.00 95.50 452 PHE A C 1
ATOM 3624 O O . PHE A 1 452 ? -12.307 10.384 15.582 1.00 95.50 452 PHE A O 1
ATOM 3631 N N . LEU A 1 453 ? -10.545 11.537 16.401 1.00 94.38 453 LEU A N 1
ATOM 3632 C CA . LEU A 1 453 ? -11.379 12.447 17.180 1.00 94.38 453 LEU A CA 1
ATOM 3633 C C . LEU A 1 453 ? -12.152 13.341 16.221 1.00 94.38 453 LEU A C 1
ATOM 3635 O O . LEU A 1 453 ? -11.658 13.736 15.162 1.00 94.38 453 LEU A O 1
ATOM 3639 N N . THR A 1 454 ? -13.411 13.592 16.552 1.00 92.50 454 THR A N 1
ATOM 3640 C CA . THR A 1 454 ? -14.317 14.309 15.671 1.00 92.50 454 THR A CA 1
ATOM 3641 C C . THR A 1 454 ? -15.156 15.295 16.453 1.00 92.50 454 THR A C 1
ATOM 3643 O O . THR A 1 454 ? -15.576 15.021 17.578 1.00 92.50 454 THR A O 1
ATOM 3646 N N . ARG A 1 455 ? -15.384 16.448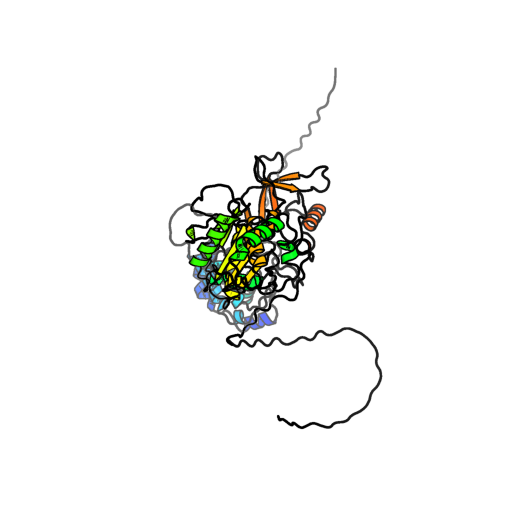 15.835 1.00 89.25 455 ARG A N 1
ATOM 3647 C CA . ARG A 1 455 ? -16.237 17.511 16.346 1.00 89.25 455 ARG A CA 1
ATOM 3648 C C . ARG A 1 455 ? -17.446 17.682 15.434 1.00 89.25 455 ARG A C 1
ATOM 3650 O O . ARG A 1 455 ? -17.291 17.844 14.220 1.00 89.25 455 ARG A O 1
ATOM 3657 N N . THR A 1 456 ? -18.635 17.644 16.023 1.00 83.38 456 THR A N 1
ATOM 3658 C CA . THR A 1 456 ? -19.886 18.010 15.346 1.00 83.38 456 THR A CA 1
ATOM 3659 C C . THR A 1 456 ? -20.015 19.530 15.192 1.00 83.38 456 THR A C 1
ATOM 3661 O O . THR A 1 456 ? -19.369 20.308 15.901 1.00 83.38 456 THR A O 1
ATOM 3664 N N . ALA A 1 457 ? -20.839 19.982 14.243 1.00 76.44 457 ALA A N 1
ATOM 3665 C CA . ALA A 1 457 ? -21.091 21.408 14.051 1.00 76.44 457 ALA A CA 1
ATOM 3666 C C . ALA A 1 457 ? -21.650 22.049 15.338 1.00 76.44 457 ALA A C 1
ATOM 3668 O O . ALA A 1 457 ? -22.642 21.579 15.889 1.00 76.44 457 ALA A O 1
ATOM 3669 N N . GLY A 1 458 ? -21.010 23.126 15.806 1.00 75.88 458 GLY A N 1
ATOM 3670 C CA . GLY A 1 458 ? -21.424 23.866 17.005 1.00 75.88 458 GLY A CA 1
ATOM 3671 C C . GLY A 1 458 ? -20.866 23.347 18.337 1.00 75.88 458 GLY A C 1
ATOM 3672 O O . GLY A 1 458 ? -21.107 23.977 19.361 1.00 75.88 458 GLY A O 1
ATOM 3673 N N . SER A 1 459 ? -20.104 22.248 18.352 1.00 82.12 459 SER A N 1
ATOM 3674 C CA . SER A 1 459 ? -19.411 21.789 19.564 1.00 82.12 459 SER A CA 1
ATOM 3675 C C . SER A 1 459 ? -18.105 22.566 19.793 1.00 82.12 459 SER A C 1
ATOM 3677 O O . SER A 1 459 ? -17.337 22.796 18.859 1.00 82.12 459 SER A O 1
ATOM 3679 N N . GLU A 1 460 ? -17.810 22.942 21.042 1.00 79.12 460 GLU A N 1
ATOM 3680 C CA . GLU A 1 460 ? -16.542 23.595 21.417 1.00 79.12 460 GLU A CA 1
ATOM 3681 C C . GLU A 1 460 ? -15.358 22.605 21.473 1.00 79.12 460 GLU A C 1
ATOM 3683 O O . GLU A 1 460 ? -14.198 22.999 21.336 1.00 79.12 460 GLU A O 1
ATOM 3688 N N . GLY A 1 461 ? -15.639 21.301 21.611 1.00 85.38 461 GLY A N 1
ATOM 3689 C CA . GLY A 1 461 ? -14.651 20.233 21.803 1.00 85.38 461 GLY A CA 1
ATOM 3690 C C . GLY A 1 461 ? -14.895 18.999 20.930 1.00 85.38 461 GLY A C 1
ATOM 3691 O O . GLY A 1 461 ? -15.791 18.976 20.088 1.00 85.38 461 GLY A O 1
ATOM 3692 N N . TYR A 1 462 ? -14.067 17.967 21.102 1.00 89.56 462 TYR A N 1
ATOM 3693 C CA . TYR A 1 462 ? -14.309 16.665 20.474 1.00 89.56 462 TYR A CA 1
ATOM 3694 C C . TYR A 1 462 ? -15.396 15.919 21.248 1.00 89.56 462 TYR A C 1
ATOM 3696 O O . TYR A 1 462 ? -15.247 15.663 22.441 1.00 89.56 462 TYR A O 1
ATOM 3704 N N . ASP A 1 463 ? -16.477 15.569 20.565 1.00 89.81 463 ASP A N 1
ATOM 3705 C CA . ASP A 1 463 ? -17.660 14.923 21.136 1.00 89.81 463 ASP A CA 1
ATOM 3706 C C . ASP A 1 463 ? -17.962 13.564 20.481 1.00 89.81 463 ASP A C 1
ATOM 3708 O O . ASP A 1 463 ? -18.786 12.796 20.980 1.00 89.81 463 ASP A O 1
ATOM 3712 N N . CYS A 1 464 ? -17.277 13.247 19.378 1.00 92.00 464 CYS A N 1
ATOM 3713 C CA . CYS A 1 464 ? -17.474 12.037 18.591 1.00 92.00 464 CYS A CA 1
ATOM 3714 C C . CYS A 1 464 ? -16.147 11.377 18.190 1.00 92.00 464 CYS A C 1
ATOM 3716 O O . CYS A 1 464 ? -15.071 11.974 18.238 1.00 92.00 464 CYS A O 1
ATOM 3718 N N . VAL A 1 465 ? -16.246 10.130 17.721 1.00 93.88 465 VAL A N 1
ATOM 3719 C CA . VAL A 1 465 ? -15.157 9.415 17.047 1.00 93.88 465 VAL A CA 1
ATOM 3720 C C . VAL A 1 465 ? -15.640 8.976 15.672 1.00 93.88 465 VAL A C 1
ATOM 3722 O O . VAL A 1 465 ? -16.628 8.248 15.568 1.00 93.88 465 VAL A O 1
ATOM 3725 N N . THR A 1 466 ? -14.925 9.378 14.623 1.00 93.94 466 THR A N 1
ATOM 3726 C CA . THR A 1 466 ? -15.138 8.844 13.273 1.00 93.94 466 THR A CA 1
ATOM 3727 C C . THR A 1 466 ? -14.274 7.613 13.092 1.00 93.94 466 THR A C 1
ATOM 3729 O O . THR A 1 466 ? -13.060 7.669 13.287 1.00 93.94 466 THR A O 1
ATOM 3732 N N . LYS A 1 467 ? -14.895 6.495 12.712 1.00 94.88 467 LYS A N 1
ATOM 3733 C CA . LYS A 1 467 ? -14.202 5.232 12.463 1.00 94.88 467 LYS A CA 1
ATOM 3734 C C . LYS A 1 467 ? -14.332 4.808 11.007 1.00 94.88 467 LYS A C 1
ATOM 3736 O O . LYS A 1 467 ? -15.444 4.605 10.526 1.00 94.88 467 LYS A O 1
ATOM 3741 N N . PHE A 1 468 ? -13.199 4.552 10.366 1.00 94.31 468 PHE A N 1
ATOM 3742 C CA . PHE A 1 468 ? -13.120 3.892 9.067 1.00 94.31 468 PHE A CA 1
ATOM 3743 C C . PHE A 1 468 ? -12.714 2.438 9.261 1.00 94.31 468 PHE A C 1
ATOM 3745 O O . PHE A 1 468 ? -11.853 2.131 10.087 1.00 94.31 468 PHE A O 1
ATOM 3752 N N . SER A 1 469 ? -13.355 1.523 8.536 1.00 93.50 469 SER A N 1
ATOM 3753 C CA . SER A 1 469 ? -13.047 0.097 8.620 1.00 93.50 469 SER A CA 1
ATOM 3754 C C . SER A 1 469 ? -13.605 -0.657 7.417 1.00 93.50 469 SER A C 1
ATOM 3756 O O . SER A 1 469 ? -14.757 -0.463 7.032 1.00 93.50 469 SER A O 1
ATOM 3758 N N . TRP A 1 470 ? -12.805 -1.565 6.870 1.00 91.94 470 TRP A N 1
ATOM 3759 C CA . TRP A 1 470 ? -13.244 -2.600 5.945 1.00 91.94 470 TRP A CA 1
ATOM 3760 C C . TRP A 1 470 ? -14.012 -3.672 6.714 1.00 91.94 470 TRP A C 1
ATOM 3762 O O . TRP A 1 470 ? -13.587 -4.142 7.775 1.00 91.94 470 TRP A O 1
ATOM 3772 N N . THR A 1 471 ? -15.163 -4.074 6.185 1.00 86.50 471 THR A N 1
ATOM 3773 C CA . THR A 1 471 ? -16.044 -5.051 6.832 1.00 86.50 471 THR A CA 1
ATOM 3774 C C . THR A 1 471 ? -16.259 -6.254 5.928 1.00 86.50 471 THR A C 1
ATOM 3776 O O . THR A 1 471 ? -16.251 -6.129 4.710 1.00 86.50 471 THR A O 1
ATOM 3779 N N . SER A 1 472 ? -16.416 -7.429 6.538 1.00 83.44 472 SER A N 1
ATOM 3780 C CA . SER A 1 472 ? -16.824 -8.628 5.810 1.00 83.44 472 SER A CA 1
ATOM 3781 C C . SER A 1 472 ? -18.333 -8.581 5.611 1.00 83.44 472 SER A C 1
ATOM 3783 O O . SER A 1 472 ? -19.076 -8.325 6.560 1.00 83.44 472 SER A O 1
ATOM 3785 N N . ASP A 1 473 ? -18.758 -8.857 4.389 1.00 80.00 473 ASP A N 1
ATOM 3786 C CA . ASP A 1 473 ? -20.146 -9.054 3.974 1.00 80.00 473 ASP A CA 1
ATOM 3787 C C . ASP A 1 473 ? -20.822 -10.254 4.658 1.00 80.00 473 ASP A C 1
ATOM 3789 O O . ASP A 1 473 ? -22.036 -10.254 4.848 1.00 80.00 473 ASP A O 1
ATOM 3793 N N . ARG A 1 474 ? -20.039 -11.232 5.127 1.00 82.88 474 ARG A N 1
ATOM 3794 C CA . ARG A 1 474 ? -20.513 -12.386 5.912 1.00 82.88 474 ARG A CA 1
ATOM 3795 C C . ARG A 1 474 ? -21.008 -12.020 7.312 1.00 82.88 474 ARG A C 1
ATOM 3797 O O . ARG A 1 474 ? -21.559 -12.868 8.010 1.00 82.88 474 ARG A O 1
ATOM 3804 N N . ARG A 1 475 ? -20.779 -10.786 7.779 1.00 81.94 475 ARG A N 1
ATOM 3805 C CA . ARG A 1 475 ? -21.168 -10.337 9.125 1.00 81.94 475 ARG A CA 1
ATOM 3806 C C . ARG A 1 475 ? -22.224 -9.246 9.052 1.00 81.94 475 ARG A C 1
ATOM 3808 O O . ARG A 1 475 ? -22.190 -8.375 8.188 1.00 81.94 475 ARG A O 1
ATOM 3815 N N . ARG A 1 476 ? -23.126 -9.237 10.040 1.00 85.94 476 ARG A N 1
ATOM 3816 C CA . ARG A 1 476 ? -24.036 -8.103 10.237 1.00 85.94 476 ARG A CA 1
ATOM 3817 C C . ARG A 1 476 ? -23.213 -6.831 10.448 1.00 85.94 476 ARG A C 1
ATOM 3819 O O . ARG A 1 476 ? -22.240 -6.839 11.207 1.00 85.94 476 ARG A O 1
ATOM 3826 N N . ARG A 1 477 ? -23.601 -5.748 9.773 1.00 86.56 477 ARG A N 1
ATOM 3827 C CA . ARG A 1 477 ? -22.864 -4.484 9.821 1.00 86.56 477 ARG A CA 1
ATOM 3828 C C . ARG A 1 477 ? -22.912 -3.898 11.222 1.00 86.56 477 ARG A C 1
ATOM 3830 O O . ARG A 1 477 ? -23.927 -3.960 11.913 1.00 86.56 477 ARG A O 1
ATOM 3837 N N . GLU A 1 478 ? -21.810 -3.282 11.621 1.00 90.81 478 GLU A N 1
ATOM 3838 C CA . GLU A 1 478 ? -21.687 -2.695 12.951 1.00 90.81 478 GLU A CA 1
ATOM 3839 C C . GLU A 1 478 ? -22.711 -1.584 13.201 1.00 90.81 478 GLU A C 1
ATOM 3841 O O . GLU A 1 478 ? -23.295 -1.532 14.279 1.00 90.81 478 GLU A O 1
ATOM 3846 N N . ALA A 1 479 ? -22.998 -0.752 12.195 1.00 90.00 479 ALA A N 1
ATOM 3847 C CA . ALA A 1 479 ? -24.030 0.274 12.301 1.00 90.00 479 ALA A CA 1
ATOM 3848 C C . ALA A 1 479 ? -25.403 -0.320 12.656 1.00 90.00 479 ALA A C 1
ATOM 3850 O O . ALA A 1 479 ? -26.100 0.213 13.516 1.00 90.00 479 ALA A O 1
ATOM 3851 N N . ASP A 1 480 ? -25.763 -1.466 12.074 1.00 90.50 480 ASP A N 1
ATOM 3852 C CA . ASP A 1 480 ? -27.035 -2.140 12.353 1.00 90.50 480 ASP A CA 1
ATOM 3853 C C . ASP A 1 480 ? -27.072 -2.705 13.777 1.00 90.50 480 ASP A C 1
ATOM 3855 O O . ASP A 1 480 ? -28.094 -2.623 14.459 1.00 90.50 480 ASP A O 1
ATOM 3859 N N . LEU A 1 481 ? -25.940 -3.226 14.262 1.00 92.75 481 LEU A N 1
ATOM 3860 C CA . LEU A 1 481 ? -25.800 -3.695 15.642 1.00 92.75 481 LEU A CA 1
ATOM 3861 C C . LEU A 1 481 ? -25.928 -2.544 16.650 1.00 92.75 481 LEU A C 1
ATOM 3863 O O . LEU A 1 481 ? -26.652 -2.679 17.635 1.00 92.75 481 LEU A O 1
ATOM 3867 N N . LEU A 1 482 ? -25.288 -1.399 16.391 1.00 92.94 482 LEU A N 1
ATOM 3868 C CA . LEU A 1 482 ? -25.379 -0.215 17.253 1.00 92.94 482 LEU A CA 1
ATOM 3869 C C . LEU A 1 482 ? -26.792 0.392 17.244 1.00 92.94 482 LEU A C 1
ATOM 3871 O O . LEU A 1 482 ? -27.299 0.788 18.296 1.00 92.94 482 LEU A O 1
ATOM 3875 N N . ARG A 1 483 ? -27.468 0.414 16.085 1.00 91.38 483 ARG A N 1
ATOM 3876 C CA . ARG A 1 483 ? -28.881 0.821 15.977 1.00 91.38 483 ARG A CA 1
ATOM 3877 C C . ARG A 1 483 ? -29.786 -0.086 16.804 1.00 91.38 483 ARG A C 1
ATOM 3879 O O . ARG A 1 483 ? -30.601 0.418 17.575 1.00 91.38 483 ARG A O 1
ATOM 3886 N N . LEU A 1 484 ? -29.622 -1.403 16.677 1.00 93.06 484 LEU A N 1
ATOM 3887 C CA . LEU A 1 484 ? -30.408 -2.382 17.425 1.00 93.06 484 LEU A CA 1
ATOM 3888 C C . LEU A 1 484 ? -30.172 -2.259 18.935 1.00 93.06 484 LEU A C 1
ATOM 3890 O O . LEU A 1 484 ? -31.127 -2.254 19.708 1.00 93.06 484 LEU A O 1
ATOM 3894 N N . ALA A 1 485 ? -28.920 -2.105 19.367 1.00 93.69 485 ALA A N 1
ATOM 3895 C CA . ALA A 1 485 ? -28.588 -1.918 20.776 1.00 93.69 485 ALA A CA 1
ATOM 3896 C C . ALA A 1 485 ? -29.248 -0.657 21.362 1.00 93.69 485 ALA A C 1
ATOM 3898 O O . ALA A 1 485 ? -29.822 -0.708 22.452 1.00 93.69 485 ALA A O 1
ATOM 3899 N N . ARG A 1 486 ? -29.251 0.448 20.602 1.00 91.19 486 ARG A N 1
ATOM 3900 C CA . ARG A 1 486 ? -29.960 1.683 20.968 1.00 91.19 486 ARG A CA 1
ATOM 3901 C C . ARG A 1 486 ? -31.468 1.457 21.090 1.00 91.19 486 ARG A C 1
ATOM 3903 O O . ARG A 1 486 ? -32.053 1.874 22.083 1.00 91.19 486 ARG A O 1
ATOM 3910 N N . GLN A 1 487 ? -32.088 0.778 20.122 1.00 93.25 487 GLN A N 1
ATOM 3911 C CA . GLN A 1 487 ? -33.522 0.445 20.158 1.00 93.25 487 GLN A CA 1
ATOM 3912 C C . GLN A 1 487 ? -33.894 -0.411 21.376 1.00 93.25 487 GLN A C 1
ATOM 3914 O O . GLN A 1 487 ? -34.993 -0.290 21.904 1.00 93.25 487 GLN A O 1
ATOM 3919 N N . ARG A 1 488 ? -32.974 -1.264 21.838 1.00 95.94 488 ARG A N 1
ATOM 3920 C CA . ARG A 1 488 ? -33.150 -2.114 23.024 1.00 95.94 488 ARG A CA 1
ATOM 3921 C C . ARG A 1 488 ? -32.762 -1.427 24.341 1.00 95.94 488 ARG A C 1
ATOM 3923 O O . ARG A 1 488 ? -32.816 -2.074 25.381 1.00 95.94 488 ARG A O 1
ATOM 3930 N N . GLY A 1 489 ? -32.368 -0.151 24.319 1.00 94.38 489 GLY A N 1
ATOM 3931 C CA . GLY A 1 489 ? -32.019 0.607 25.524 1.00 94.38 489 GLY A CA 1
ATOM 3932 C C . GLY A 1 489 ? -30.753 0.116 26.238 1.00 94.38 489 GLY A C 1
ATOM 3933 O O . GLY A 1 489 ? -30.618 0.319 27.445 1.00 94.38 489 GLY A O 1
ATOM 3934 N N . VAL A 1 490 ? -29.832 -0.542 25.522 1.00 95.56 490 VAL A N 1
ATOM 3935 C CA . VAL A 1 490 ? -28.586 -1.058 26.109 1.00 95.56 490 VAL A CA 1
ATOM 3936 C C . VAL A 1 490 ? -27.696 0.107 26.553 1.00 95.56 490 VAL A C 1
ATOM 3938 O O . VAL A 1 490 ? -27.396 1.008 25.770 1.00 95.56 490 VAL A O 1
ATOM 3941 N N . LYS A 1 491 ? -27.263 0.088 27.818 1.00 94.38 491 LYS A N 1
ATOM 3942 C CA . LYS A 1 491 ? -26.397 1.117 28.417 1.00 94.38 491 LYS A CA 1
ATOM 3943 C C . LYS A 1 491 ? -24.913 0.774 28.241 1.00 94.38 491 LYS A C 1
ATOM 3945 O O . LYS A 1 491 ? -24.558 -0.391 28.107 1.00 94.38 491 LYS A O 1
ATOM 3950 N N . GLY A 1 492 ? -24.050 1.793 28.268 1.00 92.06 492 GLY A N 1
ATOM 3951 C CA . GLY A 1 492 ? -22.589 1.629 28.211 1.00 92.06 492 GLY A CA 1
ATOM 3952 C C . GLY A 1 492 ? -22.003 1.390 26.812 1.00 92.06 492 GLY A C 1
ATOM 3953 O O . GLY A 1 492 ? -20.803 1.168 26.693 1.00 92.06 492 GLY A O 1
ATOM 3954 N N . LEU A 1 493 ? -22.819 1.451 25.755 1.00 91.06 493 LEU A N 1
ATOM 3955 C CA . LEU A 1 493 ? -22.365 1.338 24.366 1.00 91.06 493 LEU A CA 1
ATOM 3956 C C . LEU A 1 493 ? -22.271 2.707 23.691 1.00 91.06 493 LEU A C 1
ATOM 3958 O O . LEU A 1 493 ? -23.047 3.618 23.986 1.00 91.06 493 LEU A O 1
ATOM 3962 N N . ALA A 1 494 ? -21.345 2.828 22.738 1.00 89.31 494 ALA A N 1
ATOM 3963 C CA . ALA A 1 494 ? -21.248 4.008 21.890 1.00 89.31 494 ALA A CA 1
ATOM 3964 C C . ALA A 1 494 ? -22.543 4.199 21.084 1.00 89.31 494 ALA A C 1
ATOM 3966 O O . ALA A 1 494 ? -23.089 3.255 20.507 1.00 89.31 494 ALA A O 1
ATOM 3967 N N . ARG A 1 495 ? -23.032 5.438 21.020 1.00 87.50 495 ARG A N 1
ATOM 3968 C CA . ARG A 1 495 ? -24.205 5.788 20.217 1.00 87.50 495 ARG A CA 1
ATOM 3969 C C . ARG A 1 495 ? -23.774 6.050 18.777 1.00 87.50 495 ARG A C 1
ATOM 3971 O O . ARG A 1 495 ? -22.948 6.925 18.539 1.00 87.50 495 ARG A O 1
ATOM 3978 N N . LEU A 1 496 ? -24.377 5.346 17.818 1.00 89.38 496 LEU A N 1
ATOM 3979 C CA . LEU A 1 496 ? -24.194 5.662 16.402 1.00 89.38 496 LEU A CA 1
ATOM 3980 C C . LEU A 1 496 ? -24.804 7.038 16.097 1.00 89.38 496 LEU A C 1
ATOM 3982 O O . LEU A 1 496 ? -26.005 7.235 16.303 1.00 89.38 496 LEU A O 1
ATOM 3986 N N . VAL A 1 497 ? -23.968 7.963 15.622 1.00 86.81 497 VAL A N 1
ATOM 3987 C CA . VAL A 1 497 ? -24.378 9.309 15.192 1.00 86.81 497 VAL A CA 1
ATOM 3988 C C . VAL A 1 497 ? -24.784 9.294 13.721 1.00 86.81 497 VAL A C 1
ATOM 3990 O O . VAL A 1 497 ? -25.910 9.653 13.396 1.00 86.81 497 VAL A O 1
ATOM 3993 N N . ALA A 1 498 ? -23.894 8.812 12.852 1.00 87.56 498 ALA A N 1
ATOM 3994 C CA . ALA A 1 498 ? -24.112 8.688 11.416 1.00 87.56 498 ALA A CA 1
ATOM 3995 C C . ALA A 1 498 ? -23.303 7.508 10.853 1.00 87.56 498 ALA A C 1
ATOM 3997 O O . ALA A 1 498 ? -22.361 7.028 11.493 1.00 87.56 498 ALA A O 1
ATOM 3998 N N . HIS A 1 499 ? -23.674 7.027 9.667 1.00 88.62 499 HIS A N 1
ATOM 3999 C CA . HIS A 1 499 ? -22.988 5.929 8.987 1.00 88.62 499 HIS A CA 1
ATOM 4000 C C . HIS A 1 499 ? -23.112 6.080 7.473 1.00 88.62 499 HIS A C 1
ATOM 4002 O O . HIS A 1 499 ? -24.211 6.232 6.953 1.00 88.62 499 HIS A O 1
ATOM 4008 N N . ARG A 1 500 ? -21.995 5.904 6.763 1.00 89.56 500 ARG A N 1
ATOM 4009 C CA . ARG A 1 500 ? -21.944 5.878 5.300 1.00 89.56 500 ARG A CA 1
ATOM 4010 C C . ARG A 1 500 ? -21.137 4.671 4.833 1.00 89.56 500 ARG A C 1
ATOM 4012 O O . ARG A 1 500 ? -20.042 4.432 5.342 1.00 89.56 500 ARG A O 1
ATOM 4019 N N . ARG A 1 501 ? -21.654 3.934 3.847 1.00 89.06 501 ARG A N 1
ATOM 4020 C CA . ARG A 1 501 ? -20.856 2.959 3.089 1.00 89.06 501 ARG A CA 1
ATOM 4021 C C . ARG A 1 501 ? -20.113 3.719 1.995 1.00 89.06 501 ARG A C 1
ATOM 4023 O O . ARG A 1 501 ? -20.737 4.478 1.270 1.00 89.06 501 ARG A O 1
ATOM 4030 N N . ILE A 1 502 ? -18.801 3.524 1.918 1.00 90.31 502 ILE A N 1
ATOM 4031 C CA . ILE A 1 502 ? -17.942 4.251 0.976 1.00 90.31 502 ILE A CA 1
ATOM 4032 C C . ILE A 1 502 ? -17.743 3.436 -0.302 1.00 90.31 502 ILE A C 1
ATOM 4034 O O . ILE A 1 502 ? -18.025 3.924 -1.381 1.00 90.31 502 ILE A O 1
ATOM 4038 N N . THR A 1 503 ? -17.255 2.202 -0.166 1.00 91.25 503 THR A N 1
ATOM 4039 C CA . THR A 1 503 ? -16.976 1.278 -1.276 1.00 91.25 503 THR A CA 1
ATOM 4040 C C . THR A 1 503 ? -16.880 -0.153 -0.728 1.00 91.25 503 THR A C 1
ATOM 4042 O O . THR A 1 503 ? -17.036 -0.370 0.484 1.00 91.25 503 THR A O 1
ATOM 4045 N N . ASP A 1 504 ? -16.622 -1.133 -1.589 1.00 91.38 504 ASP A N 1
ATOM 4046 C CA . ASP A 1 504 ? -16.231 -2.488 -1.212 1.00 91.38 504 ASP A CA 1
ATOM 4047 C C . ASP A 1 504 ? -15.132 -3.057 -2.127 1.00 91.38 504 ASP A C 1
ATOM 4049 O O . ASP A 1 504 ? -14.736 -2.463 -3.126 1.00 91.38 504 ASP A O 1
ATOM 4053 N N . VAL A 1 505 ? -14.584 -4.212 -1.741 1.00 92.38 505 VAL A N 1
ATOM 4054 C CA . VAL A 1 505 ? -13.468 -4.842 -2.462 1.00 92.38 505 VAL A CA 1
ATOM 4055 C C . VAL A 1 505 ? -13.890 -5.332 -3.848 1.00 92.38 505 VAL A C 1
ATOM 4057 O O . VAL A 1 505 ? -13.061 -5.326 -4.754 1.00 92.38 505 VAL A O 1
ATOM 4060 N N . ALA A 1 506 ? -15.151 -5.733 -4.037 1.00 92.19 506 ALA A N 1
ATOM 4061 C CA . ALA A 1 506 ? -15.638 -6.179 -5.338 1.00 92.19 506 ALA A CA 1
ATOM 4062 C C . ALA A 1 506 ? -15.716 -5.002 -6.321 1.00 92.19 506 ALA A C 1
ATOM 4064 O O . ALA A 1 506 ? -15.296 -5.141 -7.463 1.00 92.19 506 ALA A O 1
ATOM 4065 N N . GLU A 1 507 ? -16.157 -3.832 -5.859 1.00 92.94 507 GLU A N 1
ATOM 4066 C CA . GLU A 1 507 ? -16.126 -2.585 -6.624 1.00 92.94 507 GLU A CA 1
ATOM 4067 C C . GLU A 1 507 ? -14.685 -2.164 -6.950 1.00 92.94 507 GLU A C 1
ATOM 4069 O O . GLU A 1 507 ? -14.354 -1.944 -8.118 1.00 92.94 507 GLU A O 1
ATOM 4074 N N . LEU A 1 508 ? -13.786 -2.145 -5.952 1.00 93.50 508 LEU A N 1
ATOM 4075 C CA . LEU A 1 508 ? -12.370 -1.825 -6.180 1.00 93.50 508 LEU A CA 1
ATOM 4076 C C . LEU A 1 508 ? -11.725 -2.745 -7.219 1.00 93.50 508 LEU A C 1
ATOM 4078 O O . LEU A 1 508 ? -10.926 -2.287 -8.036 1.00 93.50 508 LEU A O 1
ATOM 4082 N N . ARG A 1 509 ? -12.070 -4.032 -7.189 1.00 95.75 509 ARG A N 1
ATOM 4083 C CA . ARG A 1 509 ? -11.525 -5.073 -8.065 1.00 95.75 509 ARG A CA 1
ATOM 4084 C C . ARG A 1 509 ? -12.396 -5.359 -9.290 1.00 95.75 509 ARG A C 1
ATOM 4086 O O . ARG A 1 509 ? -12.119 -6.319 -10.002 1.00 95.75 509 ARG A O 1
ATOM 4093 N N . CYS A 1 510 ? -13.410 -4.537 -9.561 1.00 95.56 510 CYS A N 1
ATOM 4094 C CA . CYS A 1 510 ? -14.241 -4.677 -10.754 1.00 95.56 510 CYS A CA 1
ATOM 4095 C C . CYS A 1 510 ? -13.353 -4.669 -12.012 1.00 95.56 510 CYS A C 1
ATOM 4097 O O . CYS A 1 510 ? -12.320 -3.996 -12.015 1.00 95.56 510 CYS A O 1
ATOM 4099 N N . GLU A 1 511 ? -13.743 -5.417 -13.048 1.00 95.44 511 GLU A N 1
ATOM 4100 C CA . GLU A 1 511 ? -13.011 -5.599 -14.322 1.00 95.44 511 GLU A CA 1
ATOM 4101 C C . GLU A 1 511 ? -11.727 -6.442 -14.236 1.00 95.44 511 GLU A C 1
ATOM 4103 O O . GLU A 1 511 ? -11.127 -6.754 -15.265 1.00 95.44 511 GLU A O 1
ATOM 4108 N N . LEU A 1 512 ? -11.318 -6.870 -13.038 1.00 98.19 512 LEU A N 1
ATOM 4109 C CA . LEU A 1 512 ? -10.196 -7.788 -12.860 1.00 98.19 512 LEU A CA 1
ATOM 4110 C C . LEU A 1 512 ? -10.673 -9.237 -12.782 1.00 98.19 512 LEU A C 1
ATOM 4112 O O . LEU A 1 512 ? -11.683 -9.548 -12.150 1.00 98.19 512 LEU A O 1
ATOM 4116 N N . THR A 1 513 ? -9.891 -10.142 -13.364 1.00 97.88 513 THR A N 1
ATOM 4117 C CA . THR A 1 513 ? -10.137 -11.587 -13.286 1.00 97.88 513 THR A CA 1
ATOM 4118 C C . THR A 1 513 ? -9.072 -12.246 -12.422 1.00 97.88 513 THR A C 1
ATOM 4120 O O . THR A 1 513 ? -7.890 -12.236 -12.764 1.00 97.88 513 THR A O 1
ATOM 4123 N N . PHE A 1 514 ? -9.495 -12.825 -11.298 1.00 96.50 514 PHE A N 1
ATOM 4124 C CA . PHE A 1 514 ? -8.619 -13.514 -10.353 1.00 96.50 514 PHE A CA 1
ATOM 4125 C C . PHE A 1 514 ? -8.711 -15.028 -10.550 1.00 96.50 514 PHE A C 1
ATOM 4127 O O . PHE A 1 514 ? -9.808 -15.582 -10.589 1.00 96.50 514 PHE A O 1
ATOM 4134 N N . GLY A 1 515 ? -7.553 -15.682 -10.649 1.00 93.62 515 GLY A N 1
ATOM 4135 C CA . GLY A 1 515 ? -7.432 -17.133 -10.522 1.00 93.62 515 GLY A CA 1
ATOM 4136 C C . GLY A 1 515 ? -7.197 -17.561 -9.073 1.00 93.62 515 GLY A C 1
ATOM 4137 O O . GLY A 1 515 ? -7.517 -16.836 -8.128 1.00 93.62 515 GLY A O 1
ATOM 4138 N N . ASP A 1 516 ? -6.583 -18.730 -8.902 1.00 93.12 516 ASP A N 1
ATOM 4139 C CA . ASP A 1 516 ? -6.184 -19.218 -7.584 1.00 93.12 516 ASP A CA 1
ATOM 4140 C C . ASP A 1 516 ? -5.081 -18.344 -6.954 1.00 93.12 516 ASP A C 1
ATOM 4142 O O . ASP A 1 516 ? -4.239 -17.783 -7.668 1.00 93.12 516 ASP A O 1
ATOM 4146 N N . PRO A 1 517 ? -5.025 -18.247 -5.610 1.00 93.25 517 PRO A N 1
ATOM 4147 C CA . PRO A 1 517 ? -3.918 -17.592 -4.929 1.00 93.25 517 PRO A CA 1
ATOM 4148 C C . PRO A 1 517 ? -2.564 -18.184 -5.339 1.00 93.25 517 PRO A C 1
ATOM 4150 O O . PRO A 1 517 ? -2.381 -19.402 -5.420 1.00 93.25 517 PRO A O 1
ATOM 4153 N N . TYR A 1 518 ? -1.581 -17.310 -5.537 1.00 91.81 518 TYR A N 1
ATOM 4154 C CA . TYR A 1 518 ? -0.228 -17.675 -5.923 1.00 91.81 518 TYR A CA 1
ATOM 4155 C C . TYR A 1 518 ? 0.409 -18.616 -4.894 1.00 91.81 518 TYR A C 1
ATOM 4157 O O . TYR A 1 518 ? 0.589 -18.279 -3.720 1.00 91.81 518 TYR A O 1
ATOM 4165 N N . SER A 1 519 ? 0.812 -19.799 -5.356 1.00 89.06 519 SER A N 1
ATOM 4166 C CA . SER A 1 519 ? 1.485 -20.781 -4.514 1.00 89.06 519 SER A CA 1
ATOM 4167 C C . SER A 1 519 ? 2.972 -20.462 -4.403 1.00 89.06 519 SER A C 1
ATOM 4169 O O . SER A 1 519 ? 3.740 -20.654 -5.340 1.00 89.06 519 SER A O 1
ATOM 4171 N N . PHE A 1 520 ? 3.424 -20.054 -3.218 1.00 83.94 520 PHE A N 1
ATOM 4172 C CA . PHE A 1 520 ? 4.846 -19.808 -2.936 1.00 83.94 520 PHE A CA 1
ATOM 4173 C C . PHE A 1 520 ? 5.714 -21.090 -2.865 1.00 83.94 520 PHE A C 1
ATOM 4175 O O . PHE A 1 520 ? 6.803 -21.059 -2.287 1.00 83.94 520 PHE A O 1
ATOM 4182 N N . ARG A 1 521 ? 5.264 -22.230 -3.417 1.00 68.06 521 ARG A N 1
ATOM 4183 C CA . ARG A 1 521 ? 6.024 -23.492 -3.415 1.00 68.06 521 ARG A CA 1
ATOM 4184 C C . ARG A 1 521 ? 7.170 -23.440 -4.439 1.00 68.06 521 ARG A C 1
ATOM 4186 O O . ARG A 1 521 ? 6.949 -23.574 -5.634 1.00 68.06 521 ARG A O 1
ATOM 4193 N N . GLY A 1 522 ? 8.398 -23.298 -3.937 1.00 46.91 522 GLY A N 1
ATOM 4194 C CA . GLY A 1 522 ? 9.667 -23.634 -4.606 1.00 46.91 522 GLY A CA 1
ATOM 4195 C C . GLY A 1 522 ? 10.423 -24.698 -3.792 1.00 46.91 522 GLY A C 1
ATOM 4196 O O . GLY A 1 522 ? 10.002 -24.962 -2.660 1.00 46.91 522 GLY A O 1
ATOM 4197 N N . PRO A 1 523 ? 11.484 -25.341 -4.334 1.00 33.84 523 PRO A N 1
ATOM 4198 C CA . PRO A 1 523 ? 12.077 -26.550 -3.765 1.00 33.84 523 PRO A CA 1
ATOM 4199 C C . PRO A 1 523 ? 12.462 -26.293 -2.316 1.00 33.84 523 PRO A C 1
ATOM 4201 O O . PRO A 1 523 ? 13.349 -25.501 -2.002 1.00 33.84 523 PRO A O 1
ATOM 4204 N N . SER A 1 524 ? 11.723 -26.939 -1.424 1.00 35.91 524 SER A N 1
ATOM 4205 C CA . SER A 1 524 ? 12.024 -26.925 -0.011 1.00 35.91 524 SER A CA 1
ATOM 4206 C C . SER A 1 524 ? 13.374 -27.609 0.145 1.00 35.91 524 SER A C 1
ATOM 4208 O O . SER A 1 524 ? 13.512 -28.784 -0.192 1.00 35.91 524 SER A O 1
ATOM 4210 N N . SER A 1 525 ? 14.367 -26.900 0.675 1.00 30.88 525 SER A N 1
ATOM 4211 C CA . SER A 1 525 ? 15.329 -27.564 1.540 1.00 30.88 525 SER A CA 1
ATOM 4212 C C . SER A 1 525 ? 14.493 -28.273 2.603 1.00 30.88 525 SER A C 1
ATOM 4214 O O . SER A 1 525 ? 13.847 -27.647 3.444 1.00 30.88 525 SER A O 1
ATOM 4216 N N . ALA A 1 526 ? 14.378 -29.588 2.446 1.00 30.58 526 ALA A N 1
ATOM 4217 C CA . ALA A 1 526 ? 13.610 -30.447 3.315 1.00 30.58 526 ALA A CA 1
ATOM 4218 C C . ALA A 1 526 ? 14.199 -30.363 4.727 1.00 30.58 526 ALA A C 1
ATOM 4220 O O . ALA A 1 526 ? 15.185 -31.019 5.043 1.00 30.58 526 ALA A O 1
ATOM 4221 N N . ALA A 1 527 ? 13.584 -29.554 5.580 1.00 29.36 527 ALA A N 1
ATOM 4222 C CA . ALA A 1 527 ? 13.514 -29.860 6.994 1.00 29.36 527 ALA A CA 1
ATOM 4223 C C . ALA A 1 527 ? 12.158 -30.533 7.203 1.00 29.36 527 ALA A C 1
ATOM 4225 O O . ALA A 1 527 ? 11.117 -29.880 7.279 1.00 29.36 527 ALA A O 1
ATOM 4226 N N . SER A 1 528 ? 12.187 -31.863 7.174 1.00 34.88 528 SER A N 1
ATOM 4227 C CA . SER A 1 528 ? 11.066 -32.740 7.479 1.00 34.88 528 SER A CA 1
ATOM 4228 C C . SER A 1 528 ? 10.387 -32.316 8.776 1.00 34.88 528 SER A C 1
ATOM 4230 O O . SER A 1 528 ? 10.994 -32.393 9.838 1.00 34.88 528 SER A O 1
ATOM 4232 N N . PHE A 1 529 ? 9.110 -31.955 8.704 1.00 29.20 529 PHE A N 1
ATOM 4233 C CA . PHE A 1 529 ? 8.207 -32.099 9.838 1.00 29.20 529 PHE A CA 1
ATOM 4234 C C . PHE A 1 529 ? 6.914 -32.721 9.338 1.00 29.20 529 PHE A C 1
ATOM 4236 O O . PHE A 1 529 ? 5.996 -32.057 8.861 1.00 29.20 529 PHE A O 1
ATOM 4243 N N . SER A 1 530 ? 6.892 -34.045 9.424 1.00 31.08 530 SER A N 1
ATOM 4244 C CA . SER A 1 530 ? 5.688 -34.852 9.372 1.00 31.08 530 SER A CA 1
ATOM 4245 C C . SER A 1 530 ? 4.820 -34.478 10.573 1.00 31.08 530 SER A C 1
ATOM 4247 O O . SER A 1 530 ? 5.186 -34.760 11.711 1.00 31.08 530 SER A O 1
ATOM 4249 N N . GLN A 1 531 ? 3.667 -33.864 10.334 1.00 30.53 531 GLN A N 1
ATOM 4250 C CA . GLN A 1 531 ? 2.531 -33.998 11.238 1.00 30.53 531 GLN A CA 1
ATOM 4251 C C . GLN A 1 531 ? 1.376 -34.578 10.434 1.00 30.53 531 GLN A C 1
ATOM 4253 O O . GLN A 1 531 ? 0.721 -33.910 9.639 1.00 30.53 531 GLN A O 1
ATOM 4258 N N . SER A 1 532 ? 1.207 -35.883 10.605 1.00 27.45 532 SER A N 1
ATOM 4259 C CA . SER A 1 532 ? 0.028 -36.638 10.222 1.00 27.45 532 SER A CA 1
ATOM 4260 C C . SER A 1 532 ? -1.170 -36.126 11.020 1.00 27.45 532 SER A C 1
ATOM 4262 O O . SER A 1 532 ? -1.259 -36.373 12.222 1.00 27.45 532 SER A O 1
ATOM 4264 N N . PHE A 1 533 ? -2.093 -35.437 10.354 1.00 28.81 533 PHE A N 1
ATOM 4265 C CA . PHE A 1 533 ? -3.456 -35.276 10.850 1.00 28.81 533 PHE A CA 1
ATOM 4266 C C . PHE A 1 533 ? -4.289 -36.479 10.378 1.00 28.81 533 PHE A C 1
ATOM 4268 O O . PHE A 1 533 ? -4.213 -36.821 9.194 1.00 28.81 533 PHE A O 1
ATOM 4275 N N . PRO A 1 534 ? -5.076 -37.136 11.250 1.00 29.19 534 PRO A N 1
ATOM 4276 C CA . PRO A 1 534 ? -6.032 -38.135 10.805 1.00 29.19 534 PRO A CA 1
ATOM 4277 C C . PRO A 1 534 ? -7.139 -37.449 9.998 1.00 29.19 534 PRO A C 1
ATOM 4279 O O . PRO A 1 534 ? -7.789 -36.517 10.463 1.00 29.19 534 PRO A O 1
ATOM 4282 N N . GLN A 1 535 ? -7.329 -37.925 8.771 1.00 27.36 535 GLN A N 1
ATOM 4283 C CA . GLN A 1 535 ? -8.430 -37.569 7.883 1.00 27.36 535 GLN A CA 1
ATOM 4284 C C . GLN A 1 535 ? -9.756 -38.022 8.517 1.00 27.36 535 GLN A C 1
ATOM 4286 O O . GLN A 1 535 ? -10.051 -39.216 8.549 1.00 27.36 535 GLN A O 1
ATOM 4291 N N . SER A 1 536 ? -10.577 -37.091 8.998 1.00 27.77 536 SER A N 1
ATOM 4292 C CA . SER A 1 536 ? -12.006 -37.337 9.189 1.00 27.77 536 SER A CA 1
ATOM 4293 C C . SER A 1 536 ? -12.707 -37.151 7.841 1.00 27.77 536 SER A C 1
ATOM 4295 O O . SER A 1 536 ? -12.762 -36.056 7.285 1.00 27.77 536 SER A O 1
ATOM 4297 N N . GLN A 1 537 ? -13.198 -38.253 7.274 1.00 29.66 537 GLN A N 1
ATOM 4298 C CA . GLN A 1 537 ? -14.084 -38.217 6.111 1.00 29.66 537 GLN A CA 1
ATOM 4299 C C . GLN A 1 537 ? -15.437 -37.591 6.500 1.00 29.66 537 GLN A C 1
ATOM 4301 O O . GLN A 1 537 ? -15.935 -37.866 7.594 1.00 29.66 537 GLN A O 1
ATOM 4306 N N . PRO A 1 538 ? -16.067 -36.787 5.626 1.00 28.95 538 PRO A N 1
ATOM 4307 C CA . PRO A 1 538 ? -17.415 -36.294 5.863 1.00 28.95 538 PRO A CA 1
ATOM 4308 C C . PRO A 1 538 ? -18.432 -37.410 5.583 1.00 28.95 538 PRO A C 1
ATOM 4310 O O . PRO A 1 538 ? -18.499 -37.935 4.472 1.00 28.95 538 PRO A O 1
ATOM 4313 N N . ALA A 1 539 ? -19.235 -37.768 6.586 1.00 27.55 539 ALA A N 1
ATOM 4314 C CA . ALA A 1 539 ? -20.388 -38.640 6.397 1.00 27.55 539 ALA A CA 1
ATOM 4315 C C . ALA A 1 539 ? -21.493 -37.864 5.665 1.00 27.55 539 ALA A C 1
ATOM 4317 O O . ALA A 1 539 ? -22.094 -36.935 6.206 1.00 27.55 539 ALA A O 1
ATOM 4318 N N . SER A 1 540 ? -21.736 -38.245 4.415 1.00 28.47 540 SER A N 1
ATOM 4319 C CA . SER A 1 540 ? -22.876 -37.821 3.617 1.00 28.47 540 SER A CA 1
ATOM 4320 C C . SER A 1 540 ? -24.166 -38.426 4.178 1.00 28.47 540 SER A C 1
ATOM 4322 O O . SER A 1 540 ? -24.337 -39.640 4.253 1.00 28.47 540 SER A O 1
ATOM 4324 N N . LEU A 1 541 ? -25.106 -37.559 4.544 1.00 29.20 541 LEU A N 1
ATOM 4325 C CA . LEU A 1 541 ? -26.515 -37.906 4.672 1.00 29.20 541 LEU A CA 1
ATOM 4326 C C . LEU A 1 541 ? -27.118 -37.903 3.271 1.00 29.20 541 LEU A C 1
ATOM 4328 O O . LEU A 1 541 ? -27.228 -36.826 2.702 1.00 29.20 541 LEU A O 1
ATOM 4332 N N . LEU A 1 542 ? -27.541 -39.055 2.748 1.00 28.27 542 LEU A N 1
ATOM 4333 C CA . LEU A 1 542 ? -28.782 -39.171 1.978 1.00 28.27 542 LEU A CA 1
ATOM 4334 C C . LEU A 1 542 ? -29.293 -40.624 1.996 1.00 28.27 542 LEU A C 1
ATOM 4336 O O . LEU A 1 542 ? -28.593 -41.580 1.680 1.00 28.27 542 LEU A O 1
ATOM 4340 N N . SER A 1 543 ? -30.549 -40.708 2.422 1.00 26.16 543 SER A N 1
ATOM 4341 C CA . SER A 1 543 ? -31.490 -41.826 2.478 1.00 26.16 543 SER A CA 1
ATOM 4342 C C . SER A 1 543 ? -31.651 -42.600 1.160 1.00 26.16 543 SER A C 1
ATOM 4344 O O . SER A 1 543 ? -31.697 -41.977 0.102 1.00 26.16 543 SER A O 1
ATOM 4346 N N . GLY A 1 544 ? -31.894 -43.919 1.242 1.00 25.94 544 GLY A N 1
ATOM 4347 C CA . GLY A 1 544 ? -32.725 -44.601 0.240 1.00 25.94 544 GLY A CA 1
ATOM 4348 C C . GLY A 1 544 ? -32.466 -46.087 -0.039 1.00 25.94 544 GLY A C 1
ATOM 4349 O O . GLY A 1 544 ? -31.762 -46.413 -0.981 1.00 25.94 544 GLY A O 1
ATOM 4350 N N . SER A 1 545 ? -33.207 -46.940 0.674 1.00 24.88 545 SER A N 1
ATOM 4351 C CA . SER A 1 545 ? -33.697 -48.280 0.288 1.00 24.88 545 SER A CA 1
ATOM 4352 C C . SER A 1 545 ? -32.804 -49.525 0.422 1.00 24.88 545 SER A C 1
ATOM 4354 O O . SER A 1 545 ? -31.812 -49.727 -0.269 1.00 24.88 545 SER A O 1
ATOM 4356 N N . PHE A 1 546 ? -33.303 -50.422 1.278 1.00 26.19 546 PHE A N 1
ATOM 4357 C CA . PHE A 1 546 ? -33.036 -51.858 1.342 1.00 26.19 546 PHE A CA 1
ATOM 4358 C C . PHE A 1 546 ? -33.400 -52.561 0.021 1.00 26.19 546 PHE A C 1
ATOM 4360 O O . PHE A 1 546 ? -34.422 -52.215 -0.573 1.00 26.19 546 PHE A O 1
ATOM 4367 N N . SER A 1 547 ? -32.601 -53.563 -0.374 1.00 28.28 547 SER A N 1
ATOM 4368 C CA . SER A 1 547 ? -33.051 -54.957 -0.557 1.00 28.28 547 SER A CA 1
ATOM 4369 C C . SER A 1 547 ? -31.894 -55.916 -0.900 1.00 28.28 547 SER A C 1
ATOM 4371 O O . SER A 1 547 ? -31.129 -55.686 -1.826 1.00 28.28 547 SER A O 1
ATOM 4373 N N . GLU A 1 548 ? -31.871 -57.005 -0.128 1.00 28.11 548 GLU A N 1
ATOM 4374 C CA . GLU A 1 548 ? -31.501 -58.397 -0.444 1.00 28.11 548 GLU A CA 1
ATOM 4375 C C . GLU A 1 548 ? -30.044 -58.885 -0.639 1.00 28.11 548 GLU A C 1
ATOM 4377 O O . GLU A 1 548 ? -29.230 -58.394 -1.413 1.00 28.11 548 GLU A O 1
ATOM 4382 N N . LEU A 1 549 ? -29.792 -59.955 0.129 1.00 26.09 549 LEU A N 1
ATOM 4383 C CA . LEU A 1 549 ? -28.638 -60.844 0.267 1.00 26.09 549 LEU A CA 1
ATOM 4384 C C . LEU A 1 549 ? -28.288 -61.646 -0.999 1.00 26.09 549 LEU A C 1
ATOM 4386 O O . LEU A 1 549 ? -29.178 -62.219 -1.615 1.00 26.09 549 LEU A O 1
ATOM 4390 N N . HIS A 1 550 ? -26.987 -61.844 -1.260 1.00 26.14 550 HIS A N 1
ATOM 4391 C CA . HIS A 1 550 ? -26.252 -63.130 -1.168 1.00 26.14 550 HIS A CA 1
ATOM 4392 C C . HIS A 1 550 ? -24.979 -63.126 -2.039 1.00 26.14 550 HIS A C 1
ATOM 4394 O O . HIS A 1 550 ? -24.992 -62.635 -3.161 1.00 26.14 550 HIS A O 1
ATOM 4400 N N . GLY A 1 551 ? -23.917 -63.799 -1.568 1.00 26.52 551 GLY A N 1
ATOM 4401 C CA . GLY A 1 551 ? -22.957 -64.463 -2.468 1.00 26.52 551 GLY A CA 1
ATOM 4402 C C . GLY A 1 551 ? -21.469 -64.277 -2.155 1.00 26.52 551 GLY A C 1
ATOM 4403 O O . GLY A 1 551 ? -20.883 -63.246 -2.452 1.00 26.52 551 GLY A O 1
ATOM 4404 N N . LEU A 1 552 ? -20.861 -65.324 -1.599 1.00 25.61 552 LEU A N 1
ATOM 4405 C CA . LEU A 1 552 ? -19.426 -65.528 -1.360 1.00 25.61 552 LEU A CA 1
ATOM 4406 C C . LEU A 1 552 ? -18.616 -65.723 -2.663 1.00 25.61 552 LEU A C 1
ATOM 4408 O O . LEU A 1 552 ? -19.128 -66.346 -3.585 1.00 25.61 552 LEU A O 1
ATOM 4412 N N . SER A 1 553 ? -17.337 -65.304 -2.669 1.00 26.28 553 SER A N 1
ATOM 4413 C CA . SER A 1 553 ? -16.139 -65.992 -3.239 1.00 26.28 553 SER A CA 1
ATOM 4414 C C . SER A 1 553 ? -15.022 -64.955 -3.479 1.00 26.28 553 SER A C 1
ATOM 4416 O O . SER A 1 553 ? -15.205 -64.036 -4.265 1.00 26.28 553 SER A O 1
ATOM 4418 N N . ILE A 1 554 ? -13.948 -64.864 -2.686 1.00 27.89 554 ILE A N 1
ATOM 4419 C CA . ILE A 1 554 ? -12.664 -65.609 -2.705 1.00 27.89 554 ILE A CA 1
ATOM 4420 C C . ILE A 1 554 ? -11.944 -65.672 -4.076 1.00 27.89 554 ILE A C 1
ATOM 4422 O O . ILE A 1 554 ? -12.490 -66.162 -5.061 1.00 27.89 554 ILE A O 1
ATOM 4426 N N . THR A 1 555 ? -10.649 -65.306 -4.023 1.00 28.44 555 THR A N 1
ATOM 4427 C CA . THR A 1 555 ? -9.530 -65.432 -4.995 1.00 28.44 555 THR A CA 1
ATOM 4428 C C . THR A 1 555 ? -9.442 -64.317 -6.049 1.00 28.44 555 THR A C 1
ATOM 4430 O O . THR A 1 555 ? -10.443 -63.928 -6.622 1.00 28.44 555 THR A O 1
ATOM 4433 N N . GLY A 1 556 ? -8.298 -63.706 -6.368 1.00 27.92 556 GLY A N 1
ATOM 4434 C CA . GLY A 1 556 ? -6.917 -63.857 -5.920 1.00 27.92 556 GLY A CA 1
ATOM 4435 C C . GLY A 1 556 ? -6.042 -62.778 -6.589 1.00 27.92 556 GLY A C 1
ATOM 4436 O O . GLY A 1 556 ? -6.306 -62.347 -7.707 1.00 27.92 556 GLY A O 1
ATOM 4437 N N . SER A 1 557 ? -5.010 -62.316 -5.890 1.00 26.95 557 SER A N 1
ATOM 4438 C CA . SER A 1 557 ? -3.817 -61.683 -6.480 1.00 26.95 557 SER A CA 1
ATOM 4439 C C . SER A 1 557 ? -2.766 -62.790 -6.751 1.00 26.95 557 SER A C 1
ATOM 4441 O O . SER A 1 557 ? -3.029 -63.924 -6.343 1.00 26.95 557 SER A O 1
ATOM 4443 N N . PRO A 1 558 ? -1.570 -62.562 -7.353 1.00 42.34 558 PRO A N 1
ATOM 4444 C CA . PRO A 1 558 ? -0.955 -61.317 -7.842 1.00 42.34 558 PRO A CA 1
ATOM 4445 C C . PRO A 1 558 ? -0.173 -61.457 -9.186 1.00 42.34 558 PRO A C 1
ATOM 4447 O O . PRO A 1 558 ? 0.010 -62.543 -9.724 1.00 42.34 558 PRO A O 1
ATOM 4450 N N . SER A 1 559 ? 0.382 -60.346 -9.695 1.00 29.03 559 SER A N 1
ATOM 4451 C CA . SER A 1 559 ? 1.790 -60.177 -10.158 1.00 29.03 559 SER A CA 1
ATOM 4452 C C . SER A 1 559 ? 1.886 -59.019 -11.168 1.00 29.03 559 SER A C 1
ATOM 4454 O O . SER A 1 559 ? 1.232 -58.999 -12.199 1.00 29.03 559 SER A O 1
ATOM 4456 N N . ARG A 1 560 ? 2.539 -57.903 -10.823 1.00 33.09 560 ARG A N 1
ATOM 4457 C CA . ARG A 1 560 ? 3.965 -57.617 -11.081 1.00 33.09 560 ARG A CA 1
ATOM 4458 C C . ARG A 1 560 ? 4.428 -58.006 -12.494 1.00 33.09 560 ARG A C 1
ATOM 4460 O O . ARG A 1 560 ? 4.839 -59.139 -12.713 1.00 33.09 560 ARG A O 1
ATOM 4467 N N . LYS A 1 561 ? 4.580 -57.005 -13.367 1.00 33.62 561 LYS A N 1
ATOM 4468 C CA . LYS A 1 561 ? 5.750 -56.902 -14.249 1.00 33.62 561 LYS A CA 1
ATOM 4469 C C . LYS A 1 561 ? 6.082 -55.443 -14.556 1.00 33.62 561 LYS A C 1
ATOM 4471 O O . LYS A 1 561 ? 5.219 -54.587 -14.682 1.00 33.62 561 LYS A O 1
ATOM 4476 N N . ARG A 1 562 ? 7.388 -55.219 -14.570 1.00 33.44 562 ARG A N 1
ATOM 4477 C CA . ARG A 1 562 ? 8.153 -53.989 -14.749 1.00 33.44 562 ARG A CA 1
ATOM 4478 C C . ARG A 1 562 ? 8.874 -54.112 -16.099 1.00 33.44 562 ARG A C 1
ATOM 4480 O O . ARG A 1 562 ? 9.135 -55.246 -16.509 1.00 33.44 562 ARG A O 1
ATOM 4487 N N . LYS A 1 563 ? 9.317 -52.964 -16.624 1.00 36.94 563 LYS A N 1
ATOM 4488 C CA . LYS A 1 563 ? 10.149 -52.691 -17.821 1.00 36.94 563 LYS A CA 1
ATOM 4489 C C . LYS A 1 563 ? 9.312 -52.253 -19.033 1.00 36.94 563 LYS A C 1
ATOM 4491 O O . LYS A 1 563 ? 8.291 -52.871 -19.300 1.00 36.94 563 LYS A O 1
ATOM 4496 N N . SER A 1 564 ? 9.668 -51.185 -19.742 1.00 43.53 564 SER A N 1
ATOM 4497 C CA . SER A 1 564 ? 10.980 -50.526 -19.887 1.00 43.53 564 SER A CA 1
ATOM 4498 C C . SER A 1 564 ? 10.881 -49.012 -19.800 1.00 43.53 564 SER A C 1
ATOM 4500 O O . SER A 1 564 ? 9.799 -48.491 -20.141 1.00 43.53 564 SER A O 1
#

InterPro domains:
  IPR040976 Fungal-type protein kinase [PF17667] (295-529)

Organism: NCBI:txid1182545

Sequence (564 aa):
MRRGNLTTRHHRMLLPSLYYSSTSILESFGPSLMVSLSQDDRHLIARHPLDNSLQHLHKSLRDAEQYCTSTSSPPGGATNDTQDGPKAISRLLTALMGQEAALDLHSRVSDRNVAAELATILGRLRQGQFDYAHCLPLVRLTVQRASDLEIWRAVLDLIATPSSVTPPPGVPAAFDDTPVTHSSASQQGGEQTRELVKKKIFEEIRSCTYREVGGFFQKYFEGKDWTPRTLDIYRAIKGRHKDGRWTDFPNPPVQAQVLAWWFRFQENFLSKERGLYYATTSPKELVGAEAWRQIDLFVKPNDGRISDSAHDWKDVRVIGELKESNRDKRGTLLQISRYVRDVFSCQPTRRYVHAFTICGREMEAWVFDRSGPYSPGPFDIHDEPERFIQVIAGYSMMNEEEQGLDTFMERDIDGYFVTLEQDGAESPTKMRLEPHPITRQRAIVCRGTSCFLTRTAGSEGYDCVTKFSWTSDRRRREADLLRLARQRGVKGLARLVAHRRITDVAELRCELTFGDPYSFRGPSSAASFSQSFPQSQPASLLSGSFSELHGLSITGSPSRKRKS